Protein AF-0000000075753389 (afdb_homodimer)

Solvent-accessible surface area (backbone atoms only — not comparable to full-atom values): 39623 Å² total; per-residue (Å²): 132,67,37,17,37,35,32,29,24,34,70,37,44,52,20,36,26,36,52,52,43,49,67,75,41,61,63,85,50,47,66,36,36,37,32,21,26,76,58,85,75,78,67,89,72,88,54,92,44,56,41,81,49,80,50,59,46,86,44,54,32,69,59,46,31,66,70,35,42,80,82,38,30,68,27,21,34,35,37,43,52,63,80,64,92,50,93,49,64,70,58,20,31,54,51,45,35,46,28,50,51,21,44,52,55,17,45,60,71,37,12,79,58,39,47,23,44,34,39,54,65,29,46,61,68,74,37,49,85,73,34,73,50,76,41,47,35,49,83,82,56,76,79,87,63,63,53,91,78,34,36,55,49,46,46,51,51,49,52,54,58,68,36,61,94,50,88,35,36,35,36,34,41,28,33,36,69,50,35,55,66,46,85,56,79,55,38,85,21,62,58,55,36,50,48,52,52,35,54,48,25,39,74,69,73,39,72,45,67,81,52,27,28,44,48,37,36,70,28,51,41,56,41,10,36,20,63,53,47,24,50,51,50,53,50,43,66,70,33,77,91,39,51,68,38,68,32,52,34,56,21,58,60,67,40,21,46,40,57,48,49,29,55,58,23,44,74,76,71,18,47,36,64,61,80,69,85,64,93,54,83,79,78,57,93,67,45,68,43,62,74,39,59,45,44,68,61,48,70,76,36,60,66,57,44,43,50,50,19,51,74,65,70,26,65,76,17,46,66,37,64,77,27,43,36,36,62,59,49,35,60,62,31,16,37,56,56,47,65,32,71,37,53,54,65,41,44,75,73,66,52,69,76,68,44,52,64,70,54,47,48,51,51,29,52,51,49,34,39,74,66,39,46,36,110,131,67,36,18,38,35,31,29,24,34,69,38,44,53,19,37,26,35,52,50,44,48,67,75,42,60,64,82,50,47,64,36,36,37,34,23,27,76,57,85,76,78,68,89,72,88,52,92,44,58,40,80,47,78,49,60,46,84,44,54,32,70,59,45,30,66,72,35,40,80,82,37,30,68,27,22,34,36,39,43,50,64,82,62,90,51,92,49,62,69,58,22,31,53,51,46,34,48,30,49,51,20,43,53,54,17,47,61,72,36,14,80,58,39,47,22,43,34,40,53,66,28,46,63,70,72,37,50,85,72,35,74,54,76,42,47,34,50,86,84,56,78,80,88,65,62,55,91,78,34,37,55,48,46,47,52,51,51,51,55,58,68,36,60,95,51,90,34,36,36,34,34,39,28,33,35,69,50,33,54,66,45,84,54,80,54,37,84,20,62,56,56,37,50,48,52,51,36,54,50,25,42,74,70,72,39,72,45,69,80,53,26,29,43,49,37,35,72,28,51,40,54,40,10,36,21,62,55,48,24,51,50,53,54,50,40,65,72,33,77,92,38,51,69,37,68,32,52,37,54,21,57,61,66,40,21,46,40,58,48,49,29,55,57,23,44,75,76,71,20,47,35,65,63,81,70,86,65,93,55,83,79,80,59,93,67,44,70,42,62,75,40,56,44,45,70,62,49,72,78,36,60,66,57,45,42,50,49,20,51,74,65,72,25,65,77,18,46,64,38,66,76,29,43,36,34,59,60,50,36,61,62,30,16,37,56,55,47,64,33,69,37,51,54,65,41,43,76,74,66,53,70,77,68,44,51,65,70,54,47,47,52,51,28,52,51,49,33,39,75,66,40,46,36,110

Secondary structure (DSSP, 8-state):
--EEEEEE-TTSHHHHHHHHHHHHS-TTTEEEEEEEESS--------TTEEEEE--TTS-HHHHHHHHTTTSTT--EEEE------SSHHHHHHHHHHHHHHHHHHHHHH-TT--EEEEE--GGGGTTTTS---SSB-TTSPP-S-GGG-HHHHHHHHHHHHHTT-S-EEEEEEE-SEE---SS--TT-HHHHHHHHHHHHHHHT-----SS-HHHHHS-B--EEHHHHHHHHHHHHH-GGGTTEEEEE--S--B-HHHHHHHHHHHTT----SS---S-----TT-B--SS-HHHHHTTTHHHHHHHHHHTT-GGGGGGGGG--HHHHHHHHTB-S---B--HHHHHTT------HHHHHHHHHHHHHHTTS--/--EEEEEE-TTSHHHHHHHHHHHHS-TTTEEEEEEEESS--------TTEEEEE--TTS-HHHHHHHHTTTSTT--EEEE------SSHHHHHHHHHHHHHHHHHHHHHH-TT--EEEEE--GGGGTTTTS---SSB-TTSPP-S-GGG-HHHHHHHHHHHHHTT-S-EEEEEEE-SEE---SS--TT-HHHHHHHHHHHHHHHT-----SS-HHHHHS-B--EEHHHHHHHHHHHHH-GGGTTEEEEE--S--B-HHHHHHHHHHHTT----SS---S-----TT-B--SS-HHHHHTTTHHHHHHHHHHTT-GGGGGGGGG--HHHHHHHHTB-S---B--HHHHHTT------HHHHHHHHHHHHHHTTS--

Nearest PDB structures (foldseek):
  2v6f-assembly1_A  TM=8.924E-01  e=3.335E-30  Digitalis lanata
  2v6g-assembly1_A  TM=8.900E-01  e=5.016E-30  Digitalis lanata
  5mlr-assembly1_A-2  TM=8.807E-01  e=2.968E-30  Plantago major
  5dbi-assembly2_B-3  TM=8.555E-01  e=1.169E-28  Catharanthus roseus
  5dcw-assembly1_A-2  TM=8.649E-01  e=4.738E-28  Catharanthus roseus

Sequence (750 aa):
MAKVALITGANGITGSAILEHLVKYNTSEWSRIIITSRSPLKTTVSDPRVEFIALDFSNSSETLVEQMRAQCADVTHAYFSSYVHKDDFAELNKANRSLFENFLSALISVSKGLQNCTLQTGGKYYNVHLRSVPWPAREDDPRLIPSEENFYYHQEDFLVEQQRGSSWSWNVIRPEAIIGYTTKPNGMNEALTIALYFLINKELGRESPMPTNYAYFNGTDDISDARLIADLSIFTSTHQHCANQAFNSTNGDFFNWKYMWPRLAEWFGAHASSDQHFTKTSFEAGDTHLDVNLEDWAKDKREVWNALCDKLGSPGSKSTFDAGTWAFQDWVFQRTWSAPLSMNKARKFGWTGHLDSFDSFTDAFTKFKELGQIPMAKVALITGANGITGSAILEHLVKYNTSEWSRIIITSRSPLKTTVSDPRVEFIALDFSNSSETLVEQMRAQCADVTHAYFSSYVHKDDFAELNKANRSLFENFLSALISVSKGLQNCTLQTGGKYYNVHLRSVPWPAREDDPRLIPSEENFYYHQEDFLVEQQRGSSWSWNVIRPEAIIGYTTKPNGMNEALTIALYFLINKELGRESPMPTNYAYFNGTDDISDARLIADLSIFTSTHQHCANQAFNSTNGDFFNWKYMWPRLAEWFGAHASSDQHFTKTSFEAGDTHLDVNLEDWAKDKREVWNALCDKLGSPGSKSTFDAGTWAFQDWVFQRTWSAPLSMNKARKFGWTGHLDSFDSFTDAFTKFKELGQIP

pLDDT: mean 94.5, std 6.08, range [62.28, 98.88]

Organism: Penicillium rubens (strain ATCC 28089 / DSM 1075 / NRRL 1951 / Wisconsin 54-1255) (NCBI:txid500485)

Foldseek 3Di:
DAAEEEAEPCQDFQNVLLVVCVLVPDVPRHQAYEYEDQDDDPHPDDDPRYHYFYDDLQDALVVLLVRCQPPLQAHAEYEDDDADDDPDQLVRLVSLLSSLVSVVSSNVVRHVNHAEYEYEDALCQQVVLQFDDDPPAEQPDDRDDDLSRDSVSSSLVSVVVVCVPHNHFYEYEYFYQEFGDGLDQAQSHVLLLLVLQLLLCVLVVHAREDFAAQLQQADKAFGAYSNQSSVLRVVLRPDPLNTHYYAYGTQQDMDHNLPLVQVLSVLSPHGYHSPDDHPDNDDDTRFFDTRHQQVVVLPPRLVSQCVSCVVVVQNVLSCLSVSHPRNVVSSVRRDNYYHHHDRVVVVVSPDDHHDDVSCSSVVSVVVCVVSSNHD/DAAEEEAEPCQDFQNVLLVVCVLVPDVPRHQAYEYEDQDDDPHPDDDPRYHYFYDDLQDALVVLLVRCQPPLQAHAEYEDDDADDDPDQLVRLVRLLSSLVSVVSSNVVRHVNHAEYEYEDALCQQVVLQFDDDPPAEQPDDRDDDLSRDSVSSSLVVVVVVCVPHNHFYEYEYFYQEFGDGLDQAQSHVLLLLVLQLLLCVLVVHAREDFAAQLQQAAKAFGAYSNQSSVLRVVLRPDPLNTHYYAYGTQQDMDHNLPLVQVSSVLSPHGYHSPDDHPDNDDDTRFFDTRHQQVVVLPPRLVSQCVSCVVVVQNVLSCLSVNHPRNVVSSVRRDNYYHHHDRVVVVVSPDDHHDDVSCSSVVSVVVCVVSSNHD

Structure (mmCIF, N/CA/C/O backbone):
data_AF-0000000075753389-model_v1
#
loop_
_entity.id
_entity.type
_entity.pdbx_description
1 polymer 'Pc22g07350 protein'
#
loop_
_atom_site.group_PDB
_atom_site.id
_atom_site.type_symbol
_atom_site.label_atom_id
_atom_site.label_alt_id
_atom_site.label_comp_id
_atom_site.label_asym_id
_atom_site.label_entity_id
_atom_site.label_seq_id
_atom_site.pdbx_PDB_ins_code
_atom_site.Cartn_x
_atom_site.Cartn_y
_atom_site.Cartn_z
_atom_site.occupancy
_atom_site.B_iso_or_equiv
_atom_site.auth_seq_id
_atom_site.auth_comp_id
_atom_site.auth_asym_id
_atom_site.auth_atom_id
_atom_site.pdbx_PDB_model_num
ATOM 1 N N . MET A 1 1 ? 23.875 -6.512 -27.656 1 69.19 1 MET A N 1
ATOM 2 C CA . MET A 1 1 ? 23.297 -7.738 -28.203 1 69.19 1 MET A CA 1
ATOM 3 C C . MET A 1 1 ? 21.875 -7.941 -27.719 1 69.19 1 MET A C 1
ATOM 5 O O . MET A 1 1 ? 21.531 -7.566 -26.594 1 69.19 1 MET A O 1
ATOM 9 N N . ALA A 1 2 ? 20.984 -8.43 -28.625 1 89.81 2 ALA A N 1
ATOM 10 C CA . ALA A 1 2 ? 19.578 -8.617 -28.297 1 89.81 2 ALA A CA 1
ATOM 11 C C . ALA A 1 2 ? 19.391 -9.688 -27.219 1 89.81 2 ALA A C 1
ATOM 13 O O . ALA A 1 2 ? 20.156 -10.656 -27.172 1 89.81 2 ALA A O 1
ATOM 14 N N . LYS A 1 3 ? 18.594 -9.523 -26.312 1 96.25 3 LYS A N 1
ATOM 15 C CA . LYS A 1 3 ? 18.344 -10.43 -25.203 1 96.25 3 LYS A CA 1
ATOM 16 C C . LYS A 1 3 ? 17.547 -11.656 -25.656 1 96.25 3 LYS A C 1
ATOM 18 O O . LYS A 1 3 ? 16.781 -11.578 -26.625 1 96.25 3 LYS A O 1
ATOM 23 N N . VAL A 1 4 ? 17.859 -12.727 -25.078 1 97.44 4 VAL A N 1
ATOM 24 C CA . VAL A 1 4 ? 17.125 -13.977 -25.297 1 97.44 4 VAL A CA 1
ATOM 25 C C . VAL A 1 4 ? 16.547 -14.477 -23.969 1 97.44 4 VAL A C 1
ATOM 27 O O . VAL A 1 4 ? 17.281 -14.68 -23 1 97.44 4 VAL A O 1
ATOM 30 N N . ALA A 1 5 ? 15.203 -14.75 -23.984 1 98 5 ALA A N 1
ATOM 31 C CA . ALA A 1 5 ? 14.523 -15.156 -22.75 1 98 5 ALA A CA 1
ATOM 32 C C . ALA A 1 5 ? 14.234 -16.656 -22.75 1 98 5 ALA A C 1
ATOM 34 O O . ALA A 1 5 ? 13.867 -17.219 -23.781 1 98 5 ALA A O 1
ATOM 35 N N . LEU A 1 6 ? 14.438 -17.266 -21.656 1 98.25 6 LEU A N 1
ATOM 36 C CA . LEU A 1 6 ? 13.914 -18.594 -21.359 1 98.25 6 LEU A CA 1
ATOM 37 C C . LEU A 1 6 ? 12.883 -18.531 -20.234 1 98.25 6 LEU A C 1
ATOM 39 O O . LEU A 1 6 ? 13.203 -18.125 -19.125 1 98.25 6 LEU A O 1
ATOM 43 N N . ILE A 1 7 ? 11.648 -18.922 -20.5 1 97.25 7 ILE A N 1
ATOM 44 C CA . ILE A 1 7 ? 10.555 -18.859 -19.547 1 97.25 7 ILE A CA 1
ATOM 45 C C . ILE A 1 7 ? 10.078 -20.266 -19.219 1 97.25 7 ILE A C 1
ATOM 47 O O . ILE A 1 7 ? 9.594 -20.984 -20.094 1 97.25 7 ILE A O 1
ATOM 51 N N . THR A 1 8 ? 10.25 -20.609 -17.969 1 96.56 8 THR A N 1
ATOM 52 C CA . THR A 1 8 ? 9.734 -21.922 -17.547 1 96.56 8 THR A CA 1
ATOM 53 C C . THR A 1 8 ? 8.312 -21.797 -17.016 1 96.56 8 THR A C 1
ATOM 55 O O . THR A 1 8 ? 7.906 -20.719 -16.578 1 96.56 8 THR A O 1
ATOM 58 N N . GLY A 1 9 ? 7.57 -22.891 -17.016 1 91.88 9 GLY A N 1
ATOM 59 C CA . GLY A 1 9 ? 6.188 -22.859 -16.578 1 91.88 9 GLY A CA 1
ATOM 60 C C . GLY A 1 9 ? 5.305 -21.984 -17.438 1 91.88 9 GLY A C 1
ATOM 61 O O . GLY A 1 9 ? 4.48 -21.219 -16.938 1 91.88 9 GLY A O 1
ATOM 62 N N . ALA A 1 10 ? 5.461 -22.047 -18.688 1 91.06 10 ALA A N 1
ATOM 63 C CA . ALA A 1 10 ? 4.816 -21.125 -19.625 1 91.06 10 ALA A CA 1
ATOM 64 C C . ALA A 1 10 ? 3.307 -21.344 -19.656 1 91.06 10 ALA A C 1
ATOM 66 O O . ALA A 1 10 ? 2.551 -20.438 -20.031 1 91.06 10 ALA A O 1
ATOM 67 N N . ASN A 1 11 ? 2.838 -22.5 -19.219 1 88.31 11 ASN A N 1
ATOM 68 C CA . ASN A 1 11 ? 1.409 -22.797 -19.172 1 88.31 11 ASN A CA 1
ATOM 69 C C . ASN A 1 11 ? 0.766 -22.25 -17.891 1 88.31 11 ASN A C 1
ATOM 71 O O . ASN A 1 11 ? -0.461 -22.219 -17.781 1 88.31 11 ASN A O 1
ATOM 75 N N . GLY A 1 12 ? 1.595 -21.875 -17.016 1 91.19 12 GLY A N 1
ATOM 76 C CA . GLY A 1 12 ? 1.091 -21.359 -15.758 1 91.19 12 GLY A CA 1
ATOM 77 C C . GLY A 1 12 ? 0.786 -19.875 -15.805 1 91.19 12 GLY A C 1
ATOM 78 O O . GLY A 1 12 ? 0.994 -19.219 -16.828 1 91.19 12 GLY A O 1
ATOM 79 N N . ILE A 1 13 ? 0.323 -19.375 -14.727 1 93.19 13 ILE A N 1
ATOM 80 C CA . ILE A 1 13 ? -0.171 -18.016 -14.633 1 93.19 13 ILE A CA 1
ATOM 81 C C . ILE A 1 13 ? 0.986 -17.031 -14.812 1 93.19 13 ILE A C 1
ATOM 83 O O . ILE A 1 13 ? 0.926 -16.141 -15.672 1 93.19 13 ILE A O 1
ATOM 87 N N . THR A 1 14 ? 2.086 -17.234 -14.086 1 95.38 14 THR A N 1
ATOM 88 C CA . THR A 1 14 ? 3.203 -16.297 -14.125 1 95.38 14 THR A CA 1
ATOM 89 C C . THR A 1 14 ? 3.977 -16.422 -15.43 1 95.38 14 THR A C 1
ATOM 91 O O . THR A 1 14 ? 4.309 -15.422 -16.062 1 95.38 14 THR A O 1
ATOM 94 N N . GLY A 1 15 ? 4.25 -17.703 -15.844 1 94.88 15 GLY A N 1
ATOM 95 C CA . GLY A 1 15 ? 4.984 -17.906 -17.078 1 94.88 15 GLY A CA 1
ATOM 96 C C . GLY A 1 15 ? 4.289 -17.297 -18.281 1 94.88 15 GLY A C 1
ATOM 97 O O . GLY A 1 15 ? 4.93 -16.656 -19.125 1 94.88 15 GLY A O 1
ATOM 98 N N . SER A 1 16 ? 3.01 -17.484 -18.359 1 93.44 16 SER A N 1
ATOM 99 C CA . SER A 1 16 ? 2.25 -16.938 -19.469 1 93.44 16 SER A CA 1
ATOM 100 C C . SER A 1 16 ? 2.234 -15.414 -19.422 1 93.44 16 SER A C 1
ATOM 102 O O . SER A 1 16 ? 2.246 -14.75 -20.453 1 93.44 16 SER A O 1
ATOM 104 N N . ALA A 1 17 ? 2.188 -14.875 -18.25 1 95.31 17 ALA A N 1
ATOM 105 C CA . ALA A 1 17 ? 2.191 -13.422 -18.094 1 95.31 17 ALA A CA 1
ATOM 106 C C . ALA A 1 17 ? 3.525 -12.828 -18.547 1 95.31 17 ALA A C 1
ATOM 108 O O . ALA A 1 17 ? 3.564 -11.758 -19.156 1 95.31 17 ALA A O 1
ATOM 109 N N . ILE A 1 18 ? 4.625 -13.5 -18.188 1 96.81 18 ILE A N 1
ATOM 110 C CA . ILE A 1 18 ? 5.941 -13.031 -18.609 1 96.81 18 ILE A CA 1
ATOM 111 C C . ILE A 1 18 ? 6.043 -13.07 -20.125 1 96.81 18 ILE A C 1
ATOM 113 O O . ILE A 1 18 ? 6.527 -12.117 -20.75 1 96.81 18 ILE A O 1
ATOM 117 N N . LEU A 1 19 ? 5.559 -14.164 -20.672 1 95 19 LEU A N 1
ATOM 118 C CA . LEU A 1 19 ? 5.547 -14.289 -22.125 1 95 19 LEU A CA 1
ATOM 119 C C . LEU A 1 19 ? 4.766 -13.141 -22.75 1 95 19 LEU A C 1
ATOM 121 O O . LEU A 1 19 ? 5.262 -12.469 -23.656 1 95 19 LEU A O 1
ATOM 125 N N . GLU A 1 20 ? 3.562 -12.906 -22.266 1 93.62 20 GLU A N 1
ATOM 126 C CA . GLU A 1 20 ? 2.717 -11.844 -22.797 1 93.62 20 GLU A CA 1
ATOM 127 C C . GLU A 1 20 ? 3.381 -10.477 -22.656 1 93.62 20 GLU A C 1
ATOM 129 O O . GLU A 1 20 ? 3.301 -9.641 -23.562 1 93.62 20 GLU A O 1
ATOM 134 N N . HIS A 1 21 ? 3.986 -10.297 -21.547 1 95.12 21 HIS A N 1
ATOM 135 C CA . HIS A 1 21 ? 4.676 -9.039 -21.297 1 95.12 21 HIS A CA 1
ATOM 136 C C . HIS A 1 21 ? 5.777 -8.797 -22.328 1 95.12 21 HIS A C 1
ATOM 138 O O . HIS A 1 21 ? 5.887 -7.703 -22.875 1 95.12 21 HIS A O 1
ATOM 144 N N . LEU A 1 22 ? 6.598 -9.773 -22.578 1 95.31 22 LEU A N 1
ATOM 145 C CA . LEU A 1 22 ? 7.719 -9.641 -23.5 1 95.31 22 LEU A CA 1
ATOM 146 C C . LEU A 1 22 ? 7.23 -9.414 -24.922 1 95.31 22 LEU A C 1
ATOM 148 O O . LEU A 1 22 ? 7.836 -8.648 -25.672 1 95.31 22 LEU A O 1
ATOM 152 N N . VAL A 1 23 ? 6.148 -10.062 -25.203 1 93.5 23 VAL A N 1
ATOM 153 C CA . VAL A 1 23 ? 5.602 -9.945 -26.547 1 93.5 23 VAL A CA 1
ATOM 154 C C . VAL A 1 23 ? 5.004 -8.555 -26.734 1 93.5 23 VAL A C 1
ATOM 156 O O . VAL A 1 23 ? 5.164 -7.945 -27.797 1 93.5 23 VAL A O 1
ATOM 159 N N . LYS A 1 24 ? 4.363 -8.094 -25.734 1 90.69 24 LYS A N 1
ATOM 160 C CA . LYS A 1 24 ? 3.635 -6.832 -25.828 1 90.69 24 LYS A CA 1
ATOM 161 C C . LYS A 1 24 ? 4.574 -5.641 -25.672 1 90.69 24 LYS A C 1
ATOM 163 O O . LYS A 1 24 ? 4.41 -4.621 -26.359 1 90.69 24 LYS A O 1
ATOM 168 N N . TYR A 1 25 ? 5.414 -5.91 -24.672 1 83.31 25 TYR A N 1
ATOM 169 C CA . TYR A 1 25 ? 6.281 -4.789 -24.312 1 83.31 25 TYR A CA 1
ATOM 170 C C . TYR A 1 25 ? 7.734 -5.098 -24.656 1 83.31 25 TYR A C 1
ATOM 172 O O . TYR A 1 25 ? 8.133 -6.266 -24.703 1 83.31 25 TYR A O 1
ATOM 180 N N . ASN A 1 26 ? 8.602 -4.383 -25.062 1 71 26 ASN A N 1
ATOM 181 C CA . ASN A 1 26 ? 10.047 -4.527 -25.188 1 71 26 ASN A CA 1
ATOM 182 C C . ASN A 1 26 ? 10.43 -5.23 -26.5 1 71 26 ASN A C 1
ATOM 184 O O . ASN A 1 26 ? 11.32 -6.078 -26.516 1 71 26 ASN A O 1
ATOM 188 N N . THR A 1 27 ? 9.812 -4.984 -27.547 1 71.69 27 THR A N 1
ATOM 189 C CA . THR A 1 27 ? 9.891 -5.703 -28.812 1 71.69 27 THR A CA 1
ATOM 190 C C . THR A 1 27 ? 11.281 -5.57 -29.422 1 71.69 27 THR A C 1
ATOM 192 O O . THR A 1 27 ? 11.789 -6.508 -30.047 1 71.69 27 THR A O 1
ATOM 195 N N . SER A 1 28 ? 11.836 -4.566 -28.984 1 83.5 28 SER A N 1
ATOM 196 C 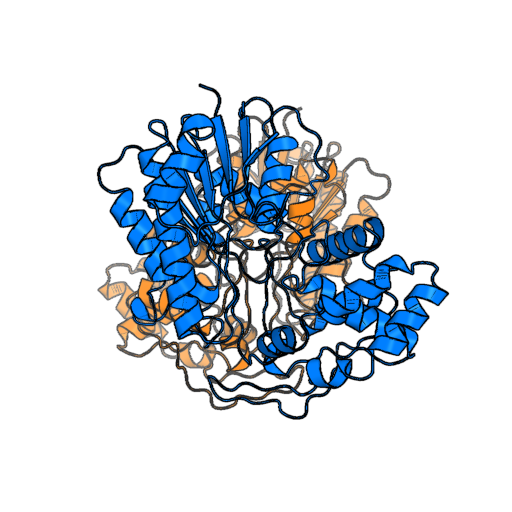CA . SER A 1 28 ? 13.094 -4.359 -29.703 1 83.5 28 SER A CA 1
ATOM 197 C C . SER A 1 28 ? 14.281 -4.891 -28.922 1 83.5 28 SER A C 1
ATOM 199 O O . SER A 1 28 ? 15.359 -5.109 -29.469 1 83.5 28 SER A O 1
ATOM 201 N N . GLU A 1 29 ? 13.961 -5.312 -27.719 1 91.38 29 GLU A N 1
ATOM 202 C CA . GLU A 1 29 ? 15.086 -5.676 -26.859 1 91.38 29 GLU A CA 1
ATOM 203 C C . GLU A 1 29 ? 15.289 -7.188 -26.828 1 91.38 29 GLU A C 1
ATOM 205 O O . GLU A 1 29 ? 16.359 -7.668 -26.453 1 91.38 29 GLU A O 1
ATOM 210 N N . TRP A 1 30 ? 14.266 -7.926 -27.219 1 95.12 30 TRP A N 1
ATOM 211 C CA . TRP A 1 30 ? 14.289 -9.383 -27.125 1 95.12 30 TRP A CA 1
ATOM 212 C C . TRP A 1 30 ? 14.211 -10.016 -28.516 1 95.12 30 TRP A C 1
ATOM 214 O O . TRP A 1 30 ? 13.242 -9.805 -29.25 1 95.12 30 TRP A O 1
ATOM 224 N N . SER A 1 31 ? 15.234 -10.812 -28.875 1 94.88 31 SER A N 1
ATOM 225 C CA . SER A 1 31 ? 15.297 -11.383 -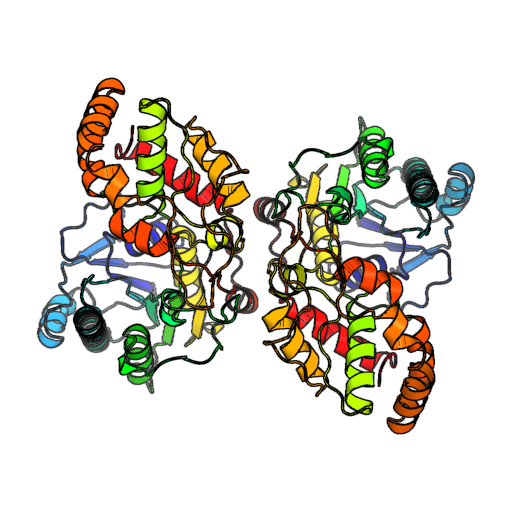30.203 1 94.88 31 SER A CA 1
ATOM 226 C C . SER A 1 31 ? 14.641 -12.758 -30.25 1 94.88 31 SER A C 1
ATOM 228 O O . SER A 1 31 ? 14.133 -13.18 -31.297 1 94.88 31 SER A O 1
ATOM 230 N N . ARG A 1 32 ? 14.703 -13.477 -29.078 1 95.31 32 ARG A N 1
ATOM 231 C CA . ARG A 1 32 ? 14.117 -14.805 -28.938 1 95.31 32 ARG A CA 1
ATOM 232 C C . ARG A 1 32 ? 13.469 -14.992 -27.578 1 95.31 32 ARG A C 1
ATOM 234 O O . ARG A 1 32 ? 13.953 -14.469 -26.578 1 95.31 32 ARG A O 1
ATOM 241 N N . ILE A 1 33 ? 12.367 -15.672 -27.641 1 96.19 33 ILE A N 1
ATOM 242 C CA . ILE A 1 33 ? 11.648 -16.016 -26.422 1 96.19 33 ILE A CA 1
ATOM 243 C C . ILE A 1 33 ? 11.383 -17.531 -26.391 1 96.19 33 ILE A C 1
ATOM 245 O O . ILE A 1 33 ? 10.469 -18.016 -27.078 1 96.19 33 ILE A O 1
ATOM 249 N N . ILE A 1 34 ? 12.188 -18.188 -25.609 1 96.31 34 ILE A N 1
ATOM 250 C CA . ILE A 1 34 ? 12.055 -19.641 -25.5 1 96.31 34 ILE A CA 1
ATOM 251 C C . ILE A 1 34 ? 11.156 -19.984 -24.312 1 96.31 34 ILE A C 1
ATOM 253 O O . ILE A 1 34 ? 11.398 -19.531 -23.188 1 96.31 34 ILE A O 1
ATOM 257 N N . ILE A 1 35 ? 10.109 -20.719 -24.562 1 95.38 35 ILE A N 1
ATOM 258 C CA . ILE A 1 35 ? 9.188 -21.094 -23.5 1 95.38 35 ILE A CA 1
ATOM 259 C C . ILE A 1 35 ? 9.18 -22.609 -23.344 1 95.38 35 ILE A C 1
ATOM 261 O O . ILE A 1 35 ? 9.406 -23.344 -24.297 1 95.38 35 ILE A O 1
ATOM 265 N N . THR A 1 36 ? 9.016 -22.984 -22.094 1 93.56 36 THR A N 1
ATOM 266 C CA . THR A 1 36 ? 8.992 -24.422 -21.859 1 93.56 36 THR A CA 1
ATOM 267 C C . THR A 1 36 ? 7.934 -24.781 -20.828 1 93.56 36 THR A C 1
ATOM 269 O O . THR A 1 36 ? 7.629 -23.984 -19.938 1 93.56 36 THR A O 1
ATOM 272 N N . SER A 1 37 ? 7.297 -25.891 -21.031 1 87.31 37 SER A N 1
ATOM 273 C CA . SER A 1 37 ? 6.414 -26.578 -20.094 1 87.31 37 SER A CA 1
ATOM 274 C C . SER A 1 37 ? 6.457 -28.094 -20.312 1 87.31 37 SER A C 1
ATOM 276 O O . SER A 1 37 ? 7.031 -28.562 -21.297 1 87.31 37 SER A O 1
ATOM 278 N N . ARG A 1 38 ? 5.953 -28.797 -19.297 1 79.94 38 ARG A N 1
ATOM 279 C CA . ARG A 1 38 ? 5.922 -30.25 -19.469 1 79.94 38 ARG A CA 1
ATOM 280 C C . ARG A 1 38 ? 5 -30.656 -20.609 1 79.94 38 ARG A C 1
ATOM 282 O O . ARG A 1 38 ? 5.355 -31.5 -21.438 1 79.94 38 ARG A O 1
ATOM 289 N N . SER A 1 39 ? 3.824 -29.984 -20.562 1 73.56 39 SER A N 1
ATOM 290 C CA . SER A 1 39 ? 2.854 -30.266 -21.625 1 73.56 39 SER A CA 1
ATOM 291 C C . SER A 1 39 ? 2.902 -29.203 -22.719 1 73.56 39 SER A C 1
ATOM 293 O O . SER A 1 39 ? 3.238 -28.047 -22.453 1 73.56 39 SER A O 1
ATOM 295 N N . PRO A 1 40 ? 2.629 -29.719 -23.938 1 67.44 40 PRO A N 1
ATOM 296 C CA . PRO A 1 40 ? 2.689 -28.766 -25.062 1 67.44 40 PRO A CA 1
ATOM 297 C C . PRO A 1 40 ? 1.845 -27.516 -24.812 1 67.44 40 PRO A C 1
ATOM 299 O O . PRO A 1 40 ? 0.76 -27.609 -24.234 1 67.44 40 PRO A O 1
ATOM 302 N N . LEU A 1 41 ? 2.533 -26.391 -25.094 1 64.19 41 LEU A N 1
ATOM 303 C CA . LEU A 1 41 ? 2.004 -25.062 -24.875 1 64.19 41 LEU A CA 1
ATOM 304 C C . LEU A 1 41 ? 0.856 -24.766 -25.828 1 64.19 41 LEU A C 1
ATOM 306 O O . LEU A 1 41 ? 0.971 -25 -27.031 1 64.19 41 LEU A O 1
ATOM 310 N N . LYS A 1 42 ? -0.343 -24.641 -25.375 1 62.75 42 LYS A N 1
ATOM 311 C CA . LYS A 1 42 ? -1.376 -24 -26.188 1 62.75 42 LYS A CA 1
ATOM 312 C C . LYS A 1 42 ? -1.404 -22.484 -25.969 1 62.75 42 LYS A C 1
ATOM 314 O O . LYS A 1 42 ? -2.035 -22.016 -25.016 1 62.75 42 LYS A O 1
ATOM 319 N N . THR A 1 43 ? -0.326 -21.797 -26.5 1 64.31 43 THR A N 1
ATOM 320 C CA . THR A 1 43 ? -0.282 -20.359 -26.219 1 64.31 43 THR A CA 1
ATOM 321 C C . THR A 1 43 ? -1.167 -19.594 -27.188 1 64.31 43 THR A C 1
ATOM 323 O O . THR A 1 43 ? -1.312 -19.984 -28.344 1 64.31 43 THR A O 1
ATOM 326 N N . THR A 1 44 ? -1.825 -18.641 -26.672 1 64.12 44 THR A N 1
ATOM 327 C CA . THR A 1 44 ? -2.635 -17.719 -27.453 1 64.12 44 THR A CA 1
ATOM 328 C C . THR A 1 44 ? -1.759 -16.641 -28.094 1 64.12 44 THR A C 1
ATOM 330 O O . THR A 1 44 ? -2.246 -15.82 -28.875 1 64.12 44 THR A O 1
ATOM 333 N N . VAL A 1 45 ? -0.484 -16.781 -27.828 1 74.94 45 VAL A N 1
ATOM 334 C CA . VAL A 1 45 ? 0.369 -15.695 -28.312 1 74.94 45 VAL A CA 1
ATOM 335 C C . VAL A 1 45 ? 1.011 -16.094 -29.641 1 74.94 45 VAL A C 1
ATOM 337 O O . VAL A 1 45 ? 1.634 -17.156 -29.734 1 74.94 45 VAL A O 1
ATOM 340 N N . SER A 1 46 ? 0.71 -15.352 -30.656 1 81.75 46 SER A N 1
ATOM 341 C CA . SER A 1 46 ? 1.354 -15.539 -31.953 1 81.75 46 SER A CA 1
ATOM 342 C C . SER A 1 46 ? 2.465 -14.516 -32.156 1 81.75 46 SER A C 1
ATOM 344 O O . SER A 1 46 ? 2.193 -13.328 -32.375 1 81.75 46 SER A O 1
ATOM 346 N N . ASP A 1 47 ? 3.691 -14.891 -31.969 1 90.38 47 ASP A N 1
ATOM 347 C CA . ASP A 1 47 ? 4.891 -14.078 -32.156 1 90.38 47 ASP A CA 1
ATOM 348 C C . ASP A 1 47 ? 6.039 -14.906 -32.719 1 90.38 47 ASP A C 1
ATOM 350 O O . ASP A 1 47 ? 6.34 -15.992 -32.188 1 90.38 47 ASP A O 1
ATOM 354 N N . PRO A 1 48 ? 6.641 -14.453 -33.812 1 90.69 48 PRO A N 1
ATOM 355 C CA . PRO A 1 48 ? 7.699 -15.234 -34.469 1 90.69 48 PRO A CA 1
ATOM 356 C C . PRO A 1 48 ? 8.922 -15.43 -33.562 1 90.69 48 PRO A C 1
ATOM 358 O O . PRO A 1 48 ? 9.75 -16.312 -33.812 1 90.69 48 PRO A O 1
ATOM 361 N N . ARG A 1 49 ? 9.008 -14.641 -32.594 1 93.81 49 ARG A N 1
ATOM 362 C CA . ARG A 1 49 ? 10.148 -14.766 -31.688 1 93.81 49 ARG A CA 1
ATOM 363 C C . ARG A 1 49 ? 9.977 -15.953 -30.75 1 93.81 49 ARG A C 1
ATOM 365 O O . ARG A 1 49 ? 10.938 -16.406 -30.109 1 93.81 49 ARG A O 1
ATOM 372 N N . VAL A 1 50 ? 8.789 -16.469 -30.578 1 93.88 50 VAL A N 1
ATOM 373 C CA . VAL A 1 50 ? 8.477 -17.453 -29.547 1 93.88 50 VAL A CA 1
ATOM 374 C C . VAL A 1 50 ? 8.828 -18.859 -30.047 1 93.88 50 VAL A C 1
ATOM 376 O O . VAL A 1 50 ? 8.422 -19.25 -31.141 1 93.88 50 VAL A O 1
ATOM 379 N N . GLU A 1 51 ? 9.609 -19.547 -29.25 1 92.75 51 GLU A N 1
ATOM 380 C CA . GLU A 1 51 ? 10.008 -20.938 -29.484 1 92.75 51 GLU A CA 1
ATOM 381 C C . GLU A 1 51 ? 9.641 -21.812 -28.297 1 92.75 51 GLU A C 1
ATOM 383 O O . GLU A 1 51 ? 9.766 -21.406 -27.141 1 92.75 51 GLU A O 1
ATOM 388 N N . PHE A 1 52 ? 9.195 -23.031 -28.672 1 92.81 52 PHE A N 1
ATOM 389 C CA . PHE A 1 52 ? 8.812 -23.953 -27.609 1 92.81 52 PHE A CA 1
ATOM 390 C C . PHE A 1 52 ? 9.797 -25.109 -27.516 1 92.81 52 PHE A C 1
ATOM 392 O O . PHE A 1 52 ? 10.234 -25.641 -28.531 1 92.81 52 PHE A O 1
ATOM 399 N N . ILE A 1 53 ? 10.172 -25.391 -26.359 1 92.44 53 ILE A N 1
ATOM 400 C CA . ILE A 1 53 ? 10.945 -26.594 -26.078 1 92.44 53 ILE A CA 1
ATOM 401 C C . ILE A 1 53 ? 10.328 -27.344 -24.891 1 92.44 53 ILE A C 1
ATOM 403 O O . ILE A 1 53 ? 10.039 -26.734 -23.859 1 92.44 53 ILE A O 1
ATOM 407 N N . ALA A 1 54 ? 10.07 -28.578 -25.031 1 91.31 54 ALA A N 1
ATOM 408 C CA . ALA A 1 54 ? 9.5 -29.375 -23.953 1 91.31 54 ALA A CA 1
ATOM 409 C C . ALA A 1 54 ? 10.586 -29.844 -22.984 1 91.31 54 ALA A C 1
ATOM 411 O O . ALA A 1 54 ? 11.438 -30.656 -23.344 1 91.31 54 ALA A O 1
ATOM 412 N N . LEU A 1 55 ? 10.547 -29.344 -21.844 1 93.12 55 LEU A N 1
ATOM 413 C CA . LEU A 1 55 ? 11.508 -29.75 -20.812 1 93.12 55 LEU A CA 1
ATOM 414 C C . LEU A 1 55 ? 10.789 -30.219 -19.547 1 93.12 55 LEU A C 1
ATOM 416 O O . LEU A 1 55 ? 9.773 -29.656 -19.156 1 93.12 55 LEU A O 1
ATOM 420 N N . ASP A 1 56 ? 11.203 -31.312 -19.031 1 93.19 56 ASP A N 1
ATOM 421 C CA . ASP A 1 56 ? 10.797 -31.828 -17.734 1 93.19 56 ASP A CA 1
ATOM 422 C C . ASP A 1 56 ? 11.922 -31.719 -16.703 1 93.19 56 ASP A C 1
ATOM 424 O O . ASP A 1 56 ? 12.867 -32.5 -16.719 1 93.19 56 ASP A O 1
ATOM 428 N N . PHE A 1 57 ? 11.773 -30.859 -15.75 1 94.31 57 PHE A N 1
ATOM 429 C CA . PHE A 1 57 ? 12.867 -30.516 -14.844 1 94.31 57 PHE A CA 1
ATOM 430 C C . PHE A 1 57 ? 13.016 -31.578 -13.758 1 94.31 57 PHE A C 1
ATOM 432 O O . PHE A 1 57 ? 13.891 -31.469 -12.898 1 94.31 57 PHE A O 1
ATOM 439 N N . SER A 1 58 ? 12.172 -32.594 -13.797 1 92.06 58 SER A N 1
ATOM 440 C CA . SER A 1 58 ? 12.398 -33.75 -12.93 1 92.06 58 SER A CA 1
ATOM 441 C C . SER A 1 58 ? 13.516 -34.625 -13.469 1 92.06 58 SER A C 1
ATOM 443 O O . SER A 1 58 ? 14.031 -35.5 -12.758 1 92.06 58 SER A O 1
ATOM 445 N N . ASN A 1 59 ? 13.875 -34.438 -14.75 1 93.44 59 ASN A N 1
ATOM 446 C CA . ASN A 1 59 ? 15.031 -35.125 -15.32 1 93.44 59 ASN A CA 1
ATOM 447 C C . ASN A 1 59 ? 16.344 -34.625 -14.727 1 93.44 59 ASN A C 1
ATOM 449 O O . ASN A 1 59 ? 16.391 -33.5 -14.211 1 93.44 59 ASN A O 1
ATOM 453 N N . SER A 1 60 ? 17.375 -35.469 -14.844 1 95.5 60 SER A N 1
ATOM 454 C CA . SER A 1 60 ? 18.688 -35.062 -14.352 1 95.5 60 SER A CA 1
ATOM 455 C C . SER A 1 60 ? 19.234 -33.875 -15.133 1 95.5 60 SER A C 1
ATOM 457 O O . SER A 1 60 ? 18.812 -33.625 -16.266 1 95.5 60 SER A O 1
ATOM 459 N N . SER A 1 61 ? 20.156 -33.125 -14.477 1 95.88 61 SER A N 1
ATOM 460 C CA . SER A 1 61 ? 20.781 -31.969 -15.141 1 95.88 61 SER A CA 1
ATOM 461 C C . SER A 1 61 ? 21.469 -32.406 -16.422 1 95.88 61 SER A C 1
ATOM 463 O O . SER A 1 61 ? 21.469 -31.672 -17.422 1 95.88 61 SER A O 1
ATOM 465 N N . GLU A 1 62 ? 22.031 -33.594 -16.484 1 96.81 62 GLU A N 1
ATOM 466 C CA . GLU A 1 62 ? 22.719 -34.094 -17.672 1 96.81 62 GLU A CA 1
ATOM 467 C C . GLU A 1 62 ? 21.75 -34.281 -18.844 1 96.81 62 GLU A C 1
ATOM 469 O O . GLU A 1 62 ? 22.047 -33.906 -19.969 1 96.81 62 GLU A O 1
ATOM 474 N N . THR A 1 63 ? 20.641 -34.844 -18.484 1 97.31 63 THR A N 1
ATOM 475 C CA . THR A 1 63 ? 19.609 -35.031 -19.5 1 97.31 63 THR A CA 1
ATOM 476 C C . THR A 1 63 ? 19.109 -33.688 -20.016 1 97.31 63 THR A C 1
ATOM 478 O O . THR A 1 63 ? 18.938 -33.5 -21.219 1 97.31 63 THR A O 1
ATOM 481 N N . LEU A 1 64 ? 18.922 -32.75 -19.156 1 97.31 64 LEU A N 1
ATOM 482 C CA . LEU A 1 64 ? 18.438 -31.422 -19.531 1 97.31 64 LEU A CA 1
ATOM 483 C C . LEU A 1 64 ? 19.453 -30.688 -20.375 1 97.31 64 LEU A C 1
ATOM 485 O O . LEU A 1 64 ? 19.094 -29.969 -21.312 1 97.31 64 LEU A O 1
ATOM 489 N N . VAL A 1 65 ? 20.734 -30.859 -20.078 1 97.62 65 VAL A N 1
ATOM 490 C CA . VAL A 1 65 ? 21.797 -30.219 -20.859 1 97.62 65 VAL A CA 1
ATOM 491 C C . VAL A 1 65 ? 21.719 -30.672 -22.312 1 97.62 65 VAL A C 1
ATOM 493 O O . VAL A 1 65 ? 21.797 -29.859 -23.234 1 97.62 65 VAL A O 1
ATOM 496 N N . GLU A 1 66 ? 21.5 -31.922 -22.469 1 97.38 66 GLU A N 1
ATOM 497 C CA . GLU A 1 66 ? 21.406 -32.469 -23.812 1 97.38 66 GLU A CA 1
ATOM 498 C C . GLU A 1 66 ? 20.188 -31.906 -24.547 1 97.38 66 GLU A C 1
ATOM 500 O O . GLU A 1 66 ? 20.281 -31.562 -25.734 1 97.38 66 GLU A O 1
ATOM 505 N N . GLN A 1 67 ? 19.141 -31.781 -23.859 1 95.88 67 GLN A N 1
ATOM 506 C CA . GLN A 1 67 ? 17.906 -31.312 -24.453 1 95.88 67 GLN A CA 1
ATOM 507 C C . GLN A 1 67 ? 17.969 -29.812 -24.75 1 95.88 67 GLN A C 1
ATOM 509 O O . GLN A 1 67 ? 17.375 -29.344 -25.719 1 95.88 67 GLN A O 1
ATOM 514 N N . MET A 1 68 ? 18.719 -29.078 -23.969 1 96.81 68 MET A N 1
ATOM 515 C CA . MET A 1 68 ? 18.719 -27.609 -24.031 1 96.81 68 MET A CA 1
ATOM 516 C C . MET A 1 68 ? 19.844 -27.094 -24.922 1 96.81 68 MET A C 1
ATOM 518 O O . MET A 1 68 ? 19.844 -25.938 -25.328 1 96.81 68 MET A O 1
ATOM 522 N N . ARG A 1 69 ? 20.781 -27.891 -25.203 1 95 69 ARG A N 1
ATOM 523 C CA . ARG A 1 69 ? 22.062 -27.5 -25.781 1 95 69 ARG A CA 1
ATOM 524 C C . ARG A 1 69 ? 21.844 -26.672 -27.047 1 95 69 ARG A C 1
ATOM 526 O O . ARG A 1 69 ? 22.469 -25.625 -27.219 1 95 69 ARG A O 1
ATOM 533 N N . ALA A 1 70 ? 21 -27.078 -27.906 1 92.5 70 ALA A N 1
ATOM 534 C CA . ALA A 1 70 ? 20.844 -26.422 -29.203 1 92.5 70 ALA A CA 1
ATOM 535 C C . ALA A 1 70 ? 20.031 -25.141 -29.078 1 92.5 70 ALA A C 1
ATOM 537 O O . ALA A 1 70 ? 20.438 -24.078 -29.547 1 92.5 70 ALA A O 1
ATOM 538 N N . GLN A 1 71 ? 19 -25.109 -28.375 1 94.25 71 GLN A N 1
ATOM 539 C CA . GLN A 1 71 ? 18.031 -24.016 -28.406 1 94.25 71 GLN A CA 1
ATOM 540 C C . GLN A 1 71 ? 18.312 -22.984 -27.312 1 94.25 71 GLN A C 1
ATOM 542 O O . GLN A 1 71 ? 17.906 -21.828 -27.422 1 94.25 71 GLN A O 1
ATOM 547 N N . CYS A 1 72 ? 19.062 -23.344 -26.297 1 97 72 CYS A N 1
ATOM 548 C CA . CYS A 1 72 ? 19.156 -22.453 -25.141 1 97 72 CYS A CA 1
ATOM 549 C C . CYS A 1 72 ? 20.562 -21.906 -24.984 1 97 72 CYS A C 1
ATOM 551 O O . CYS A 1 72 ? 20.891 -21.266 -23.984 1 97 72 CYS A O 1
ATOM 553 N N . ALA A 1 73 ? 21.406 -22.141 -25.938 1 96.44 73 ALA A N 1
ATOM 554 C CA . ALA A 1 73 ? 22.812 -21.75 -25.859 1 96.44 73 ALA A CA 1
ATOM 555 C C . ALA A 1 73 ? 22.938 -20.234 -25.75 1 96.44 73 ALA A C 1
ATOM 557 O O . ALA A 1 73 ? 23.875 -19.734 -25.125 1 96.44 73 ALA A O 1
ATOM 558 N N . ASP A 1 74 ? 22.031 -19.516 -26.297 1 96.25 74 ASP A N 1
ATOM 559 C CA . ASP A 1 74 ? 22.156 -18.062 -26.375 1 96.25 74 ASP A CA 1
ATOM 560 C C . ASP A 1 74 ? 21.234 -17.375 -25.359 1 96.25 74 ASP A C 1
ATOM 562 O O . ASP A 1 74 ? 21.047 -16.156 -25.422 1 96.25 74 ASP A O 1
ATOM 566 N N . VAL A 1 75 ? 20.688 -18.109 -24.469 1 98.19 75 VAL A N 1
ATOM 567 C CA . VAL A 1 75 ? 19.828 -17.531 -23.438 1 98.19 75 VAL A CA 1
ATOM 568 C C . VAL A 1 75 ? 20.609 -16.531 -22.609 1 98.19 75 VAL A C 1
ATOM 570 O O . VAL A 1 75 ? 21.719 -16.828 -22.141 1 98.19 75 VAL A O 1
ATOM 573 N N . THR A 1 76 ? 20.047 -15.344 -22.484 1 98.38 76 THR A N 1
ATOM 574 C CA . THR A 1 76 ? 20.672 -14.32 -21.672 1 98.38 76 THR A CA 1
ATOM 575 C C . THR A 1 76 ? 19.891 -14.102 -20.375 1 98.38 76 THR A C 1
ATOM 577 O O . THR A 1 76 ? 20.469 -13.719 -19.359 1 98.38 76 THR A O 1
ATOM 580 N N . HIS A 1 77 ? 18.625 -14.281 -20.391 1 98.62 77 HIS A N 1
ATOM 581 C CA . HIS A 1 77 ? 17.75 -14.086 -19.234 1 98.62 77 HIS A CA 1
ATOM 582 C C . HIS A 1 77 ? 16.797 -15.273 -19.047 1 98.62 77 HIS A C 1
ATOM 584 O O . HIS A 1 77 ? 16.047 -15.617 -19.953 1 98.62 77 HIS A O 1
ATOM 590 N N . ALA A 1 78 ? 16.859 -15.836 -17.906 1 98.81 78 ALA A N 1
ATOM 591 C CA . ALA A 1 78 ? 16 -16.984 -17.609 1 98.81 78 ALA A CA 1
ATOM 592 C C . ALA A 1 78 ? 15.023 -16.656 -16.484 1 98.81 78 ALA A C 1
ATOM 594 O O . ALA A 1 78 ? 15.398 -16 -15.492 1 98.81 78 ALA A O 1
ATOM 595 N N . TYR A 1 79 ? 13.789 -17.047 -16.625 1 98.81 79 TYR A N 1
ATOM 596 C CA . TYR A 1 79 ? 12.727 -16.859 -15.641 1 98.81 79 TYR A CA 1
ATOM 597 C C . TYR A 1 79 ? 12.141 -18.203 -15.203 1 98.81 79 TYR A C 1
ATOM 599 O O . TYR A 1 79 ? 11.492 -18.891 -15.992 1 98.81 79 TYR A O 1
ATOM 607 N N . PHE A 1 80 ? 12.391 -18.531 -14.008 1 98.31 80 PHE A N 1
ATOM 608 C CA . PHE A 1 80 ? 11.938 -19.812 -13.477 1 98.31 80 PHE A CA 1
ATOM 609 C C . PHE A 1 80 ? 10.648 -19.625 -12.68 1 98.31 80 PHE A C 1
ATOM 611 O O . PHE A 1 80 ? 10.672 -19.094 -11.57 1 98.31 80 PHE A O 1
ATOM 618 N N . SER A 1 81 ? 9.562 -20.094 -13.148 1 94.62 81 SER A N 1
ATOM 619 C CA . SER A 1 81 ? 8.273 -20.047 -12.469 1 94.62 81 SER A CA 1
ATOM 620 C C . SER A 1 81 ? 7.617 -21.422 -12.406 1 94.62 81 SER A C 1
ATOM 622 O O . SER A 1 81 ? 6.398 -21.531 -12.273 1 94.62 81 SER A O 1
ATOM 624 N N . SER A 1 82 ? 8.391 -22.469 -12.5 1 91.12 82 SER A N 1
ATOM 625 C CA . SER A 1 82 ? 7.879 -23.828 -12.414 1 91.12 82 SER A CA 1
ATOM 626 C C . SER A 1 82 ? 7.723 -24.266 -10.961 1 91.12 82 SER A C 1
ATOM 628 O O . SER A 1 82 ? 8.43 -23.781 -10.078 1 91.12 82 SER A O 1
ATOM 630 N N . TYR A 1 83 ? 6.797 -25.109 -10.797 1 85.56 83 TYR A N 1
ATOM 631 C CA . TYR A 1 83 ? 6.434 -25.578 -9.469 1 85.56 83 TYR A CA 1
ATOM 632 C C . TYR A 1 83 ? 5.77 -26.953 -9.539 1 85.56 83 TYR A C 1
ATOM 634 O O . TYR A 1 83 ? 5.023 -27.234 -10.477 1 85.56 83 TYR A O 1
ATOM 642 N N . VAL A 1 84 ? 6.172 -27.766 -8.68 1 83.62 84 VAL A N 1
ATOM 643 C CA . VAL A 1 84 ? 5.492 -29.047 -8.539 1 83.62 84 VAL A CA 1
ATOM 644 C C . VAL A 1 84 ? 4.793 -29.125 -7.184 1 83.62 84 VAL A C 1
ATOM 646 O O . VAL A 1 84 ? 5.426 -28.922 -6.141 1 83.62 84 VAL A O 1
ATOM 649 N N . HIS A 1 85 ? 3.475 -29.391 -7.262 1 79.31 85 HIS A N 1
ATOM 650 C CA . HIS A 1 85 ? 2.711 -29.484 -6.02 1 79.31 85 HIS A CA 1
ATOM 651 C C . HIS A 1 85 ? 2.666 -30.922 -5.508 1 79.31 85 HIS A C 1
ATOM 653 O O . HIS A 1 85 ? 2.496 -31.859 -6.289 1 79.31 85 HIS A O 1
ATOM 659 N N . LYS A 1 86 ? 3.008 -31.016 -4.254 1 79.56 86 LYS A N 1
ATOM 660 C CA . LYS A 1 86 ? 2.818 -32.25 -3.496 1 79.56 86 LYS A CA 1
ATOM 661 C C . LYS A 1 86 ? 2.049 -32 -2.205 1 79.56 86 LYS A C 1
ATOM 663 O O . LYS A 1 86 ? 2.244 -30.969 -1.558 1 79.56 86 LYS A O 1
ATOM 668 N N . ASP A 1 87 ? 1.15 -32.906 -1.802 1 76.31 87 ASP A N 1
ATOM 669 C CA . ASP A 1 87 ? 0.371 -32.75 -0.578 1 76.31 87 ASP A CA 1
ATOM 670 C C . ASP A 1 87 ? 1.259 -32.875 0.659 1 76.31 87 ASP A C 1
ATOM 672 O O . ASP A 1 87 ? 1.056 -32.156 1.646 1 76.31 87 ASP A O 1
ATOM 676 N N . ASP A 1 88 ? 2.184 -33.781 0.512 1 83.25 88 ASP A N 1
ATOM 677 C CA . ASP A 1 88 ? 3.129 -33.969 1.608 1 83.25 88 ASP A CA 1
ATOM 678 C C . ASP A 1 88 ? 4.254 -32.938 1.543 1 83.25 88 ASP A C 1
ATOM 680 O O . ASP A 1 88 ? 4.961 -32.844 0.536 1 83.25 88 ASP A O 1
ATOM 684 N N . PHE A 1 89 ? 4.461 -32.219 2.633 1 80.31 89 PHE A N 1
ATOM 685 C CA . PHE A 1 89 ? 5.395 -31.094 2.645 1 80.31 89 PHE A CA 1
ATOM 686 C C . PHE A 1 89 ? 6.82 -31.578 2.408 1 80.31 89 PHE A C 1
ATOM 688 O O . PHE A 1 89 ? 7.609 -30.891 1.753 1 80.31 89 PHE A O 1
ATOM 695 N N . ALA A 1 90 ? 7.16 -32.688 3.012 1 85.81 90 ALA A N 1
ATOM 696 C CA . ALA A 1 90 ? 8.508 -33.219 2.818 1 85.81 90 ALA A CA 1
ATOM 697 C C . ALA A 1 90 ? 8.758 -33.562 1.354 1 85.81 90 ALA A C 1
ATOM 699 O O . ALA A 1 90 ? 9.82 -33.25 0.807 1 85.81 90 ALA A O 1
ATOM 700 N N . GLU A 1 91 ? 7.809 -34.156 0.77 1 88.5 91 GLU A N 1
ATOM 701 C CA . GLU A 1 91 ? 7.898 -34.5 -0.647 1 88.5 91 GLU A CA 1
ATOM 702 C C . GLU A 1 91 ? 7.906 -33.25 -1.517 1 88.5 91 GLU A C 1
ATOM 704 O O . GLU A 1 91 ? 8.625 -33.188 -2.518 1 88.5 91 GLU A O 1
ATOM 709 N N . LEU A 1 92 ? 7.059 -32.312 -1.106 1 87.31 92 LEU A N 1
ATOM 710 C CA . LEU A 1 92 ? 6.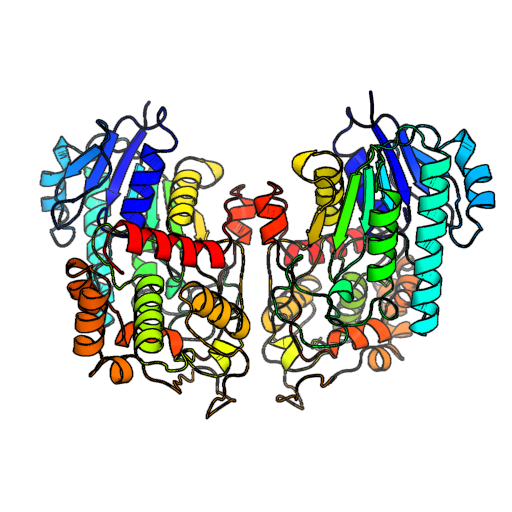996 -31.047 -1.797 1 87.31 92 LEU A CA 1
ATOM 711 C C . LEU A 1 92 ? 8.359 -30.359 -1.806 1 87.31 92 LEU A C 1
ATOM 713 O O . LEU A 1 92 ? 8.828 -29.906 -2.854 1 87.31 92 LEU A O 1
ATOM 717 N N . ASN A 1 93 ? 9.008 -30.344 -0.674 1 89.81 93 ASN A N 1
ATOM 718 C CA . ASN A 1 93 ? 10.312 -29.703 -0.537 1 89.81 93 ASN A CA 1
ATOM 719 C C . ASN A 1 93 ? 11.367 -30.391 -1.394 1 89.81 93 ASN A C 1
ATOM 721 O O . ASN A 1 93 ? 12.102 -29.719 -2.133 1 89.81 93 ASN A O 1
ATOM 725 N N . LYS A 1 94 ? 11.375 -31.672 -1.287 1 90.75 94 LYS A N 1
ATOM 726 C CA . LYS A 1 94 ? 12.359 -32.438 -2.045 1 90.75 94 LYS A CA 1
ATOM 727 C C . LYS A 1 94 ? 12.18 -32.25 -3.547 1 90.75 94 LYS A C 1
ATOM 729 O O . LYS A 1 94 ? 13.156 -32.031 -4.27 1 90.75 94 LYS A O 1
ATOM 734 N N . ALA A 1 95 ? 10.992 -32.281 -3.982 1 91.56 95 ALA A N 1
ATOM 735 C CA . ALA A 1 95 ? 10.68 -32.188 -5.406 1 91.56 95 ALA A CA 1
ATOM 736 C C . ALA A 1 95 ? 11.078 -30.812 -5.953 1 91.56 95 ALA A C 1
ATOM 738 O O . ALA A 1 95 ? 11.719 -30.719 -7.004 1 91.56 95 ALA A O 1
ATOM 739 N N . ASN A 1 96 ? 10.734 -29.75 -5.262 1 92.88 96 ASN A N 1
ATOM 740 C CA . ASN A 1 96 ? 10.969 -28.406 -5.773 1 92.88 96 ASN A CA 1
ATOM 741 C C . ASN A 1 96 ? 12.438 -28 -5.633 1 92.88 96 ASN A C 1
ATOM 743 O O . ASN A 1 96 ? 12.945 -27.219 -6.434 1 92.88 96 ASN A O 1
ATOM 747 N N . ARG A 1 97 ? 13.141 -28.578 -4.672 1 93.94 97 ARG A N 1
ATOM 748 C CA . ARG A 1 97 ? 14.586 -28.375 -4.605 1 93.94 97 ARG A CA 1
ATOM 749 C C . ARG A 1 97 ? 15.273 -28.922 -5.852 1 93.94 97 ARG A C 1
ATOM 751 O O . ARG A 1 97 ? 16.047 -28.219 -6.5 1 93.94 97 ARG A O 1
ATOM 758 N N . SER A 1 98 ? 14.922 -30.141 -6.078 1 94.31 98 SER A N 1
ATOM 759 C CA . SER A 1 98 ? 15.562 -30.828 -7.191 1 94.31 98 SER A CA 1
ATOM 760 C C . SER A 1 98 ? 15.203 -30.188 -8.523 1 94.31 98 SER A C 1
ATOM 762 O O . SER A 1 98 ? 16.047 -30.078 -9.414 1 94.31 98 SER A O 1
ATOM 764 N N . LEU A 1 99 ? 13.945 -29.812 -8.609 1 95.38 99 LEU A N 1
ATOM 765 C CA . LEU A 1 99 ? 13.469 -29.203 -9.836 1 95.38 99 LEU A CA 1
ATOM 766 C C . LEU A 1 99 ? 14.312 -28 -10.211 1 95.38 99 LEU A C 1
ATOM 768 O O . LEU A 1 99 ? 14.758 -27.859 -11.352 1 95.38 99 LEU A O 1
ATOM 772 N N . PHE A 1 100 ? 14.57 -27.109 -9.312 1 97.31 100 PHE A N 1
ATOM 773 C CA . PHE A 1 100 ? 15.305 -25.875 -9.555 1 97.31 100 PHE A CA 1
ATOM 774 C C . PHE A 1 100 ? 16.781 -26.172 -9.75 1 97.31 100 PHE A C 1
ATOM 776 O O . PHE A 1 100 ? 17.438 -25.562 -10.609 1 97.31 100 PHE A O 1
ATOM 783 N N . GLU A 1 101 ? 17.359 -27.062 -8.977 1 97.44 101 GLU A N 1
ATOM 784 C CA . GLU A 1 101 ? 18.766 -27.422 -9.117 1 97.44 101 GLU A CA 1
ATOM 785 C C . GLU A 1 101 ? 19.062 -27.984 -10.508 1 97.44 101 GLU A C 1
ATOM 787 O O . GLU A 1 101 ? 20.062 -27.625 -11.125 1 97.44 101 GLU A O 1
ATOM 792 N N . ASN A 1 102 ? 18.172 -28.875 -10.891 1 97.75 102 ASN A N 1
ATOM 793 C CA . ASN A 1 102 ? 18.328 -29.469 -12.219 1 97.75 102 ASN A CA 1
ATOM 794 C C . ASN A 1 102 ? 18.297 -28.391 -13.305 1 97.75 102 ASN A C 1
ATOM 796 O O . ASN A 1 102 ? 19.156 -28.375 -14.188 1 97.75 102 ASN A O 1
ATOM 800 N N . PHE A 1 103 ? 17.328 -27.531 -13.203 1 98 103 PHE A N 1
ATOM 801 C CA . PHE A 1 103 ? 17.156 -26.453 -14.172 1 98 103 PHE A CA 1
ATOM 802 C C . PHE A 1 103 ? 18.391 -25.547 -14.203 1 98 103 PHE A C 1
ATOM 804 O O . PHE A 1 103 ? 18.984 -25.328 -15.258 1 98 103 PHE A O 1
ATOM 811 N N . LEU A 1 104 ? 18.75 -25 -13.031 1 98.5 104 LEU A N 1
ATOM 812 C CA . LEU A 1 104 ? 19.797 -23.984 -12.977 1 98.5 104 LEU A CA 1
ATOM 813 C C . LEU A 1 104 ? 21.141 -24.578 -13.406 1 98.5 104 LEU A C 1
ATOM 815 O O . LEU A 1 104 ? 21.891 -23.938 -14.148 1 98.5 104 LEU A O 1
ATOM 819 N N . SER A 1 105 ? 21.438 -25.828 -12.984 1 98 105 SER A N 1
ATOM 820 C CA . SER A 1 105 ? 22.688 -26.484 -13.375 1 98 105 SER A CA 1
ATOM 821 C C . SER A 1 105 ? 22.766 -26.672 -14.883 1 98 105 SER A C 1
ATOM 823 O O . SER A 1 105 ? 23.812 -26.438 -15.484 1 98 105 SER A O 1
ATOM 825 N N . ALA A 1 106 ? 21.656 -27.078 -15.422 1 98.31 106 ALA A N 1
ATOM 826 C CA . ALA A 1 106 ? 21.625 -27.266 -16.875 1 98.31 106 ALA A CA 1
ATOM 827 C C . ALA A 1 106 ? 21.766 -25.922 -17.594 1 98.31 106 ALA A C 1
ATOM 829 O O . ALA A 1 106 ? 22.531 -25.828 -18.562 1 98.31 106 ALA A O 1
ATOM 830 N N . LEU A 1 107 ? 21.031 -24.922 -17.141 1 98.25 107 LEU A N 1
ATOM 831 C CA . LEU A 1 107 ? 21.047 -23.594 -17.75 1 98.25 107 LEU A CA 1
ATOM 832 C C . LEU A 1 107 ? 22.453 -23.031 -17.797 1 98.25 107 LEU A C 1
ATOM 834 O O . LEU A 1 107 ? 22.922 -22.562 -18.828 1 98.25 107 LEU A O 1
ATOM 838 N N . ILE A 1 108 ? 23.141 -23.078 -16.656 1 97.75 108 ILE A N 1
ATOM 839 C CA . ILE A 1 108 ? 24.469 -22.5 -16.531 1 97.75 108 ILE A CA 1
ATOM 840 C C . ILE A 1 108 ? 25.453 -23.25 -17.438 1 97.75 108 ILE A C 1
ATOM 842 O O . ILE A 1 108 ? 26.359 -22.656 -18 1 97.75 108 ILE A O 1
ATOM 846 N N . SER A 1 109 ? 25.203 -24.516 -17.594 1 97.19 109 SER A N 1
ATOM 847 C CA . SER A 1 109 ? 26.078 -25.344 -18.438 1 97.19 109 SER A CA 1
ATOM 848 C C . SER A 1 109 ? 25.891 -25 -19.906 1 97.19 109 SER A C 1
ATOM 850 O O . SER A 1 109 ? 26.859 -25.031 -20.672 1 97.19 109 SER A O 1
ATOM 852 N N . VAL A 1 110 ? 24.719 -24.641 -20.312 1 97.62 110 VAL A N 1
ATOM 853 C CA . VAL A 1 110 ? 24.422 -24.531 -21.734 1 97.62 110 VAL A CA 1
ATOM 854 C C . VAL A 1 110 ? 24.516 -23.078 -22.172 1 97.62 110 VAL A C 1
ATOM 856 O O . VAL A 1 110 ? 24.906 -22.797 -23.312 1 97.62 110 VAL A O 1
ATOM 859 N N . SER A 1 111 ? 24.125 -22.156 -21.344 1 96.81 111 SER A N 1
ATOM 860 C CA . SER A 1 111 ? 24.031 -20.75 -21.703 1 96.81 111 SER A CA 1
ATOM 861 C C . SER A 1 111 ? 25.266 -19.969 -21.219 1 96.81 111 SER A C 1
ATOM 863 O O . SER A 1 111 ? 25.203 -19.297 -20.203 1 96.81 111 SER A O 1
ATOM 865 N N . LYS A 1 112 ? 26.188 -19.844 -22.062 1 93.06 112 LYS A N 1
ATOM 866 C CA . LYS A 1 112 ? 27.453 -19.203 -21.656 1 93.06 112 LYS A CA 1
ATOM 867 C C . LYS A 1 112 ? 27.297 -17.688 -21.594 1 93.06 112 LYS A C 1
ATOM 869 O O . LYS A 1 112 ? 28.094 -17.016 -20.938 1 93.06 112 LYS A O 1
ATOM 874 N N . GLY A 1 113 ? 26.312 -17.156 -22.234 1 95.56 113 GLY A N 1
ATOM 875 C CA . GLY A 1 113 ? 26.062 -15.727 -22.234 1 95.56 113 GLY A CA 1
ATOM 876 C C . GLY A 1 113 ? 25 -15.312 -21.234 1 95.56 113 GLY A C 1
ATOM 877 O O . GLY A 1 113 ? 24.438 -14.219 -21.328 1 95.56 113 GLY A O 1
ATOM 878 N N . LEU A 1 114 ? 24.719 -16.156 -20.281 1 98.25 114 LEU A N 1
ATOM 879 C CA . LEU A 1 114 ? 23.688 -15.867 -19.281 1 98.25 114 LEU A CA 1
ATOM 880 C C . LEU A 1 114 ? 23.984 -14.555 -18.562 1 98.25 114 LEU A C 1
ATOM 882 O O . LEU A 1 114 ? 25.109 -14.328 -18.125 1 98.25 114 LEU A O 1
ATOM 886 N N . GLN A 1 115 ? 22.984 -13.672 -18.5 1 98.44 115 GLN A N 1
ATOM 887 C CA . GLN A 1 115 ? 23.141 -12.383 -17.828 1 98.44 115 GLN A CA 1
ATOM 888 C C . GLN A 1 115 ? 22.328 -12.336 -16.531 1 98.44 115 GLN A C 1
ATOM 890 O O . GLN A 1 115 ? 22.703 -11.648 -15.594 1 98.44 115 GLN A O 1
ATOM 895 N N . ASN A 1 116 ? 21.234 -13.086 -16.531 1 98.81 116 ASN A N 1
ATOM 896 C CA . ASN A 1 116 ? 20.391 -13.062 -15.344 1 98.81 116 ASN A CA 1
ATOM 897 C C . ASN A 1 116 ? 19.531 -14.32 -15.234 1 98.81 116 ASN A C 1
ATOM 899 O O . ASN A 1 116 ? 19.031 -14.828 -16.234 1 98.81 116 ASN A O 1
ATOM 903 N N . CYS A 1 117 ? 19.406 -14.812 -14.047 1 98.88 117 CYS A N 1
ATOM 904 C CA . CYS A 1 117 ? 18.406 -15.836 -13.719 1 98.88 117 CYS A CA 1
ATOM 905 C C . CYS A 1 117 ? 17.453 -15.336 -12.641 1 98.88 117 CYS A C 1
ATOM 907 O O . CYS A 1 117 ? 17.875 -15.039 -11.523 1 98.88 117 CYS A O 1
ATOM 909 N N . THR A 1 118 ? 16.172 -15.266 -12.977 1 98.88 118 THR A N 1
ATOM 910 C CA . THR A 1 118 ? 15.148 -14.82 -12.039 1 98.88 118 THR A CA 1
ATOM 911 C C . THR A 1 118 ? 14.328 -16 -11.531 1 98.88 118 THR A C 1
ATOM 913 O O . THR A 1 118 ? 13.766 -16.766 -12.328 1 98.88 118 THR A O 1
ATOM 916 N N . LEU A 1 119 ? 14.312 -16.141 -10.242 1 98.81 119 LEU A N 1
ATOM 917 C CA . LEU A 1 119 ? 13.578 -17.203 -9.57 1 98.81 119 LEU A CA 1
ATOM 918 C C . LEU A 1 119 ? 12.312 -16.672 -8.914 1 98.81 119 LEU A C 1
ATOM 920 O O . LEU A 1 119 ? 12.359 -15.688 -8.172 1 98.81 119 LEU A O 1
ATOM 924 N N . GLN A 1 120 ? 11.195 -17.25 -9.273 1 98.06 120 GLN A N 1
ATOM 925 C CA . GLN A 1 120 ? 9.977 -16.922 -8.539 1 98.06 120 GLN A CA 1
ATOM 926 C C . GLN A 1 120 ? 9.789 -17.844 -7.336 1 98.06 120 GLN A C 1
ATOM 928 O O . GLN A 1 120 ? 9.789 -19.062 -7.477 1 98.06 120 GLN A O 1
ATOM 933 N N . THR A 1 121 ? 9.703 -17.281 -6.203 1 97.06 121 THR A N 1
ATOM 934 C CA . THR A 1 121 ? 9.266 -17.984 -5.004 1 97.06 121 THR A CA 1
ATOM 935 C C . THR A 1 121 ? 7.871 -17.516 -4.586 1 97.06 121 THR A C 1
ATOM 937 O O . THR A 1 121 ? 6.898 -17.719 -5.32 1 97.06 121 THR A O 1
ATOM 940 N N . GLY A 1 122 ? 7.758 -17.016 -3.326 1 95 122 GLY A N 1
ATOM 941 C CA . GLY A 1 122 ? 6.461 -16.531 -2.881 1 95 122 GLY A CA 1
ATOM 942 C C . GLY A 1 122 ? 6.422 -16.203 -1.399 1 95 122 GLY A C 1
ATOM 943 O O . GLY A 1 122 ? 7.445 -16.266 -0.716 1 95 122 GLY A O 1
ATOM 944 N N . GLY A 1 123 ? 5.219 -15.883 -0.941 1 93.19 123 GLY A N 1
ATOM 945 C CA . GLY A 1 123 ? 5.035 -15.492 0.447 1 93.19 123 GLY A CA 1
ATOM 946 C C . GLY A 1 123 ? 5.379 -16.594 1.431 1 93.19 123 GLY A C 1
ATOM 947 O O . GLY A 1 123 ? 5.652 -16.328 2.602 1 93.19 123 GLY A O 1
ATOM 948 N N . LYS A 1 124 ? 5.395 -17.844 0.998 1 91.81 124 LYS A N 1
ATOM 949 C CA . LYS A 1 124 ? 5.77 -18.969 1.854 1 91.81 124 LYS A CA 1
ATOM 950 C C . LYS A 1 124 ? 7.211 -18.828 2.338 1 91.81 124 LYS A C 1
ATOM 952 O O . LYS A 1 124 ? 7.602 -19.453 3.324 1 91.81 124 LYS A O 1
ATOM 957 N N . TYR A 1 125 ? 7.969 -18.062 1.614 1 95.88 125 TYR A N 1
ATOM 958 C CA . TYR A 1 125 ? 9.328 -17.75 2.055 1 95.88 125 TYR A CA 1
ATOM 959 C C . TYR A 1 125 ? 9.328 -17.219 3.48 1 95.88 125 TYR A C 1
ATOM 961 O O . TYR A 1 125 ? 10.211 -17.547 4.277 1 95.88 125 TYR A O 1
ATOM 969 N N . TYR A 1 126 ? 8.305 -16.453 3.838 1 96.38 126 TYR A N 1
ATOM 970 C CA . TYR A 1 126 ? 8.203 -15.82 5.148 1 96.38 126 TYR A CA 1
ATOM 971 C C . TYR A 1 126 ? 7.457 -16.719 6.129 1 96.38 126 TYR A C 1
ATOM 973 O O . TYR A 1 126 ? 7.34 -16.391 7.312 1 96.38 126 TYR A O 1
ATOM 981 N N . ASN A 1 127 ? 6.941 -17.812 5.621 1 92.88 127 ASN A N 1
ATOM 982 C CA . ASN A 1 127 ? 6.152 -18.75 6.406 1 92.88 127 ASN A CA 1
ATOM 983 C C . ASN A 1 127 ? 4.789 -18.172 6.777 1 92.88 127 ASN A C 1
ATOM 985 O O . ASN A 1 127 ? 4.219 -18.531 7.809 1 92.88 127 ASN A O 1
ATOM 989 N N . VAL A 1 128 ? 4.27 -17.297 5.996 1 90.69 128 VAL A N 1
ATOM 990 C CA . VAL A 1 128 ? 3.002 -16.625 6.266 1 90.69 128 VAL A CA 1
ATOM 991 C C . VAL A 1 128 ? 1.859 -17.641 6.223 1 90.69 128 VAL A C 1
ATOM 993 O O . VAL A 1 128 ? 0.786 -17.391 6.777 1 90.69 128 VAL A O 1
ATOM 996 N N . HIS A 1 129 ? 2.092 -18.828 5.602 1 85.56 129 HIS A N 1
ATOM 997 C CA . HIS A 1 129 ? 1.057 -19.859 5.473 1 85.56 129 HIS A CA 1
ATOM 998 C C . HIS A 1 129 ? 0.95 -20.688 6.742 1 85.56 129 HIS A C 1
ATOM 1000 O O . HIS A 1 129 ? -0.03 -21.422 6.934 1 85.56 129 HIS A O 1
ATOM 1006 N N . LEU A 1 130 ? 1.899 -20.531 7.645 1 86.19 130 LEU A N 1
ATOM 1007 C CA . LEU A 1 130 ? 1.938 -21.438 8.789 1 86.19 130 LEU A CA 1
ATOM 1008 C C . LEU A 1 130 ? 1.763 -20.672 10.094 1 86.19 130 LEU A C 1
ATOM 1010 O O . LEU A 1 130 ? 1.388 -21.25 11.117 1 86.19 130 LEU A O 1
ATOM 1014 N N . ARG A 1 131 ? 2.082 -19.422 9.992 1 89.62 131 ARG A N 1
ATOM 1015 C CA . ARG A 1 131 ? 2.086 -18.703 11.258 1 89.62 131 ARG A CA 1
ATOM 1016 C C . ARG A 1 131 ? 2.004 -17.188 11.031 1 89.62 131 ARG A C 1
ATOM 1018 O O . ARG A 1 131 ? 2.229 -16.719 9.914 1 89.62 131 ARG A O 1
ATOM 1025 N N . SER A 1 132 ? 1.629 -16.562 12.148 1 90.5 132 SER A N 1
ATOM 1026 C CA . SER A 1 132 ? 1.708 -15.109 12.141 1 90.5 132 SER A CA 1
ATOM 1027 C C . SER A 1 132 ? 3.156 -14.633 12.117 1 90.5 132 SER A C 1
ATOM 1029 O O . SER A 1 132 ? 4.012 -15.18 12.812 1 90.5 132 SER A O 1
ATOM 1031 N N . VAL A 1 133 ? 3.443 -13.695 11.25 1 92.31 133 VAL A N 1
ATOM 1032 C CA . VAL A 1 133 ? 4.77 -13.094 11.164 1 92.31 133 VAL A CA 1
ATOM 1033 C C . VAL A 1 133 ? 4.648 -11.57 11.172 1 92.31 133 VAL A C 1
ATOM 1035 O O . VAL A 1 133 ? 3.564 -11.031 10.938 1 92.31 133 VAL A O 1
ATOM 1038 N N . PRO A 1 134 ? 5.75 -10.859 11.516 1 92.88 134 PRO A N 1
ATOM 1039 C CA . PRO A 1 134 ? 5.695 -9.406 11.375 1 92.88 134 PRO A CA 1
ATOM 1040 C C . PRO A 1 134 ? 5.262 -8.961 9.977 1 92.88 134 PRO A C 1
ATOM 1042 O O . PRO A 1 134 ? 5.699 -9.539 8.977 1 92.88 134 PRO A O 1
ATOM 1045 N N . TRP A 1 135 ? 4.309 -8.047 9.938 1 94.56 135 TRP A N 1
ATOM 1046 C CA . TRP A 1 135 ? 3.814 -7.582 8.648 1 94.56 135 TRP A CA 1
ATOM 1047 C C . TRP A 1 135 ? 3.676 -6.062 8.633 1 94.56 135 TRP A C 1
ATOM 1049 O O . TRP A 1 135 ? 3.502 -5.441 9.688 1 94.56 135 TRP A O 1
ATOM 1059 N N . PRO A 1 136 ? 3.746 -5.41 7.465 1 96.94 136 PRO A N 1
ATOM 1060 C CA . PRO A 1 136 ? 4.02 -6.078 6.191 1 96.94 136 PRO A CA 1
ATOM 1061 C C . PRO A 1 136 ? 5.402 -6.73 6.152 1 96.94 136 PRO A C 1
ATOM 1063 O O . PRO A 1 136 ? 6.391 -6.109 6.543 1 96.94 136 PRO A O 1
ATOM 1066 N N . ALA A 1 137 ? 5.441 -7.977 5.641 1 97.69 137 ALA A N 1
ATOM 1067 C CA . ALA A 1 137 ? 6.699 -8.719 5.617 1 97.69 137 ALA A CA 1
ATOM 1068 C C . ALA A 1 137 ? 7.715 -8.047 4.695 1 97.69 137 ALA A C 1
ATOM 1070 O O . ALA A 1 137 ? 7.375 -7.621 3.59 1 97.69 137 ALA A O 1
ATOM 1071 N N . ARG A 1 138 ? 8.945 -7.922 5.117 1 97.56 138 ARG A N 1
ATOM 1072 C CA . ARG A 1 138 ? 10.008 -7.242 4.383 1 97.56 138 ARG A CA 1
ATOM 1073 C C . ARG A 1 138 ? 11.07 -8.234 3.932 1 97.56 138 ARG A C 1
ATOM 1075 O O . ARG A 1 138 ? 11.336 -9.227 4.617 1 97.56 138 ARG A O 1
ATOM 1082 N N . GLU A 1 139 ? 11.766 -7.949 2.852 1 97.94 139 GLU A N 1
ATOM 1083 C CA . GLU A 1 139 ? 12.75 -8.844 2.266 1 97.94 139 GLU A CA 1
ATOM 1084 C C . GLU A 1 139 ? 13.945 -9.031 3.195 1 97.94 139 GLU A C 1
ATOM 1086 O O . GLU A 1 139 ? 14.617 -10.062 3.152 1 97.94 139 GLU A O 1
ATOM 1091 N N . ASP A 1 140 ? 14.109 -8.055 4.133 1 94.5 140 ASP A N 1
ATOM 1092 C CA . ASP A 1 140 ? 15.266 -8.156 5.023 1 94.5 140 ASP A CA 1
ATOM 1093 C C . ASP A 1 140 ? 14.883 -8.812 6.348 1 94.5 140 ASP A C 1
ATOM 1095 O O . ASP A 1 140 ? 15.711 -8.93 7.25 1 94.5 140 ASP A O 1
ATOM 1099 N N . ASP A 1 141 ? 13.664 -9.25 6.508 1 95.06 141 ASP A N 1
ATOM 1100 C CA . ASP A 1 141 ? 13.281 -9.992 7.703 1 95.06 141 ASP A CA 1
ATOM 1101 C C . ASP A 1 141 ? 14.039 -11.32 7.793 1 95.06 141 ASP A C 1
ATOM 1103 O O . ASP A 1 141 ? 14.297 -11.961 6.773 1 95.06 141 ASP A O 1
ATOM 1107 N N . PRO A 1 142 ? 14.352 -11.734 8.977 1 94.31 142 PRO A N 1
ATOM 1108 C CA . PRO A 1 142 ? 15.094 -12.984 9.117 1 94.31 142 PRO A CA 1
ATOM 1109 C C . PRO A 1 142 ? 14.258 -14.211 8.789 1 94.31 142 PRO A C 1
ATOM 1111 O O . PRO A 1 142 ? 13.031 -14.195 8.945 1 94.31 142 PRO A O 1
ATOM 1114 N N . ARG A 1 143 ? 14.984 -15.289 8.32 1 95.19 143 ARG A N 1
ATOM 1115 C CA . ARG A 1 143 ? 14.344 -16.594 8.148 1 95.19 143 ARG A CA 1
ATOM 1116 C C . ARG A 1 143 ? 13.875 -17.156 9.492 1 95.19 143 ARG A C 1
ATOM 1118 O O . ARG A 1 143 ? 14.578 -17.031 10.5 1 95.19 143 ARG A O 1
ATOM 1125 N N . LEU A 1 144 ? 12.734 -17.703 9.562 1 92.44 144 LEU A N 1
ATOM 1126 C CA . LEU A 1 144 ? 12.102 -18.062 10.828 1 92.44 144 LEU A CA 1
ATOM 1127 C C . LEU A 1 144 ? 12.312 -19.531 11.148 1 92.44 144 LEU A C 1
ATOM 1129 O O . LEU A 1 144 ? 12.125 -19.969 12.289 1 92.44 144 LEU A O 1
ATOM 1133 N N . ILE A 1 145 ? 12.648 -20.312 10.109 1 90.62 145 ILE A N 1
ATOM 1134 C CA . ILE A 1 145 ? 12.797 -21.75 10.297 1 90.62 145 ILE A CA 1
ATOM 1135 C C . ILE A 1 145 ? 14.078 -22.219 9.617 1 90.62 145 ILE A C 1
ATOM 1137 O O . ILE A 1 145 ? 14.68 -21.5 8.82 1 90.62 145 ILE A O 1
ATOM 1141 N N . PRO A 1 146 ? 14.445 -23.438 9.977 1 90.25 146 PRO A N 1
ATOM 1142 C CA . PRO A 1 146 ? 15.641 -23.969 9.32 1 90.25 146 PRO A CA 1
ATOM 1143 C C . PRO A 1 146 ? 15.477 -24.109 7.812 1 90.25 146 PRO A C 1
ATOM 1145 O O . PRO A 1 146 ? 14.391 -24.438 7.332 1 90.25 146 PRO A O 1
ATOM 1148 N N . SER A 1 147 ? 16.516 -23.906 7.137 1 88.38 147 SER A N 1
ATOM 1149 C CA . SER A 1 147 ? 16.531 -23.875 5.68 1 88.38 147 SER A CA 1
ATOM 1150 C C . SER A 1 147 ? 16 -25.188 5.105 1 88.38 147 SER A C 1
ATOM 1152 O O . SER A 1 147 ? 15.391 -25.203 4.035 1 88.38 147 SER A O 1
ATOM 1154 N N . GLU A 1 148 ? 16.203 -26.266 5.824 1 86.38 148 GLU A N 1
ATOM 1155 C CA . GLU A 1 148 ? 15.82 -27.594 5.332 1 86.38 148 GLU A CA 1
ATOM 1156 C C . GLU A 1 148 ? 14.305 -27.75 5.301 1 86.38 148 GLU A C 1
ATOM 1158 O O . GLU A 1 148 ? 13.789 -28.656 4.641 1 86.38 148 GLU A O 1
ATOM 1163 N N . GLU A 1 149 ? 13.609 -26.844 5.879 1 88.94 149 GLU A N 1
ATOM 1164 C CA . GLU A 1 149 ? 12.164 -27.016 6.035 1 88.94 149 GLU A CA 1
ATOM 1165 C C . GLU A 1 149 ? 11.391 -26.125 5.07 1 88.94 149 GLU A C 1
ATOM 1167 O O . GLU A 1 149 ? 10.164 -26.125 5.059 1 88.94 149 GLU A O 1
ATOM 1172 N N . ASN A 1 150 ? 12.039 -25.406 4.281 1 92.44 150 ASN A N 1
ATOM 1173 C CA . ASN A 1 150 ? 11.453 -24.531 3.27 1 92.44 150 ASN A CA 1
ATOM 1174 C C . ASN A 1 150 ? 12.25 -24.562 1.969 1 92.44 150 ASN A C 1
ATOM 1176 O O . ASN A 1 150 ? 13.359 -24.031 1.897 1 92.44 150 ASN A O 1
ATOM 1180 N N . PHE A 1 151 ? 11.664 -25.109 0.935 1 94 151 PHE A N 1
ATOM 1181 C CA . PHE A 1 151 ? 12.422 -25.344 -0.292 1 94 151 PHE A CA 1
ATOM 1182 C C . PHE A 1 151 ? 12.789 -24.016 -0.952 1 94 151 PHE A C 1
ATOM 1184 O O . PHE A 1 151 ? 13.734 -23.953 -1.739 1 94 151 PHE A O 1
ATOM 1191 N N . TYR A 1 152 ? 12.062 -22.906 -0.654 1 95.5 152 TYR A N 1
ATOM 1192 C CA . TYR A 1 152 ? 12.43 -21.609 -1.186 1 95.5 152 TYR A CA 1
ATOM 1193 C C . TYR A 1 152 ? 13.797 -21.172 -0.676 1 95.5 152 TYR A C 1
ATOM 1195 O O . TYR A 1 152 ? 14.562 -20.531 -1.401 1 95.5 152 TYR A O 1
ATOM 1203 N N . TYR A 1 153 ? 14.062 -21.5 0.61 1 96.44 153 TYR A N 1
ATOM 1204 C CA . TYR A 1 153 ? 15.383 -21.203 1.161 1 96.44 153 TYR A CA 1
ATOM 1205 C C . TYR A 1 153 ? 16.469 -21.906 0.374 1 96.44 153 TYR A C 1
ATOM 1207 O O . TYR A 1 153 ? 17.484 -21.297 0.001 1 96.44 153 TYR A O 1
ATOM 1215 N N . HIS A 1 154 ? 16.25 -23.156 0.151 1 95.62 154 HIS A N 1
ATOM 1216 C CA . HIS A 1 154 ? 17.234 -23.953 -0.58 1 95.62 154 HIS A CA 1
ATOM 1217 C C . HIS A 1 154 ? 17.422 -23.422 -1.993 1 95.62 154 HIS A C 1
ATOM 1219 O O . HIS A 1 154 ? 18.562 -23.328 -2.471 1 95.62 154 HIS A O 1
ATOM 1225 N N . GLN A 1 155 ? 16.328 -23.156 -2.66 1 97.81 155 GLN A N 1
ATOM 1226 C CA . GLN A 1 155 ? 16.406 -22.641 -4.023 1 97.81 155 GLN A CA 1
ATOM 1227 C C . GLN A 1 155 ? 17.203 -21.344 -4.07 1 97.81 155 GLN A C 1
ATOM 1229 O O . GLN A 1 155 ? 18.078 -21.172 -4.926 1 97.81 155 GLN A O 1
ATOM 1234 N N . GLU A 1 156 ? 16.906 -20.422 -3.168 1 97.5 156 GLU A N 1
ATOM 1235 C CA . GLU A 1 156 ? 17.625 -19.156 -3.131 1 97.5 156 GLU A CA 1
ATOM 1236 C C . GLU A 1 156 ? 19.094 -19.359 -2.785 1 97.5 156 GLU A C 1
ATOM 1238 O O . GLU A 1 156 ? 19.969 -18.719 -3.381 1 97.5 156 GLU A O 1
ATOM 1243 N N . ASP A 1 157 ? 19.359 -20.219 -1.784 1 97.44 157 ASP A N 1
ATOM 1244 C CA . ASP A 1 157 ? 20.75 -20.484 -1.397 1 97.44 157 ASP A CA 1
ATOM 1245 C C . ASP A 1 157 ? 21.531 -21.078 -2.564 1 97.44 157 ASP A C 1
ATOM 1247 O O . ASP A 1 157 ? 22.688 -20.688 -2.805 1 97.44 157 ASP A O 1
ATOM 1251 N N . PHE A 1 158 ? 20.938 -22.031 -3.227 1 97.81 158 PHE A N 1
ATOM 1252 C CA . PHE A 1 158 ? 21.578 -22.656 -4.371 1 97.81 158 PHE A CA 1
ATOM 1253 C C . PHE A 1 158 ? 21.844 -21.641 -5.473 1 97.81 158 PHE A C 1
ATOM 1255 O O . PHE A 1 158 ? 22.922 -21.625 -6.074 1 97.81 158 PHE A O 1
ATOM 1262 N N . LEU A 1 159 ? 20.859 -20.797 -5.742 1 98.62 159 LEU A N 1
ATOM 1263 C CA . LEU A 1 159 ? 20.969 -19.734 -6.734 1 98.62 159 LEU A CA 1
ATOM 1264 C C . LEU A 1 159 ? 22.156 -18.812 -6.418 1 98.62 159 LEU A C 1
ATOM 1266 O O . LEU A 1 159 ? 22.984 -18.531 -7.289 1 98.62 159 LEU A O 1
ATOM 1270 N N . VAL A 1 160 ? 22.25 -18.359 -5.207 1 98.12 160 VAL A N 1
ATOM 1271 C CA . VAL A 1 160 ? 23.312 -17.453 -4.754 1 98.12 160 VAL A CA 1
ATOM 1272 C C . VAL A 1 160 ? 24.656 -18.156 -4.859 1 98.12 160 VAL A C 1
ATOM 1274 O O . VAL A 1 160 ? 25.641 -17.562 -5.305 1 98.12 160 VAL A O 1
ATOM 1277 N N . GLU A 1 161 ? 24.656 -19.406 -4.434 1 98 161 GLU A N 1
ATOM 1278 C CA . GLU A 1 161 ? 25.891 -20.188 -4.461 1 98 161 GLU A CA 1
ATOM 1279 C C . GLU A 1 161 ? 26.406 -20.344 -5.887 1 98 161 GLU A C 1
ATOM 1281 O O . GLU A 1 161 ? 27.609 -20.172 -6.137 1 98 161 GLU A O 1
ATOM 1286 N N . GLN A 1 162 ? 25.547 -20.672 -6.812 1 98.12 162 GLN A N 1
ATOM 1287 C CA . GLN A 1 162 ? 25.953 -20.891 -8.195 1 98.12 162 GLN A CA 1
ATOM 1288 C C . GLN A 1 162 ? 26.391 -19.594 -8.859 1 98.12 162 GLN A C 1
ATOM 1290 O O . GLN A 1 162 ? 27.234 -19.609 -9.758 1 98.12 162 GLN A O 1
ATOM 1295 N N . GLN A 1 163 ? 25.844 -18.438 -8.43 1 98.12 163 GLN A N 1
ATOM 1296 C CA . GLN A 1 163 ? 26.141 -17.141 -9 1 98.12 163 GLN A CA 1
ATOM 1297 C C . GLN A 1 163 ? 27.531 -16.656 -8.57 1 98.12 163 GLN A C 1
ATOM 1299 O O . GLN A 1 163 ? 28.172 -15.891 -9.281 1 98.12 163 GLN A O 1
ATOM 1304 N N . ARG A 1 164 ? 27.984 -17.109 -7.402 1 96.75 164 ARG A N 1
ATOM 1305 C CA . ARG A 1 164 ? 29.266 -16.656 -6.855 1 96.75 164 ARG A CA 1
ATOM 1306 C C . ARG A 1 164 ? 30.391 -16.844 -7.863 1 96.75 164 ARG A C 1
ATOM 1308 O O . ARG A 1 164 ? 30.609 -17.953 -8.359 1 96.75 164 ARG A O 1
ATOM 1315 N N . GLY A 1 165 ? 31.062 -15.766 -8.18 1 95.12 165 GLY A N 1
ATOM 1316 C CA . GLY A 1 165 ? 32.188 -15.805 -9.094 1 95.12 165 GLY A CA 1
ATOM 1317 C C . GLY A 1 165 ? 31.797 -15.781 -10.555 1 95.12 165 GLY A C 1
ATOM 1318 O O . GLY A 1 165 ? 32.656 -15.883 -11.438 1 95.12 165 GLY A O 1
ATOM 1319 N N . SER A 1 166 ? 30.5 -15.703 -10.797 1 96.44 166 SER A N 1
ATOM 1320 C CA . SER A 1 166 ? 30 -15.664 -12.164 1 96.44 166 SER A CA 1
ATOM 1321 C C . SER A 1 166 ? 29.688 -14.242 -12.602 1 96.44 166 SER A C 1
ATOM 1323 O O . SER A 1 166 ? 29.688 -13.32 -11.781 1 96.44 166 SER A O 1
ATOM 1325 N N . SER A 1 167 ? 29.453 -14.078 -13.859 1 96.44 167 SER A N 1
ATOM 1326 C CA . SER A 1 167 ? 29.188 -12.75 -14.398 1 96.44 167 SER A CA 1
ATOM 1327 C C . SER A 1 167 ? 27.688 -12.461 -14.43 1 96.44 167 SER A C 1
ATOM 1329 O O . SER A 1 167 ? 27.266 -11.312 -14.586 1 96.44 167 SER A O 1
ATOM 1331 N N . TRP A 1 168 ? 26.906 -13.578 -14.367 1 98.25 168 TRP A N 1
ATOM 1332 C CA . TRP A 1 168 ? 25.469 -13.375 -14.391 1 98.25 168 TRP A CA 1
ATOM 1333 C C . TRP A 1 168 ? 24.953 -12.977 -13.016 1 98.25 168 TRP A C 1
ATOM 1335 O O . TRP A 1 168 ? 25.656 -13.117 -12.016 1 98.25 168 TRP A O 1
ATOM 1345 N N . SER A 1 169 ? 23.781 -12.289 -12.953 1 98.75 169 SER A N 1
ATOM 1346 C CA . SER A 1 169 ? 23.125 -11.883 -11.719 1 98.75 169 SER A CA 1
ATOM 1347 C C . SER A 1 169 ? 21.844 -12.672 -11.492 1 98.75 169 SER A C 1
ATOM 1349 O O . SER A 1 169 ? 21.406 -13.43 -12.367 1 98.75 169 SER A O 1
ATOM 1351 N N . TRP A 1 170 ? 21.328 -12.547 -10.328 1 98.88 170 TRP A N 1
ATOM 1352 C CA . TRP A 1 170 ? 20.062 -13.211 -10.039 1 98.88 170 TRP A CA 1
ATOM 1353 C C . TRP A 1 170 ? 19.062 -12.242 -9.422 1 98.88 170 TRP A C 1
ATOM 1355 O O . TRP A 1 170 ? 19.453 -11.195 -8.898 1 98.88 170 TRP A O 1
ATOM 1365 N N . ASN A 1 171 ? 17.844 -12.516 -9.555 1 98.88 171 ASN A N 1
ATOM 1366 C CA . ASN A 1 171 ? 16.75 -11.906 -8.805 1 98.88 171 ASN A CA 1
ATOM 1367 C C . ASN A 1 171 ? 15.766 -12.953 -8.289 1 98.88 171 ASN A C 1
ATOM 1369 O O . ASN A 1 171 ? 15.625 -14.023 -8.883 1 98.88 171 ASN A O 1
ATOM 1373 N N . VAL A 1 172 ? 15.227 -12.695 -7.148 1 98.81 172 VAL A N 1
ATOM 1374 C CA . VAL A 1 172 ? 14.117 -13.469 -6.613 1 98.81 172 VAL A CA 1
ATOM 1375 C C . VAL A 1 172 ? 12.867 -12.594 -6.523 1 98.81 172 VAL A C 1
ATOM 1377 O O . VAL A 1 172 ? 12.93 -11.461 -6.055 1 98.81 172 VAL A O 1
ATOM 1380 N N . ILE A 1 173 ? 11.75 -13.086 -7.066 1 98.88 173 ILE A N 1
ATOM 1381 C CA . ILE A 1 173 ? 10.453 -12.414 -6.98 1 98.88 173 ILE A CA 1
ATOM 1382 C C . ILE A 1 173 ? 9.523 -13.195 -6.059 1 98.88 173 ILE A C 1
ATOM 1384 O O . ILE A 1 173 ? 9.289 -14.391 -6.27 1 98.88 173 ILE A O 1
ATOM 1388 N N . ARG A 1 174 ? 9.039 -12.562 -5.039 1 98.62 174 ARG A N 1
ATOM 1389 C CA . ARG A 1 174 ? 8.203 -13.219 -4.039 1 98.62 174 ARG A CA 1
ATOM 1390 C C . ARG A 1 174 ? 6.773 -12.688 -4.09 1 98.62 174 ARG A C 1
ATOM 1392 O O . ARG A 1 174 ? 6.43 -11.742 -3.375 1 98.62 174 ARG A O 1
ATOM 1399 N N . PRO A 1 175 ? 5.902 -13.258 -4.883 1 97.62 175 PRO A N 1
ATOM 1400 C CA . PRO A 1 175 ? 4.492 -12.867 -4.898 1 97.62 175 PRO A CA 1
ATOM 1401 C C . PRO A 1 175 ? 3.672 -13.562 -3.82 1 97.62 175 PRO A C 1
ATOM 1403 O O . PRO A 1 175 ? 4.168 -14.477 -3.156 1 97.62 175 PRO A O 1
ATOM 1406 N N . GLU A 1 176 ? 2.512 -13 -3.619 1 93.44 176 GLU A N 1
ATOM 1407 C CA . GLU A 1 176 ? 1.514 -13.633 -2.766 1 93.44 176 GLU A CA 1
ATOM 1408 C C . GLU A 1 176 ? 0.145 -13.664 -3.441 1 93.44 176 GLU A C 1
ATOM 1410 O O . GLU A 1 176 ? -0.242 -12.703 -4.105 1 93.44 176 GLU A O 1
ATOM 1415 N N . ALA A 1 177 ? -0.581 -14.797 -3.301 1 94.75 177 ALA A N 1
ATOM 1416 C CA . ALA A 1 177 ? -1.956 -14.898 -3.783 1 94.75 177 ALA A CA 1
ATOM 1417 C C . ALA A 1 177 ? -2.064 -14.414 -5.227 1 94.75 177 ALA A C 1
ATOM 1419 O O . ALA A 1 177 ? -2.779 -13.445 -5.516 1 94.75 177 ALA A O 1
ATOM 1420 N N . ILE A 1 178 ? -1.445 -15.102 -6.156 1 96.81 178 ILE A N 1
ATOM 1421 C CA . ILE A 1 178 ? -1.322 -14.68 -7.547 1 96.81 178 ILE A CA 1
ATOM 1422 C C . ILE A 1 178 ? -2.693 -14.703 -8.219 1 96.81 178 ILE A C 1
ATOM 1424 O O . ILE A 1 178 ? -3.426 -15.695 -8.109 1 96.81 178 ILE A O 1
ATOM 1428 N N . ILE A 1 179 ? -3.055 -13.602 -8.867 1 97.94 179 ILE A N 1
ATOM 1429 C CA . ILE A 1 179 ? -4.273 -13.461 -9.656 1 97.94 179 ILE A CA 1
ATOM 1430 C C . ILE A 1 179 ? -3.918 -13.312 -11.133 1 97.94 179 ILE A C 1
ATOM 1432 O O . ILE A 1 179 ? -3.027 -12.531 -11.492 1 97.94 179 ILE A O 1
ATOM 1436 N N . GLY A 1 180 ? -4.531 -14.047 -11.93 1 96.5 180 GLY A N 1
ATOM 1437 C CA . GLY A 1 180 ? -4.344 -13.984 -13.375 1 96.5 180 GLY A CA 1
ATOM 1438 C C . GLY A 1 180 ? -5.238 -14.953 -14.133 1 96.5 180 GLY A C 1
ATOM 1439 O O . GLY A 1 180 ? -6.391 -15.164 -13.75 1 96.5 180 GLY A O 1
ATOM 1440 N N . TYR A 1 181 ? -4.777 -15.336 -15.289 1 93.12 181 TYR A N 1
ATOM 1441 C CA . TYR A 1 181 ? -5.551 -16.25 -16.125 1 93.12 181 TYR A CA 1
ATOM 1442 C C . TYR A 1 181 ? -4.633 -17.078 -17.016 1 93.12 181 TYR A C 1
ATOM 1444 O O . TYR A 1 181 ? -3.51 -16.672 -17.312 1 93.12 181 TYR A O 1
ATOM 1452 N N . THR A 1 182 ? -5.039 -18.234 -17.25 1 91.06 182 THR A N 1
ATOM 1453 C CA . THR A 1 182 ? -4.406 -19.109 -18.234 1 91.06 182 THR A CA 1
ATOM 1454 C C . THR A 1 182 ? -5.43 -19.609 -19.25 1 91.06 182 THR A C 1
ATOM 1456 O O . THR A 1 182 ? -6.637 -19.516 -19.031 1 91.06 182 THR A O 1
ATOM 1459 N N . THR A 1 183 ? -4.934 -20.109 -20.312 1 87.75 183 THR A N 1
ATOM 1460 C CA . THR A 1 183 ? -5.812 -20.625 -21.359 1 87.75 183 THR A CA 1
ATOM 1461 C C . THR A 1 183 ? -6.695 -21.75 -20.828 1 87.75 183 THR A C 1
ATOM 1463 O O . THR A 1 183 ? -7.891 -21.797 -21.109 1 87.75 183 THR A O 1
ATOM 1466 N N . LYS A 1 184 ? -6.07 -22.594 -20.078 1 86.56 184 LYS A N 1
ATOM 1467 C CA . LYS A 1 184 ? -6.836 -23.609 -19.344 1 86.56 184 LYS A CA 1
ATOM 1468 C C . LYS A 1 184 ? -7.102 -23.172 -17.906 1 86.56 184 LYS A C 1
ATOM 1470 O O . LYS A 1 184 ? -6.285 -22.469 -17.312 1 86.56 184 LYS A O 1
ATOM 1475 N N . PRO A 1 185 ? -8.273 -23.609 -17.5 1 85.06 185 PRO A N 1
ATOM 1476 C CA . PRO A 1 185 ? -8.539 -23.266 -16.109 1 85.06 185 PRO A CA 1
ATOM 1477 C C . PRO A 1 185 ? -7.445 -23.734 -15.156 1 85.06 185 PRO A C 1
ATOM 1479 O O . PRO A 1 185 ? -6.922 -24.844 -15.312 1 85.06 185 PRO A O 1
ATOM 1482 N N . ASN A 1 186 ? -6.984 -22.859 -14.375 1 79.19 186 ASN A N 1
ATOM 1483 C CA . ASN A 1 186 ? -5.941 -23.109 -13.383 1 79.19 186 ASN A CA 1
ATOM 1484 C C . ASN A 1 186 ? -6.449 -22.891 -11.961 1 79.19 186 ASN A C 1
ATOM 1486 O O . ASN A 1 186 ? -6.738 -21.75 -11.57 1 79.19 186 ASN A O 1
ATOM 1490 N N . GLY A 1 187 ? -6.488 -23.938 -11.195 1 73.31 187 GLY A N 1
ATOM 1491 C CA . GLY A 1 187 ? -7.086 -23.875 -9.875 1 73.31 187 GLY A CA 1
ATOM 1492 C C . GLY A 1 187 ? -6.223 -23.141 -8.867 1 73.31 187 GLY A C 1
ATOM 1493 O O . GLY A 1 187 ? -6.703 -22.75 -7.797 1 73.31 187 GLY A O 1
ATOM 1494 N N . MET A 1 188 ? -4.938 -22.859 -9.148 1 78.12 188 MET A N 1
ATOM 1495 C CA . MET A 1 188 ? -4.082 -22.125 -8.227 1 78.12 188 MET A CA 1
ATOM 1496 C C . MET A 1 188 ? -4.352 -20.625 -8.312 1 78.12 188 MET A C 1
ATOM 1498 O O . MET A 1 188 ? -3.652 -19.828 -7.691 1 78.12 188 MET A O 1
ATOM 1502 N N . ASN A 1 189 ? -5.379 -20.266 -8.938 1 89.12 189 ASN A N 1
ATOM 1503 C CA . ASN A 1 189 ? -5.922 -18.906 -9.016 1 89.12 189 ASN A CA 1
ATOM 1504 C C . ASN A 1 189 ? -7.176 -18.766 -8.164 1 89.12 189 ASN A C 1
ATOM 1506 O O . ASN A 1 189 ? -8.25 -19.219 -8.547 1 89.12 189 ASN A O 1
ATOM 1510 N N . GLU A 1 190 ? -7.059 -18.047 -7.078 1 95.12 190 GLU A N 1
ATOM 1511 C CA . GLU A 1 190 ? -8.195 -17.938 -6.164 1 95.12 190 GLU A CA 1
ATOM 1512 C C . GLU A 1 190 ? -9.375 -17.234 -6.828 1 95.12 190 GLU A C 1
ATOM 1514 O O . GLU A 1 190 ? -10.531 -17.5 -6.488 1 95.12 190 GLU A O 1
ATOM 1519 N N . ALA A 1 191 ? -9.102 -16.406 -7.832 1 97.56 191 ALA A N 1
ATOM 1520 C CA . ALA A 1 191 ? -10.164 -15.672 -8.523 1 97.56 191 ALA A CA 1
ATOM 1521 C C . ALA A 1 191 ? -11.148 -16.641 -9.172 1 97.56 191 ALA A C 1
ATOM 1523 O O . ALA A 1 191 ? -12.359 -16.375 -9.211 1 97.56 191 ALA A O 1
ATOM 1524 N N . LEU A 1 192 ? -10.656 -17.75 -9.695 1 97.44 192 LEU A N 1
ATOM 1525 C CA . LEU A 1 192 ? -11.523 -18.703 -10.391 1 97.44 192 LEU A CA 1
ATOM 1526 C C . LEU A 1 192 ? -12.445 -19.406 -9.406 1 97.44 192 LEU A C 1
ATOM 1528 O O . LEU A 1 192 ? -13.648 -19.547 -9.664 1 97.44 192 LEU A O 1
ATOM 1532 N N . THR A 1 193 ? -11.867 -19.875 -8.32 1 97.31 193 THR A N 1
ATOM 1533 C CA . THR A 1 193 ? -12.664 -20.547 -7.293 1 97.31 193 THR A CA 1
ATOM 1534 C C . THR A 1 193 ? -13.727 -19.609 -6.734 1 97.31 193 THR A C 1
ATOM 1536 O O . THR A 1 193 ? -14.875 -20.016 -6.531 1 97.31 193 THR A O 1
ATOM 1539 N N . ILE A 1 194 ? -13.391 -18.359 -6.555 1 97.88 194 ILE A N 1
ATOM 1540 C CA . ILE A 1 194 ? -14.312 -17.344 -6.047 1 97.88 194 ILE A CA 1
ATOM 1541 C C . ILE A 1 194 ? -15.43 -17.109 -7.055 1 97.88 194 ILE A C 1
ATOM 1543 O O . ILE A 1 194 ? -16.609 -17.031 -6.68 1 97.88 194 ILE A O 1
ATOM 1547 N N . ALA A 1 195 ? -15.078 -17.062 -8.305 1 98.19 195 ALA A N 1
ATOM 1548 C CA . ALA A 1 195 ? -16.078 -16.891 -9.359 1 98.19 195 ALA A CA 1
ATOM 1549 C C . ALA A 1 195 ? -17.094 -18.016 -9.359 1 98.19 195 ALA A C 1
ATOM 1551 O O . ALA A 1 195 ? -18.297 -17.781 -9.438 1 98.19 195 ALA A O 1
ATOM 1552 N N . LEU A 1 196 ? -16.594 -19.25 -9.289 1 98.12 196 LEU A N 1
ATOM 1553 C CA . LEU A 1 196 ? -17.484 -20.406 -9.25 1 98.12 196 LEU A CA 1
ATOM 1554 C C . LEU A 1 196 ? -18.422 -20.328 -8.055 1 98.12 196 LEU A C 1
ATOM 1556 O O . LEU A 1 196 ? -19.641 -20.547 -8.203 1 98.12 196 LEU A O 1
ATOM 1560 N N . TYR A 1 197 ? -17.875 -20 -6.926 1 98.06 197 TYR A N 1
ATOM 1561 C CA . TYR A 1 197 ? -18.641 -19.891 -5.688 1 98.06 197 TYR A CA 1
ATOM 1562 C C . TYR A 1 197 ? -19.766 -18.859 -5.832 1 98.06 197 TYR A C 1
ATOM 1564 O O . TYR A 1 197 ? -20.922 -19.141 -5.492 1 98.06 197 TYR A O 1
ATOM 1572 N N . PHE A 1 198 ? -19.469 -17.672 -6.352 1 98.56 198 PHE A N 1
ATOM 1573 C CA . PHE A 1 198 ? -20.453 -16.609 -6.508 1 98.56 198 PHE A CA 1
ATOM 1574 C C . PHE A 1 198 ? -21.531 -17 -7.512 1 98.56 198 PHE A C 1
ATOM 1576 O O . PHE A 1 198 ? -22.719 -16.828 -7.254 1 98.56 198 PHE A O 1
ATOM 1583 N N . LEU A 1 199 ? -21.141 -17.547 -8.648 1 98.56 199 LEU A N 1
ATOM 1584 C CA . LEU A 1 199 ? -22.078 -17.891 -9.719 1 98.56 199 LEU A CA 1
ATOM 1585 C C . LEU A 1 199 ? -23.031 -18.984 -9.266 1 98.56 199 LEU A C 1
ATOM 1587 O O . LEU A 1 199 ? -24.234 -18.922 -9.555 1 98.56 199 LEU A O 1
ATOM 1591 N N . ILE A 1 200 ? -22.5 -19.969 -8.57 1 98.56 200 ILE A N 1
ATOM 1592 C CA . ILE A 1 200 ? -23.328 -21.078 -8.109 1 98.56 200 ILE A CA 1
ATOM 1593 C C . ILE A 1 200 ? -24.312 -20.594 -7.062 1 98.56 200 ILE A C 1
ATOM 1595 O O . ILE A 1 200 ? -25.5 -20.922 -7.121 1 98.56 200 ILE A O 1
ATOM 1599 N N . ASN A 1 201 ? -23.828 -19.844 -6.086 1 98.38 201 ASN A N 1
ATOM 1600 C CA . ASN A 1 201 ? -24.734 -19.297 -5.066 1 98.38 201 ASN A CA 1
ATOM 1601 C C . ASN A 1 201 ? -25.812 -18.422 -5.684 1 98.38 201 ASN A C 1
ATOM 1603 O O . ASN A 1 201 ? -26.969 -18.469 -5.258 1 98.38 201 ASN A O 1
ATOM 1607 N N . LYS A 1 202 ? -25.406 -17.594 -6.609 1 98.31 202 LYS A N 1
ATOM 1608 C CA . LYS A 1 202 ? -26.391 -16.766 -7.305 1 98.31 202 LYS A CA 1
ATOM 1609 C C . LYS A 1 202 ? -27.484 -17.609 -7.945 1 98.31 202 LYS A C 1
ATOM 1611 O O . LYS A 1 202 ? -28.672 -17.312 -7.832 1 98.31 202 LYS A O 1
ATOM 1616 N N . GLU A 1 203 ? -27.047 -18.656 -8.633 1 98.12 203 GLU A N 1
ATOM 1617 C CA . GLU A 1 203 ? -27.984 -19.562 -9.289 1 98.12 203 GLU A CA 1
ATOM 1618 C C . GLU A 1 203 ? -28.953 -20.188 -8.273 1 98.12 203 GLU A C 1
ATOM 1620 O O . GLU A 1 203 ? -30.125 -20.375 -8.57 1 98.12 203 GLU A O 1
ATOM 1625 N N . LEU A 1 204 ? -28.469 -20.453 -7.129 1 98.12 204 LEU A N 1
ATOM 1626 C CA . LEU A 1 204 ? -29.266 -21.109 -6.09 1 98.12 204 LEU A CA 1
ATOM 1627 C C . LEU A 1 204 ? -30.109 -20.094 -5.336 1 98.12 204 LEU A C 1
ATOM 1629 O O . LEU A 1 204 ? -30.938 -20.469 -4.508 1 98.12 204 LEU A O 1
ATOM 1633 N N . GLY A 1 205 ? -29.891 -18.781 -5.574 1 97.62 205 GLY A N 1
ATOM 1634 C CA . GLY A 1 205 ? -30.625 -17.734 -4.871 1 97.62 205 GLY A CA 1
ATOM 1635 C C . GLY A 1 205 ? -30.219 -17.609 -3.414 1 97.62 205 GLY A C 1
ATOM 1636 O O . GLY A 1 205 ? -31.047 -17.312 -2.557 1 97.62 205 GLY A O 1
ATOM 1637 N N . ARG A 1 206 ? -29 -17.922 -3.168 1 97 206 ARG A N 1
ATOM 1638 C CA . ARG A 1 206 ? -28.5 -17.891 -1.801 1 97 206 ARG A CA 1
ATOM 1639 C C . ARG A 1 206 ? -27.469 -16.781 -1.616 1 97 206 ARG A C 1
ATOM 1641 O O . ARG A 1 206 ? -26.844 -16.344 -2.58 1 97 206 ARG A O 1
ATOM 1648 N N . GLU A 1 207 ? -27.344 -16.375 -0.376 1 96.94 207 GLU A N 1
ATOM 1649 C CA . GLU A 1 207 ? -26.25 -15.469 -0.031 1 96.94 207 GLU A CA 1
ATOM 1650 C C . GLU A 1 207 ? -24.891 -16.141 -0.225 1 96.94 207 GLU A C 1
ATOM 1652 O O . GLU A 1 207 ? -24.797 -17.375 -0.213 1 96.94 207 GLU A O 1
ATOM 1657 N N . SER A 1 208 ? -23.906 -15.312 -0.479 1 97.88 208 SER A N 1
ATOM 1658 C CA . SER A 1 208 ? -22.547 -15.812 -0.687 1 97.88 208 SER A CA 1
ATOM 1659 C C . SER A 1 208 ? -21.609 -15.32 0.405 1 97.88 208 SER A C 1
ATOM 1661 O O . SER A 1 208 ? -20.656 -14.586 0.125 1 97.88 208 SER A O 1
ATOM 1663 N N . PRO A 1 209 ? -21.828 -15.734 1.645 1 97.94 209 PRO A N 1
ATOM 1664 C CA . PRO A 1 209 ? -20.859 -15.32 2.666 1 97.94 209 PRO A CA 1
ATOM 1665 C C . PRO A 1 209 ? -19.453 -15.789 2.359 1 97.94 209 PRO A C 1
ATOM 1667 O O . PRO A 1 209 ? -19.266 -16.844 1.75 1 97.94 209 PRO A O 1
ATOM 1670 N N . MET A 1 210 ? -18.438 -14.945 2.701 1 98.19 210 MET A N 1
ATOM 1671 C CA . MET A 1 210 ? -17.062 -15.414 2.541 1 98.19 210 MET A CA 1
ATOM 1672 C C . MET A 1 210 ? -16.797 -16.641 3.412 1 98.19 210 MET A C 1
ATOM 1674 O O . MET A 1 210 ? -17.094 -16.641 4.609 1 98.19 210 MET A O 1
ATOM 1678 N N . PRO A 1 211 ? -16.359 -17.734 2.809 1 97.75 211 PRO A N 1
ATOM 1679 C CA . PRO A 1 211 ? -16.078 -18.953 3.562 1 97.75 211 PRO A CA 1
ATOM 1680 C C . PRO A 1 211 ? -14.781 -18.859 4.375 1 97.75 211 PRO A C 1
ATOM 1682 O O . PRO A 1 211 ? -13.789 -19.516 4.043 1 97.75 211 PRO A O 1
ATOM 1685 N N . THR A 1 212 ? -14.828 -18.125 5.461 1 97.88 212 THR A N 1
ATOM 1686 C CA . THR A 1 212 ? -13.625 -17.828 6.234 1 97.88 212 THR A CA 1
ATOM 1687 C C . THR A 1 212 ? -13.961 -17.641 7.711 1 97.88 212 THR A C 1
ATOM 1689 O O . THR A 1 212 ? -14.898 -18.266 8.219 1 97.88 212 THR A O 1
ATOM 1692 N N . ASN A 1 213 ? -13.141 -16.984 8.5 1 97.44 213 ASN A N 1
ATOM 1693 C CA . ASN A 1 213 ? -13.312 -16.703 9.922 1 97.44 213 ASN A CA 1
ATOM 1694 C C . ASN A 1 213 ? -13.266 -15.203 10.203 1 97.44 213 ASN A C 1
ATOM 1696 O O . ASN A 1 213 ? -12.953 -14.406 9.32 1 97.44 213 ASN A O 1
ATOM 1700 N N . TYR A 1 214 ? -13.555 -14.883 11.445 1 95.62 214 TYR A N 1
ATOM 1701 C CA . TYR A 1 214 ? -13.68 -13.492 11.867 1 95.62 214 TYR A CA 1
ATOM 1702 C C . TYR A 1 214 ? -12.375 -12.734 11.641 1 95.62 214 TYR A C 1
ATOM 1704 O O . TYR A 1 214 ? -12.391 -11.617 11.117 1 95.62 214 TYR A O 1
ATOM 1712 N N . ALA A 1 215 ? -11.266 -13.312 12.008 1 95.12 215 ALA A N 1
ATOM 1713 C CA . ALA A 1 215 ? -9.969 -12.648 11.969 1 95.12 215 ALA A CA 1
ATOM 1714 C C . ALA A 1 215 ? -9.531 -12.391 10.531 1 95.12 215 ALA A C 1
ATOM 1716 O O . ALA A 1 215 ? -9.07 -11.289 10.203 1 95.12 215 ALA A O 1
ATOM 1717 N N . TYR A 1 216 ? -9.695 -13.391 9.68 1 96.44 216 TYR A N 1
ATOM 1718 C CA . TYR A 1 216 ? -9.32 -13.25 8.281 1 96.44 216 TYR A CA 1
ATOM 1719 C C . TYR A 1 216 ? -10.211 -12.234 7.578 1 96.44 216 TYR A C 1
ATOM 1721 O O . TYR A 1 216 ? -9.727 -11.367 6.844 1 96.44 216 TYR A O 1
ATOM 1729 N N . PHE A 1 217 ? -11.523 -12.258 7.828 1 97.12 217 PHE A N 1
ATOM 1730 C CA . PHE A 1 217 ? -12.539 -11.398 7.227 1 97.12 217 PHE A CA 1
ATOM 1731 C C . PHE A 1 217 ? -12.297 -9.938 7.594 1 97.12 217 PHE A C 1
ATOM 1733 O O . PHE A 1 217 ? -12.484 -9.047 6.77 1 97.12 217 PHE A O 1
ATOM 1740 N N . ASN A 1 218 ? -11.828 -9.719 8.773 1 94.5 218 ASN A N 1
ATOM 1741 C CA . ASN A 1 218 ? -11.648 -8.367 9.289 1 94.5 218 ASN A CA 1
ATOM 1742 C C . ASN A 1 218 ? -10.195 -7.922 9.211 1 94.5 218 ASN A C 1
ATOM 1744 O O . ASN A 1 218 ? -9.859 -6.797 9.594 1 94.5 218 ASN A O 1
ATOM 1748 N N . GLY A 1 219 ? -9.297 -8.797 8.75 1 95.06 219 GLY A N 1
ATOM 1749 C CA . GLY A 1 219 ? -7.875 -8.508 8.695 1 95.06 219 GLY A CA 1
ATOM 1750 C C . GLY A 1 219 ? -7.457 -7.793 7.43 1 95.06 219 GLY A C 1
ATOM 1751 O O . GLY A 1 219 ? -8.297 -7.277 6.695 1 95.06 219 GLY A O 1
ATOM 1752 N N . THR A 1 220 ? -6.18 -7.648 7.219 1 96.94 220 THR A N 1
ATOM 1753 C CA . THR A 1 220 ? -5.574 -6.98 6.07 1 96.94 220 THR A CA 1
ATOM 1754 C C . THR A 1 220 ? -5.004 -8 5.09 1 96.94 220 THR A C 1
ATOM 1756 O O . THR A 1 220 ? -4.344 -8.961 5.496 1 96.94 220 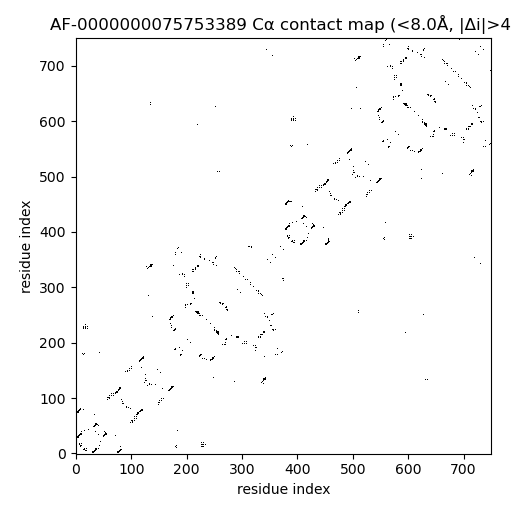THR A O 1
ATOM 1759 N N . ASP A 1 221 ? -5.281 -7.754 3.826 1 97.12 221 ASP A N 1
ATOM 1760 C CA . ASP A 1 221 ? -4.793 -8.672 2.807 1 97.12 221 ASP A CA 1
ATOM 1761 C C . ASP A 1 221 ? -4.285 -7.918 1.58 1 97.12 221 ASP A C 1
ATOM 1763 O O . ASP A 1 221 ? -4.523 -6.719 1.441 1 97.12 221 ASP A O 1
ATOM 1767 N N . ASP A 1 222 ? -3.469 -8.578 0.808 1 97.62 222 ASP A N 1
ATOM 1768 C CA . ASP A 1 222 ? -3.01 -8.109 -0.499 1 97.62 222 ASP A CA 1
ATOM 1769 C C . ASP A 1 222 ? -2.904 -9.266 -1.487 1 97.62 222 ASP A C 1
ATOM 1771 O O . ASP A 1 222 ? -3.082 -10.43 -1.112 1 97.62 222 ASP A O 1
ATOM 1775 N N . ILE A 1 223 ? -2.826 -8.953 -2.76 1 98.12 223 ILE A N 1
ATOM 1776 C CA . ILE A 1 223 ? -2.701 -9.969 -3.805 1 98.12 223 ILE A CA 1
ATOM 1777 C C . ILE A 1 223 ? -1.665 -9.516 -4.832 1 98.12 223 ILE A C 1
ATOM 1779 O O . ILE A 1 223 ? -1.209 -8.375 -4.805 1 98.12 223 ILE A O 1
ATOM 1783 N N . SER A 1 224 ? -1.252 -10.453 -5.672 1 98.44 224 SER A N 1
ATOM 1784 C CA . SER A 1 224 ? -0.25 -10.227 -6.707 1 98.44 224 SER A CA 1
ATOM 1785 C C . SER A 1 224 ? -0.814 -10.5 -8.094 1 98.44 224 SER A C 1
ATOM 1787 O O . SER A 1 224 ? -1.117 -11.648 -8.43 1 98.44 224 SER A O 1
ATOM 1789 N N . ASP A 1 225 ? -0.943 -9.469 -8.859 1 98.62 225 ASP A N 1
ATOM 1790 C CA . ASP A 1 225 ? -1.383 -9.656 -10.234 1 98.62 225 ASP A CA 1
ATOM 1791 C C . ASP A 1 225 ? -0.244 -10.172 -11.109 1 98.62 225 ASP A C 1
ATOM 1793 O O . ASP A 1 225 ? 0.866 -9.641 -11.078 1 98.62 225 ASP A O 1
ATOM 1797 N N . ALA A 1 226 ? -0.543 -11.172 -11.914 1 98.12 226 ALA A N 1
ATOM 1798 C CA . ALA A 1 226 ? 0.467 -11.82 -12.742 1 98.12 226 ALA A CA 1
ATOM 1799 C C . ALA A 1 226 ? 1.136 -10.82 -13.68 1 98.12 226 ALA A C 1
ATOM 1801 O O . ALA A 1 226 ? 2.32 -10.945 -13.992 1 98.12 226 ALA A O 1
ATOM 1802 N N . ARG A 1 227 ? 0.431 -9.82 -14.219 1 98.06 227 ARG A N 1
ATOM 1803 C CA . ARG A 1 227 ? 0.979 -8.789 -15.094 1 98.06 227 ARG A CA 1
ATOM 1804 C C . ARG A 1 227 ? 2.064 -7.984 -14.383 1 98.06 227 ARG A C 1
ATOM 1806 O O . ARG A 1 227 ? 3.082 -7.637 -14.984 1 98.06 227 ARG A O 1
ATOM 1813 N N . LEU A 1 228 ? 1.793 -7.719 -13.07 1 98.62 228 LEU A N 1
ATOM 1814 C CA . LEU A 1 228 ? 2.77 -6.961 -12.297 1 98.62 228 LEU A CA 1
ATOM 1815 C C . LEU A 1 228 ? 3.977 -7.824 -11.945 1 98.62 228 LEU A C 1
ATOM 1817 O O . LEU A 1 228 ? 5.102 -7.328 -11.883 1 98.62 228 LEU A O 1
ATOM 1821 N N . ILE A 1 229 ? 3.711 -9.109 -11.656 1 98.69 229 ILE A N 1
ATOM 1822 C CA . ILE A 1 229 ? 4.816 -10.023 -11.414 1 98.69 229 ILE A CA 1
ATOM 1823 C C . ILE A 1 229 ? 5.742 -10.047 -12.625 1 98.69 229 ILE A C 1
ATOM 1825 O O . ILE A 1 229 ? 6.965 -9.961 -12.484 1 98.69 229 ILE A O 1
ATOM 1829 N N . ALA A 1 230 ? 5.133 -10.156 -13.789 1 98.38 230 ALA A N 1
ATOM 1830 C CA . ALA A 1 230 ? 5.898 -10.164 -15.039 1 98.38 230 ALA A CA 1
ATOM 1831 C C . ALA A 1 230 ? 6.684 -8.867 -15.203 1 98.38 230 ALA A C 1
ATOM 1833 O O . ALA A 1 230 ? 7.883 -8.891 -15.5 1 98.38 230 ALA A O 1
ATOM 1834 N N . ASP A 1 231 ? 6.027 -7.773 -14.984 1 98.25 231 ASP A N 1
ATOM 1835 C CA . ASP A 1 231 ? 6.648 -6.461 -15.148 1 98.25 231 ASP A CA 1
ATOM 1836 C C . ASP A 1 231 ? 7.836 -6.293 -14.203 1 98.25 231 ASP A C 1
ATOM 1838 O O . ASP A 1 231 ? 8.906 -5.84 -14.617 1 98.25 231 ASP A O 1
ATOM 1842 N N . LEU A 1 232 ? 7.641 -6.625 -12.961 1 98.75 232 LEU A N 1
ATOM 1843 C CA . LEU A 1 232 ? 8.719 -6.508 -11.984 1 98.75 232 LEU A CA 1
ATOM 1844 C C . LEU A 1 232 ? 9.867 -7.449 -12.328 1 98.75 232 LEU A C 1
ATOM 1846 O O . LEU A 1 232 ? 11.039 -7.09 -12.18 1 98.75 232 LEU A O 1
ATOM 1850 N N . SER A 1 233 ? 9.539 -8.68 -12.758 1 98.75 233 SER A N 1
ATOM 1851 C CA . SER A 1 233 ? 10.562 -9.648 -13.133 1 98.75 233 SER A CA 1
ATOM 1852 C C . SER A 1 233 ? 11.453 -9.109 -14.242 1 98.75 233 SER A C 1
ATOM 1854 O O . SER A 1 233 ? 12.68 -9.211 -14.164 1 98.75 233 SER A O 1
ATOM 1856 N N . ILE A 1 234 ? 10.828 -8.547 -15.25 1 98.06 234 ILE A N 1
ATOM 1857 C CA . ILE A 1 234 ? 11.578 -8.016 -16.375 1 98.06 234 ILE A CA 1
ATOM 1858 C C . ILE A 1 234 ? 12.352 -6.773 -15.945 1 98.06 234 ILE A C 1
ATOM 1860 O O . ILE A 1 234 ? 13.531 -6.617 -16.281 1 98.06 234 ILE A O 1
ATOM 1864 N N . PHE A 1 235 ? 11.758 -5.898 -15.156 1 98.19 235 PHE A N 1
ATOM 1865 C CA . PHE A 1 235 ? 12.414 -4.699 -14.664 1 98.19 235 PHE A CA 1
ATOM 1866 C C . PHE A 1 235 ? 13.68 -5.055 -13.898 1 98.19 235 PHE A C 1
ATOM 1868 O O . PHE A 1 235 ? 14.758 -4.535 -14.188 1 98.19 235 PHE A O 1
ATOM 1875 N N . THR A 1 236 ? 13.57 -5.957 -12.938 1 98.75 236 THR A N 1
ATOM 1876 C CA . THR A 1 236 ? 14.688 -6.258 -12.055 1 98.75 236 THR A CA 1
ATOM 1877 C C . THR A 1 236 ? 15.781 -7.008 -12.805 1 98.75 236 THR A C 1
ATOM 1879 O O . THR A 1 236 ? 16.969 -6.812 -12.547 1 98.75 236 THR A O 1
ATOM 1882 N N . SER A 1 237 ? 15.414 -7.848 -13.766 1 98.19 237 SER A N 1
ATOM 1883 C CA . SER A 1 237 ? 16.391 -8.664 -14.477 1 98.19 237 SER A CA 1
ATOM 1884 C C . SER A 1 237 ? 17.156 -7.844 -15.508 1 98.19 237 SER A C 1
ATOM 1886 O O . SER A 1 237 ? 18.203 -8.281 -16.016 1 98.19 237 SER A O 1
ATOM 1888 N N . THR A 1 238 ? 16.656 -6.641 -15.82 1 97.25 238 THR A N 1
ATOM 1889 C CA . THR A 1 238 ? 17.25 -5.879 -16.906 1 97.25 238 THR A CA 1
ATOM 1890 C C . THR A 1 238 ? 17.875 -4.586 -16.391 1 97.25 238 THR A C 1
ATOM 1892 O O . THR A 1 238 ? 18.406 -3.791 -17.156 1 97.25 238 THR A O 1
ATOM 1895 N N . HIS A 1 239 ? 17.812 -4.305 -15.141 1 97.75 239 HIS A N 1
ATOM 1896 C CA . HIS A 1 239 ? 18.438 -3.143 -14.531 1 97.75 239 HIS A CA 1
ATOM 1897 C C . HIS A 1 239 ? 19.578 -3.562 -13.602 1 97.75 239 HIS A C 1
ATOM 1899 O O . HIS A 1 239 ? 19.344 -4.223 -12.586 1 97.75 239 HIS A O 1
ATOM 1905 N N . GLN A 1 240 ? 20.734 -3.104 -13.859 1 97.69 240 GLN A N 1
ATOM 1906 C CA . GLN A 1 240 ? 21.953 -3.549 -13.18 1 97.69 240 GLN A CA 1
ATOM 1907 C C . GLN A 1 240 ? 21.891 -3.232 -11.688 1 97.69 240 GLN A C 1
ATOM 1909 O O . GLN A 1 240 ? 22.406 -3.996 -10.867 1 97.69 240 GLN A O 1
ATOM 1914 N N . HIS A 1 241 ? 21.25 -2.137 -11.289 1 98.44 241 HIS A N 1
ATOM 1915 C CA . HIS A 1 241 ? 21.203 -1.747 -9.891 1 98.44 241 HIS A CA 1
ATOM 1916 C C . HIS A 1 241 ? 20.312 -2.691 -9.086 1 98.44 241 HIS A C 1
ATOM 1918 O O . HIS A 1 241 ? 20.328 -2.664 -7.852 1 98.44 241 HIS A O 1
ATOM 1924 N N . CYS A 1 242 ? 19.578 -3.568 -9.781 1 98.69 242 CYS A N 1
ATOM 1925 C CA . CYS A 1 242 ? 18.719 -4.543 -9.125 1 98.69 242 CYS A CA 1
ATOM 1926 C C . CYS A 1 242 ? 19.422 -5.883 -8.977 1 98.69 242 CYS A C 1
ATOM 1928 O O . CYS A 1 242 ? 18.844 -6.84 -8.445 1 98.69 242 CYS A O 1
ATOM 1930 N N . ALA A 1 243 ? 20.641 -6.023 -9.422 1 98.69 243 ALA A N 1
ATOM 1931 C CA . ALA A 1 243 ? 21.359 -7.293 -9.461 1 98.69 243 ALA A CA 1
ATOM 1932 C C . ALA A 1 243 ? 21.469 -7.902 -8.062 1 98.69 243 ALA A C 1
ATOM 1934 O O . ALA A 1 243 ? 21.734 -7.191 -7.09 1 98.69 243 ALA A O 1
ATOM 1935 N N . ASN A 1 244 ? 21.234 -9.164 -7.996 1 98.69 244 ASN A N 1
ATOM 1936 C CA . ASN A 1 244 ? 21.438 -9.984 -6.809 1 98.69 244 ASN A CA 1
ATOM 1937 C C . ASN A 1 244 ? 20.578 -9.5 -5.641 1 98.69 244 ASN A C 1
ATOM 1939 O O . ASN A 1 244 ? 21.078 -9.328 -4.527 1 98.69 244 ASN A O 1
ATOM 1943 N N . GLN A 1 245 ? 19.281 -9.211 -5.984 1 98.69 245 GLN A N 1
ATOM 1944 C CA . GLN A 1 245 ? 18.297 -8.773 -5 1 98.69 245 GLN A CA 1
ATOM 1945 C C . GLN A 1 245 ? 17.031 -9.602 -5.082 1 98.69 245 GLN A C 1
ATOM 1947 O O . GLN A 1 245 ? 16.609 -10.008 -6.172 1 98.69 245 GLN A O 1
ATOM 1952 N N . ALA A 1 246 ? 16.438 -9.875 -3.922 1 98.75 246 ALA A N 1
ATOM 1953 C CA . ALA A 1 246 ? 15.078 -10.391 -3.842 1 98.75 246 ALA A CA 1
ATOM 1954 C C . ALA A 1 246 ? 14.07 -9.258 -3.66 1 98.75 246 ALA A C 1
ATOM 1956 O O . ALA A 1 246 ? 14.352 -8.273 -2.969 1 98.75 246 ALA A O 1
ATOM 1957 N N . PHE A 1 247 ? 12.914 -9.391 -4.293 1 98.88 247 PHE A N 1
ATOM 1958 C CA . PHE A 1 247 ? 11.867 -8.375 -4.195 1 98.88 247 PHE A CA 1
ATOM 1959 C C . PHE A 1 247 ? 10.516 -9.023 -3.93 1 98.88 247 PHE A C 1
ATOM 1961 O O . PHE A 1 247 ? 10.172 -10.031 -4.543 1 98.88 247 PHE A O 1
ATOM 1968 N N . ASN A 1 248 ? 9.781 -8.453 -2.967 1 98.75 248 ASN A N 1
ATOM 1969 C CA . ASN A 1 248 ? 8.359 -8.758 -2.877 1 98.75 248 ASN A CA 1
ATOM 1970 C C . ASN A 1 248 ? 7.602 -8.242 -4.102 1 98.75 248 ASN A C 1
ATOM 1972 O O . ASN A 1 248 ? 8.023 -7.281 -4.742 1 98.75 248 ASN A O 1
ATOM 1976 N N . SER A 1 249 ? 6.535 -8.953 -4.441 1 98.5 249 SER A N 1
ATOM 1977 C CA . SER A 1 249 ? 5.715 -8.523 -5.57 1 98.5 249 SER A CA 1
ATOM 1978 C C . SER A 1 249 ? 4.227 -8.617 -5.242 1 98.5 249 SER A C 1
ATOM 1980 O O . SER A 1 249 ? 3.631 -9.695 -5.336 1 98.5 249 SER A O 1
ATOM 1982 N N . THR A 1 250 ? 3.6 -7.547 -4.895 1 98.25 250 THR A N 1
ATOM 1983 C CA . THR A 1 250 ? 2.15 -7.422 -4.773 1 98.25 250 THR A CA 1
ATOM 1984 C C . THR A 1 250 ? 1.643 -6.223 -5.57 1 98.25 250 THR A C 1
ATOM 1986 O O . THR A 1 250 ? 2.42 -5.543 -6.242 1 98.25 250 THR A O 1
ATOM 1989 N N . ASN A 1 251 ? 0.369 -5.977 -5.551 1 98.44 251 ASN A N 1
ATOM 1990 C CA . ASN A 1 251 ? -0.248 -4.957 -6.395 1 98.44 251 ASN A CA 1
ATOM 1991 C C . ASN A 1 251 ? 0.123 -3.551 -5.938 1 98.44 251 ASN A C 1
ATOM 1993 O O . ASN A 1 251 ? -0.057 -2.584 -6.68 1 98.44 251 ASN A O 1
ATOM 1997 N N . GLY A 1 252 ? 0.611 -3.379 -4.766 1 96.88 252 GLY A N 1
ATOM 1998 C CA . GLY A 1 252 ? 0.96 -2.066 -4.25 1 96.88 252 GLY A CA 1
ATOM 1999 C C . GLY A 1 252 ? -0.149 -1.434 -3.43 1 96.88 252 GLY A C 1
ATOM 2000 O O . GLY A 1 252 ? 0.029 -0.353 -2.863 1 96.88 252 GLY A O 1
ATOM 2001 N N . ASP A 1 253 ? -1.3 -2.033 -3.457 1 97.44 253 ASP A N 1
ATOM 2002 C CA . ASP A 1 253 ? -2.375 -1.64 -2.553 1 97.44 253 ASP A CA 1
ATOM 2003 C C . ASP A 1 253 ? -2.684 -2.75 -1.551 1 97.44 253 ASP A C 1
ATOM 2005 O O . ASP A 1 253 ? -1.912 -3.701 -1.414 1 97.44 253 ASP A O 1
ATOM 2009 N N . PHE A 1 254 ? -3.631 -2.574 -0.674 1 97.25 254 PHE A N 1
ATOM 2010 C CA . PHE A 1 254 ? -4.129 -3.518 0.321 1 97.25 254 PHE A CA 1
ATOM 2011 C C . PHE A 1 254 ? -5.633 -3.367 0.507 1 97.25 254 PHE A C 1
ATOM 2013 O O . PHE A 1 254 ? -6.23 -2.406 0.019 1 97.25 254 PHE A O 1
ATOM 2020 N N . PHE A 1 255 ? -6.223 -4.387 1.114 1 97.44 255 PHE A N 1
ATOM 2021 C CA . PHE A 1 255 ? -7.66 -4.301 1.336 1 97.44 255 PHE A CA 1
ATOM 2022 C C . PHE A 1 255 ? -8.086 -5.18 2.506 1 97.44 255 PHE A C 1
ATOM 2024 O O . PHE A 1 255 ? -7.242 -5.812 3.148 1 97.44 255 PHE A O 1
ATOM 2031 N N . ASN A 1 256 ? -9.289 -5.059 2.857 1 95.88 256 ASN A N 1
ATOM 2032 C CA . ASN A 1 256 ? -10.008 -5.867 3.834 1 95.88 256 ASN A CA 1
ATOM 2033 C C . ASN A 1 256 ? -11.164 -6.633 3.189 1 95.88 256 ASN A C 1
ATOM 2035 O O . ASN A 1 256 ? -11.938 -6.062 2.422 1 95.88 256 ASN A O 1
ATOM 2039 N N . TRP A 1 257 ? -11.203 -7.941 3.514 1 98 257 TRP A N 1
ATOM 2040 C CA . TRP A 1 257 ? -12.195 -8.766 2.836 1 98 257 TRP A CA 1
ATOM 2041 C C . TRP A 1 257 ? -13.609 -8.352 3.227 1 98 257 TRP A C 1
ATOM 2043 O O . TRP A 1 257 ? -14.539 -8.461 2.422 1 98 257 TRP A O 1
ATOM 2053 N N . LYS A 1 258 ? -13.797 -7.816 4.422 1 97.19 258 LYS A N 1
ATOM 2054 C CA . LYS A 1 258 ? -15.102 -7.352 4.879 1 97.19 258 LYS A CA 1
ATOM 2055 C C . LYS A 1 258 ? -15.734 -6.41 3.857 1 97.19 258 LYS A C 1
ATOM 2057 O O . LYS A 1 258 ? -16.953 -6.469 3.621 1 97.19 258 LYS A O 1
ATOM 2062 N N . TYR A 1 259 ? -14.914 -5.641 3.191 1 96.56 259 TYR A N 1
ATOM 2063 C CA . TYR A 1 259 ? -15.453 -4.641 2.279 1 96.56 259 TYR A CA 1
ATOM 2064 C C . TYR A 1 259 ? -15.203 -5.035 0.829 1 96.56 259 TYR A C 1
ATOM 2066 O O . TYR A 1 259 ? -15.961 -4.66 -0.064 1 96.56 259 TYR A O 1
ATOM 2074 N N . MET A 1 260 ? -14.172 -5.832 0.549 1 98 260 MET A N 1
ATOM 2075 C CA . MET A 1 260 ? -13.844 -6.289 -0.798 1 98 260 MET A CA 1
ATOM 2076 C C . MET A 1 260 ? -14.812 -7.371 -1.258 1 98 260 MET A C 1
ATOM 2078 O O . MET A 1 260 ? -15.266 -7.359 -2.402 1 98 260 MET A O 1
ATOM 2082 N N . TRP A 1 261 ? -15.18 -8.297 -0.354 1 98.56 261 TRP A N 1
ATOM 2083 C CA . TRP A 1 261 ? -15.938 -9.492 -0.713 1 98.56 261 TRP A CA 1
ATOM 2084 C C . TRP A 1 261 ? -17.312 -9.125 -1.271 1 98.56 261 TRP A C 1
ATOM 2086 O O . TRP A 1 261 ? -17.688 -9.586 -2.352 1 98.56 261 TRP A O 1
ATOM 2096 N N . PRO A 1 262 ? -18.062 -8.203 -0.621 1 98.12 262 PRO A N 1
ATOM 2097 C CA . PRO A 1 262 ? -19.359 -7.824 -1.192 1 98.12 262 PRO A CA 1
ATOM 2098 C C . PRO A 1 262 ? -19.219 -7.164 -2.561 1 98.12 262 PRO A C 1
ATOM 2100 O O . PRO A 1 262 ? -20.094 -7.332 -3.42 1 98.12 262 PRO A O 1
ATOM 2103 N N . ARG A 1 263 ? -18.203 -6.402 -2.775 1 97.38 263 ARG A N 1
ATOM 2104 C CA . ARG A 1 263 ? -18 -5.754 -4.066 1 97.38 263 ARG A CA 1
ATOM 2105 C C . ARG A 1 263 ? -17.766 -6.789 -5.164 1 97.38 263 ARG A C 1
ATOM 2107 O O . ARG A 1 263 ? -18.281 -6.652 -6.273 1 97.38 263 ARG A O 1
ATOM 2114 N N . LEU A 1 264 ? -16.938 -7.812 -4.84 1 98.69 264 LEU A N 1
ATOM 2115 C CA . LEU A 1 264 ? -16.688 -8.867 -5.809 1 98.69 264 LEU A CA 1
ATOM 2116 C C . LEU A 1 264 ? -17.953 -9.664 -6.105 1 98.69 264 LEU A C 1
ATOM 2118 O O . LEU A 1 264 ? -18.219 -10.016 -7.258 1 98.69 264 LEU A O 1
ATOM 2122 N N . ALA A 1 265 ? -18.703 -9.938 -5.031 1 98.75 265 ALA A N 1
ATOM 2123 C CA . ALA A 1 265 ? -19.984 -10.633 -5.223 1 98.75 265 ALA A CA 1
ATOM 2124 C C . ALA A 1 265 ? -20.891 -9.836 -6.148 1 98.75 265 ALA A C 1
ATOM 2126 O O . ALA A 1 265 ? -21.5 -10.398 -7.07 1 98.75 265 ALA A O 1
ATOM 2127 N N . GLU A 1 266 ? -20.938 -8.594 -5.949 1 98.12 266 GLU A N 1
ATOM 2128 C CA . GLU A 1 266 ? -21.812 -7.719 -6.73 1 98.12 266 GLU A CA 1
ATOM 2129 C C . GLU A 1 266 ? -21.406 -7.723 -8.203 1 98.12 266 GLU A C 1
ATOM 2131 O O . GLU A 1 266 ? -22.266 -7.613 -9.078 1 98.12 266 GLU A O 1
ATOM 2136 N N . TRP A 1 267 ? -20.172 -7.871 -8.492 1 98.25 267 TRP A N 1
ATOM 2137 C CA . TRP A 1 267 ? -19.703 -7.93 -9.867 1 98.25 267 TRP A CA 1
ATOM 2138 C C . TRP A 1 267 ? -20.406 -9.047 -10.641 1 98.25 267 TRP A C 1
ATOM 2140 O O . TRP A 1 267 ? -20.688 -8.898 -11.828 1 98.25 267 TRP A O 1
ATOM 2150 N N . PHE A 1 268 ? -20.781 -10.117 -9.961 1 98.06 268 PHE A N 1
ATOM 2151 C CA . PHE A 1 268 ? -21.469 -11.25 -10.578 1 98.06 268 PHE A CA 1
ATOM 2152 C C . PHE A 1 268 ? -22.969 -11.133 -10.414 1 98.06 268 PHE A C 1
ATOM 2154 O O . PHE A 1 268 ? -23.734 -11.984 -10.891 1 98.06 268 PHE A O 1
ATOM 2161 N N . GLY A 1 269 ? -23.438 -10.055 -9.695 1 97.81 269 GLY A N 1
ATOM 2162 C CA . GLY A 1 269 ? -24.828 -9.961 -9.328 1 97.81 269 GLY A CA 1
ATOM 2163 C C . GLY A 1 269 ? -25.203 -10.859 -8.164 1 97.81 269 GLY A C 1
ATOM 2164 O O . GLY A 1 269 ? -26.391 -11.117 -7.922 1 97.81 269 GLY A O 1
ATOM 2165 N N . ALA A 1 270 ? -24.203 -11.414 -7.504 1 98.25 270 ALA A N 1
ATOM 2166 C CA . ALA A 1 270 ? -24.422 -12.188 -6.285 1 98.25 270 ALA A CA 1
ATOM 2167 C C . ALA A 1 270 ? -24.5 -11.273 -5.062 1 98.25 270 ALA A C 1
ATOM 2169 O O . ALA A 1 270 ? -24.188 -10.086 -5.148 1 98.25 270 ALA A O 1
ATOM 2170 N N . HIS A 1 271 ? -25 -11.867 -3.977 1 97.31 271 HIS A N 1
ATOM 2171 C CA . HIS A 1 271 ? -25.172 -11.062 -2.771 1 97.31 271 HIS A CA 1
ATOM 2172 C C . HIS A 1 271 ? -24.281 -11.57 -1.64 1 97.31 271 HIS A C 1
ATOM 2174 O O . HIS A 1 271 ? -24.219 -12.773 -1.384 1 97.31 271 HIS A O 1
ATOM 2180 N N . ALA A 1 272 ? -23.562 -10.711 -1.089 1 97.81 272 ALA A N 1
ATOM 2181 C CA . ALA A 1 272 ? -22.812 -10.953 0.133 1 97.81 272 ALA A CA 1
ATOM 2182 C C . ALA A 1 272 ? -22.828 -9.727 1.044 1 97.81 272 ALA A C 1
ATOM 2184 O O . ALA A 1 272 ? -22.766 -8.594 0.568 1 97.81 272 ALA A O 1
ATOM 2185 N N . SER A 1 273 ? -22.906 -9.961 2.346 1 96.25 273 SER A N 1
ATOM 2186 C CA . SER A 1 273 ? -23 -8.867 3.307 1 96.25 273 SER A CA 1
ATOM 2187 C C . SER A 1 273 ? -21.641 -8.586 3.951 1 96.25 273 SER A C 1
ATOM 2189 O O . SER A 1 273 ? -20.859 -9.5 4.172 1 96.25 273 SER A O 1
ATOM 2191 N N . SER A 1 274 ? -21.406 -7.297 4.281 1 94.81 274 SER A N 1
ATOM 2192 C CA . SER A 1 274 ? -20.25 -6.918 5.086 1 94.81 274 SER A CA 1
ATOM 2193 C C . SER A 1 274 ? -20.469 -7.242 6.559 1 94.81 274 SER A C 1
ATOM 2195 O O . SER A 1 274 ? -19.516 -7.258 7.348 1 94.81 274 SER A O 1
ATOM 2197 N N . ASP A 1 275 ? -21.672 -7.41 6.941 1 93.81 275 ASP A N 1
ATOM 2198 C CA . ASP A 1 275 ? -22.016 -7.742 8.32 1 93.81 275 ASP A CA 1
ATOM 2199 C C . ASP A 1 275 ? -22.172 -9.25 8.5 1 93.81 275 ASP A C 1
ATOM 2201 O O . ASP A 1 275 ? -23.203 -9.711 9 1 93.81 275 ASP A O 1
ATOM 2205 N N . GLN A 1 276 ? -21.156 -9.977 8.133 1 95.81 276 GLN A N 1
ATOM 2206 C CA . GLN A 1 276 ? -21.172 -11.43 8.258 1 95.81 276 GLN A CA 1
ATOM 2207 C C . GLN A 1 276 ? -21.031 -11.859 9.711 1 95.81 276 GLN A C 1
ATOM 2209 O O . GLN A 1 276 ? -20.25 -11.281 10.461 1 95.81 276 GLN A O 1
ATOM 2214 N N . HIS A 1 277 ? -21.844 -12.875 10.109 1 94.88 277 HIS A N 1
ATOM 2215 C CA . HIS A 1 277 ? -21.797 -13.414 11.469 1 94.88 277 HIS A CA 1
ATOM 2216 C C . HIS A 1 277 ? -20.844 -14.602 11.547 1 94.88 277 HIS A C 1
ATOM 2218 O O . HIS A 1 277 ? -20.812 -15.438 10.648 1 94.88 277 HIS A O 1
ATOM 2224 N N . PHE A 1 278 ? -20.078 -14.594 12.617 1 95.88 278 PHE A N 1
ATOM 2225 C CA . PHE A 1 278 ? -19.109 -15.672 12.828 1 95.88 278 PHE A CA 1
ATOM 2226 C C . PHE A 1 278 ? -19.375 -16.375 14.164 1 95.88 278 PHE A C 1
ATOM 2228 O O . PHE A 1 278 ? -19.781 -15.727 15.133 1 95.88 278 PHE A O 1
ATOM 2235 N N . THR A 1 279 ? -19.062 -17.656 14.266 1 96 279 THR A N 1
ATOM 2236 C CA . THR A 1 279 ? -19.281 -18.469 15.461 1 96 279 THR A CA 1
ATOM 2237 C C . THR A 1 279 ? -18.219 -18.188 16.516 1 96 279 THR A C 1
ATOM 2239 O O . THR A 1 279 ? -18.453 -18.391 17.703 1 96 279 THR A O 1
ATOM 2242 N N . LYS A 1 280 ? -17.078 -17.828 16.078 1 94.31 280 LYS A N 1
ATOM 2243 C CA . LYS A 1 280 ? -15.945 -17.531 16.953 1 94.31 280 LYS A CA 1
ATOM 2244 C C . LYS A 1 280 ? -15.273 -16.234 16.531 1 94.31 280 LYS A C 1
ATOM 2246 O O . LYS A 1 280 ? -15.078 -15.977 15.336 1 94.31 280 LYS A O 1
ATOM 2251 N N . THR A 1 281 ? -14.93 -15.367 17.516 1 91.88 281 THR A N 1
ATOM 2252 C CA . THR A 1 281 ? -14.391 -14.062 17.156 1 91.88 281 THR A CA 1
ATOM 2253 C C . THR A 1 281 ? -13.047 -13.828 17.828 1 91.88 281 THR A C 1
ATOM 2255 O O . THR A 1 281 ? -12.43 -12.773 17.656 1 91.88 281 THR A O 1
ATOM 2258 N N . SER A 1 282 ? -12.578 -14.641 18.625 1 89.62 282 SER A N 1
ATOM 2259 C CA . SER A 1 282 ? -11.281 -14.547 19.297 1 89.62 282 SER A CA 1
ATOM 2260 C C . SER A 1 282 ? -10.445 -15.797 19.062 1 89.62 282 SER A C 1
ATOM 2262 O O . SER A 1 282 ? -10.977 -16.922 19.094 1 89.62 282 SER A O 1
ATOM 2264 N N . PHE A 1 283 ? -9.148 -15.547 18.781 1 92.12 283 PHE A N 1
ATOM 2265 C CA . PHE A 1 283 ? -8.273 -16.672 18.438 1 92.12 283 PHE A CA 1
ATOM 2266 C C . PHE A 1 283 ? -6.926 -16.516 19.141 1 92.12 283 PHE A C 1
ATOM 2268 O O . PHE A 1 283 ? -6.469 -15.406 19.391 1 92.12 283 PHE A O 1
ATOM 2275 N N . GLU A 1 284 ? -6.348 -17.641 19.453 1 88.06 284 GLU A N 1
ATOM 2276 C CA . GLU A 1 284 ? -4.949 -17.641 19.875 1 88.06 284 GLU A CA 1
ATOM 2277 C C . GLU A 1 284 ? -4.004 -17.625 18.688 1 88.06 284 GLU A C 1
ATOM 2279 O O . GLU A 1 284 ? -4.387 -18.016 17.578 1 88.06 284 GLU A O 1
ATOM 2284 N N . ALA A 1 285 ? -2.791 -17.094 19.047 1 83.25 285 ALA A N 1
ATOM 2285 C CA . ALA A 1 285 ? -1.796 -17.047 17.969 1 83.25 285 ALA A CA 1
ATOM 2286 C C . ALA A 1 285 ? -1.576 -18.422 17.375 1 83.25 285 ALA A C 1
ATOM 2288 O O . ALA A 1 285 ? -1.343 -19.391 18.094 1 83.25 285 ALA A O 1
ATOM 2289 N N . GLY A 1 286 ? -1.742 -18.516 16.047 1 84.5 286 GLY A N 1
ATOM 2290 C CA . GLY A 1 286 ? -1.476 -19.781 15.367 1 84.5 286 GLY A CA 1
ATOM 2291 C C . GLY A 1 286 ? -2.721 -20.609 15.156 1 84.5 286 GLY A C 1
ATOM 2292 O O . GLY A 1 286 ? -2.697 -21.594 14.398 1 84.5 286 GLY A O 1
ATOM 2293 N N . ASP A 1 287 ? -3.83 -20.234 15.742 1 92.19 287 ASP A N 1
ATOM 2294 C CA . ASP A 1 287 ? -5.09 -20.953 15.555 1 92.19 287 ASP A CA 1
ATOM 2295 C C . ASP A 1 287 ? -5.578 -20.828 14.109 1 92.19 287 ASP A C 1
ATOM 2297 O O . ASP A 1 287 ? -5.32 -19.828 13.445 1 92.19 287 ASP A O 1
ATOM 2301 N N . THR A 1 288 ? -6.176 -21.906 13.633 1 94.94 288 THR A N 1
ATOM 2302 C CA . THR A 1 288 ? -6.922 -21.859 12.375 1 94.94 288 THR A CA 1
ATOM 2303 C C . THR A 1 288 ? -8.406 -22.094 12.617 1 94.94 288 THR A C 1
ATOM 2305 O O . THR A 1 288 ? -8.789 -22.688 13.633 1 94.94 288 THR A O 1
ATOM 2308 N N . HIS A 1 289 ? -9.195 -21.562 11.781 1 96.19 289 HIS A N 1
ATOM 2309 C CA . HIS A 1 289 ? -10.633 -21.703 11.953 1 96.19 289 HIS A CA 1
ATOM 2310 C C . HIS A 1 289 ? -11.375 -21.438 10.648 1 96.19 289 HIS A C 1
ATOM 2312 O O . HIS A 1 289 ? -10.945 -20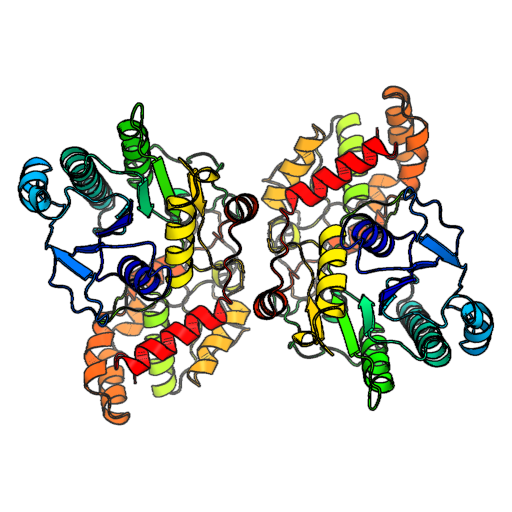.594 9.852 1 96.19 289 HIS A O 1
ATOM 2318 N N . LEU A 1 290 ? -12.43 -22.172 10.438 1 96.19 290 LEU A N 1
ATOM 2319 C CA . LEU A 1 290 ? -13.359 -21.938 9.344 1 96.19 290 LEU A CA 1
ATOM 2320 C C . LEU A 1 290 ? -14.805 -22.031 9.82 1 96.19 290 LEU A C 1
ATOM 2322 O O . LEU A 1 290 ? -15.18 -23.016 10.477 1 96.19 290 LEU A O 1
ATOM 2326 N N . ASP A 1 291 ? -15.57 -21.031 9.523 1 94.25 291 ASP A N 1
ATOM 2327 C CA . ASP A 1 291 ? -17 -21.141 9.812 1 94.25 291 ASP A CA 1
ATOM 2328 C C . ASP A 1 291 ? -17.734 -21.859 8.688 1 94.25 291 ASP A C 1
ATOM 2330 O O . ASP A 1 291 ? -18.75 -22.516 8.922 1 94.25 291 ASP A O 1
ATOM 2334 N N . VAL A 1 292 ? -17.359 -21.609 7.43 1 90.38 292 VAL A N 1
ATOM 2335 C CA . VAL A 1 292 ? -17.875 -22.281 6.246 1 90.38 292 VAL A CA 1
ATOM 2336 C C . VAL A 1 292 ? -16.75 -22.984 5.504 1 90.38 292 VAL A C 1
ATOM 2338 O O . VAL A 1 292 ? -15.719 -22.375 5.203 1 90.38 292 VAL A O 1
ATOM 2341 N N . ASN A 1 293 ? -16.953 -24.266 5.242 1 94.69 293 ASN A N 1
ATOM 2342 C CA . ASN A 1 293 ? -15.977 -25.094 4.531 1 94.69 293 ASN A CA 1
ATOM 2343 C C . ASN A 1 293 ? -16.344 -25.25 3.059 1 94.69 293 ASN A C 1
ATOM 2345 O O . ASN A 1 293 ? -17.359 -25.859 2.723 1 94.69 293 ASN A O 1
ATOM 2349 N N . LEU A 1 294 ? -15.477 -24.75 2.186 1 96.19 294 LEU A N 1
ATOM 2350 C CA . LEU A 1 294 ? -15.742 -24.734 0.75 1 96.19 294 LEU A CA 1
ATOM 2351 C C . LEU A 1 294 ? -15.742 -26.141 0.186 1 96.19 294 LEU A C 1
ATOM 2353 O O . LEU A 1 294 ? -16.484 -26.453 -0.746 1 96.19 294 LEU A O 1
ATOM 2357 N N . GLU A 1 295 ? -14.812 -26.969 0.661 1 96.56 295 GLU A N 1
ATOM 2358 C CA . GLU A 1 295 ? -14.766 -28.344 0.185 1 96.56 295 GLU A CA 1
ATOM 2359 C C . GLU A 1 295 ? -16.078 -29.062 0.445 1 96.56 295 GLU A C 1
ATOM 2361 O O . GLU A 1 295 ? -16.594 -29.781 -0.427 1 96.56 295 GLU A O 1
ATOM 2366 N N . ASP A 1 296 ? -16.594 -28.891 1.614 1 97.25 296 ASP A N 1
ATOM 2367 C CA . ASP A 1 296 ? -17.875 -29.484 1.953 1 97.25 296 ASP A CA 1
ATOM 2368 C C . ASP A 1 296 ? -19 -28.859 1.128 1 97.25 296 ASP A C 1
ATOM 2370 O O . ASP A 1 296 ? -19.906 -29.562 0.656 1 97.25 296 ASP A O 1
ATOM 2374 N N . TRP A 1 297 ? -18.953 -27.562 0.994 1 97.31 297 TRP A N 1
ATOM 2375 C CA . TRP A 1 297 ? -19.953 -26.812 0.225 1 97.31 297 TRP A CA 1
ATOM 2376 C C . TRP A 1 297 ? -20.016 -27.312 -1.213 1 97.31 297 TRP A C 1
ATOM 2378 O O . TRP A 1 297 ? -21.094 -27.438 -1.79 1 97.31 297 TRP A O 1
ATOM 2388 N N . ALA A 1 298 ? -18.922 -27.703 -1.822 1 97.75 298 ALA A N 1
ATOM 2389 C CA . ALA A 1 298 ? -18.812 -28 -3.248 1 97.75 298 ALA A CA 1
ATOM 2390 C C . ALA A 1 298 ? -19.281 -29.406 -3.555 1 97.75 298 ALA A C 1
ATOM 2392 O O . ALA A 1 298 ? -19.531 -29.75 -4.715 1 97.75 298 ALA A O 1
ATOM 2393 N N . LYS A 1 299 ? -19.453 -30.25 -2.586 1 97 299 LYS A N 1
ATOM 2394 C CA . LYS A 1 299 ? -19.703 -31.672 -2.768 1 97 299 LYS A CA 1
ATOM 2395 C C . LYS A 1 299 ? -20.953 -31.906 -3.605 1 97 299 LYS A C 1
ATOM 2397 O O . LYS A 1 299 ? -21.016 -32.844 -4.395 1 97 299 LYS A O 1
ATOM 2402 N N . ASP A 1 300 ? -21.875 -31.094 -3.475 1 97.25 300 ASP A N 1
ATOM 2403 C CA . ASP A 1 300 ? -23.141 -31.328 -4.176 1 97.25 300 ASP A CA 1
ATOM 2404 C C . ASP A 1 300 ? -23.422 -30.219 -5.188 1 97.25 300 ASP A C 1
ATOM 2406 O O . ASP A 1 300 ? -24.578 -29.969 -5.527 1 97.25 300 ASP A O 1
ATOM 2410 N N . LYS A 1 301 ? -22.375 -29.531 -5.617 1 98.25 301 LYS A N 1
ATOM 2411 C CA . LYS A 1 301 ? -22.609 -28.344 -6.438 1 98.25 301 LYS A CA 1
ATOM 2412 C C . LYS A 1 301 ? -22.297 -28.625 -7.906 1 98.25 301 LYS A C 1
ATOM 2414 O O . LYS A 1 301 ? -22.625 -27.812 -8.781 1 98.25 301 LYS A O 1
ATOM 2419 N N . ARG A 1 302 ? -21.766 -29.766 -8.266 1 97.62 302 ARG A N 1
ATOM 2420 C CA . ARG A 1 302 ? -21.375 -30.078 -9.633 1 97.62 302 ARG A CA 1
ATOM 2421 C C . ARG A 1 302 ? -22.578 -30.016 -10.57 1 97.62 302 ARG A C 1
ATOM 2423 O O . ARG A 1 302 ? -22.5 -29.391 -11.633 1 97.62 302 ARG A O 1
ATOM 2430 N N . GLU A 1 303 ? -23.609 -30.656 -10.148 1 97.88 303 GLU A N 1
ATOM 2431 C CA . GLU A 1 303 ? -24.781 -30.703 -11.008 1 97.88 303 GLU A CA 1
ATOM 2432 C C . GLU A 1 303 ? -25.422 -29.312 -11.141 1 97.88 303 GLU A C 1
ATOM 2434 O O . GLU A 1 303 ? -25.969 -28.969 -12.195 1 97.88 303 GLU A O 1
ATOM 2439 N N . VAL A 1 304 ? -25.375 -28.578 -10.094 1 98.31 304 VAL A N 1
ATOM 2440 C CA . VAL A 1 304 ? -25.859 -27.203 -10.156 1 98.31 304 VAL A CA 1
ATOM 2441 C C . VAL A 1 304 ? -25.047 -26.406 -11.172 1 98.31 304 VAL A C 1
ATOM 2443 O O . VAL A 1 304 ? -25.609 -25.672 -11.992 1 98.31 304 VAL A O 1
ATOM 2446 N N . TRP A 1 305 ? -23.75 -26.547 -11.148 1 98.56 305 TRP A N 1
ATOM 2447 C CA . TRP A 1 305 ? -22.844 -25.875 -12.062 1 98.56 305 TRP A CA 1
ATOM 2448 C C . TRP A 1 305 ? -23.125 -26.281 -13.508 1 98.56 305 TRP A C 1
ATOM 2450 O O . TRP A 1 305 ? -23.234 -25.422 -14.391 1 98.56 305 TRP A O 1
ATOM 2460 N N . ASN A 1 306 ? -23.281 -27.562 -13.742 1 98.25 306 ASN A N 1
ATOM 2461 C CA . ASN A 1 306 ? -23.547 -28.078 -15.086 1 98.25 306 ASN A CA 1
ATOM 2462 C C . ASN A 1 306 ? -24.844 -27.484 -15.656 1 98.25 306 ASN A C 1
ATOM 2464 O O . ASN A 1 306 ? -24.875 -27.062 -16.812 1 98.25 306 ASN A O 1
ATOM 2468 N N . ALA A 1 307 ? -25.797 -27.5 -14.844 1 98.19 307 ALA A N 1
ATOM 2469 C CA . ALA A 1 307 ? -27.094 -26.953 -15.273 1 98.19 307 ALA A CA 1
ATOM 2470 C C . ALA A 1 307 ? -26.984 -25.469 -15.594 1 98.19 307 ALA A C 1
ATOM 2472 O O . ALA A 1 307 ? -27.594 -24.984 -16.547 1 98.19 307 ALA A O 1
ATOM 2473 N N . LEU A 1 308 ? -26.25 -24.797 -14.719 1 98.19 308 LEU A N 1
ATOM 2474 C CA . LEU A 1 308 ? -26.062 -23.359 -14.938 1 98.19 308 LEU A CA 1
ATOM 2475 C C . LEU A 1 308 ? -25.344 -23.109 -16.266 1 98.19 308 LEU A C 1
ATOM 2477 O O . LEU A 1 308 ? -25.734 -22.203 -17.016 1 98.19 308 LEU A O 1
ATOM 2481 N N . CYS A 1 309 ? -24.312 -23.844 -16.531 1 98.19 309 CYS A N 1
ATOM 2482 C CA . CYS A 1 309 ? -23.578 -23.703 -17.781 1 98.19 309 CYS A CA 1
ATOM 2483 C C . CYS A 1 309 ? -24.5 -23.922 -18.984 1 98.19 309 CYS A C 1
ATOM 2485 O O . CYS A 1 309 ? -24.438 -23.172 -19.953 1 98.19 309 CYS A O 1
ATOM 2487 N N . ASP A 1 310 ? -25.328 -24.906 -18.891 1 97.81 310 ASP A N 1
ATOM 2488 C CA . ASP A 1 310 ? -26.281 -25.172 -19.969 1 97.81 310 ASP A CA 1
ATOM 2489 C C . ASP A 1 310 ? -27.281 -24.016 -20.125 1 97.81 310 ASP A C 1
ATOM 2491 O O . ASP A 1 310 ? -27.531 -23.547 -21.234 1 97.81 310 ASP A O 1
ATOM 2495 N N . LYS A 1 311 ? -27.75 -23.656 -19.078 1 97.75 311 LYS A N 1
ATOM 2496 C CA . LYS A 1 311 ? -28.766 -22.594 -19.047 1 97.75 311 LYS A CA 1
ATOM 2497 C C . LYS A 1 311 ? -28.219 -21.328 -19.688 1 97.75 311 LYS A C 1
ATOM 2499 O O . LYS A 1 311 ? -28.953 -20.609 -20.375 1 97.75 311 LYS A O 1
ATOM 2504 N N . LEU A 1 312 ? -26.969 -21.062 -19.469 1 96.62 312 LEU A N 1
ATOM 2505 C CA . LEU A 1 312 ? -26.375 -19.812 -19.938 1 96.62 312 LEU A CA 1
ATOM 2506 C C . LEU A 1 312 ? -25.656 -20 -21.266 1 96.62 312 LEU A C 1
ATOM 2508 O O . LEU A 1 312 ? -24.922 -19.125 -21.719 1 96.62 312 LEU A O 1
ATOM 2512 N N . GLY A 1 313 ? -25.766 -21.172 -21.828 1 95.38 313 GLY A N 1
ATOM 2513 C CA . GLY A 1 313 ? -25.25 -21.453 -23.156 1 95.38 313 GLY A CA 1
ATOM 2514 C C . GLY A 1 313 ? -23.75 -21.578 -23.203 1 95.38 313 GLY A C 1
ATOM 2515 O O . GLY A 1 313 ? -23.109 -21.109 -24.141 1 95.38 313 GLY A O 1
ATOM 2516 N N . SER A 1 314 ? -23.141 -22.094 -22.188 1 96.38 314 SER A N 1
ATOM 2517 C CA . SER A 1 314 ? -21.688 -22.25 -22.094 1 96.38 314 SER A CA 1
ATOM 2518 C C . SER A 1 314 ? -21.312 -23.672 -21.656 1 96.38 314 SER A C 1
ATOM 2520 O O . SER A 1 314 ? -20.609 -23.859 -20.672 1 96.38 314 SER A O 1
ATOM 2522 N N . PRO A 1 315 ? -21.688 -24.641 -22.422 1 95.44 315 PRO A N 1
ATOM 2523 C CA . PRO A 1 315 ? -21.406 -26.016 -22.016 1 95.44 315 PRO A CA 1
ATOM 2524 C C . PRO A 1 315 ? -19.922 -26.297 -21.828 1 95.44 315 PRO A C 1
ATOM 2526 O O . PRO A 1 315 ? -19.531 -27.125 -21 1 95.44 315 PRO A O 1
ATOM 2529 N N . GLY A 1 316 ? -19.078 -25.594 -22.5 1 94.06 316 GLY A N 1
ATOM 2530 C CA . GLY A 1 316 ? -17.641 -25.75 -22.391 1 94.06 316 GLY A CA 1
ATOM 2531 C C . GLY A 1 316 ? -17.109 -25.359 -21.031 1 94.06 316 GLY A C 1
ATOM 2532 O O . GLY A 1 316 ? -16.016 -25.797 -20.641 1 94.06 316 GLY A O 1
ATOM 2533 N N . SER A 1 317 ? -17.875 -24.641 -20.25 1 97.12 317 SER A N 1
ATOM 2534 C CA . SER A 1 317 ? -17.453 -24.172 -18.938 1 97.12 317 SER A CA 1
ATOM 2535 C C . SER A 1 317 ? -17.594 -25.25 -17.875 1 97.12 317 SER A C 1
ATOM 2537 O O . SER A 1 317 ? -17.078 -25.125 -16.766 1 97.12 317 SER A O 1
ATOM 2539 N N . LYS A 1 318 ? -18.266 -26.344 -18.188 1 97.56 318 LYS A N 1
ATOM 2540 C CA . LYS A 1 318 ? -18.578 -27.391 -17.219 1 97.56 318 LYS A CA 1
ATOM 2541 C C . LYS A 1 318 ? -17.312 -27.953 -16.578 1 97.56 318 LYS A C 1
ATOM 2543 O O . LYS A 1 318 ? -17.281 -28.188 -15.367 1 97.56 318 LYS A O 1
ATOM 2548 N N . SER A 1 319 ? -16.312 -28.062 -17.344 1 95.81 319 SER A N 1
ATOM 2549 C CA . SER A 1 319 ? -15.086 -28.672 -16.875 1 95.81 319 SER A CA 1
ATOM 2550 C C . SER A 1 319 ? -14.359 -27.766 -15.883 1 95.81 319 SER A C 1
ATOM 2552 O O . SER A 1 319 ? -13.5 -28.234 -15.133 1 95.81 319 SER A O 1
ATOM 2554 N N . THR A 1 320 ? -14.703 -26.5 -15.859 1 97 320 THR A N 1
ATOM 2555 C CA . THR A 1 320 ? -14.023 -25.562 -14.977 1 97 320 THR A CA 1
ATOM 2556 C C . THR A 1 320 ? -14.281 -25.906 -13.516 1 97 320 THR A C 1
ATOM 2558 O O . THR A 1 320 ? -13.484 -25.562 -12.641 1 97 320 THR A O 1
ATOM 2561 N N . PHE A 1 321 ? -15.383 -26.578 -13.203 1 97.25 321 PHE A N 1
ATOM 2562 C CA . PHE A 1 321 ? -15.695 -26.969 -11.836 1 97.25 321 PHE A CA 1
ATOM 2563 C C . PHE A 1 321 ? -14.555 -27.797 -11.242 1 97.25 321 PHE A C 1
ATOM 2565 O O . PHE A 1 321 ? -14.25 -27.672 -10.055 1 97.25 321 PHE A O 1
ATOM 2572 N N . ASP A 1 322 ? -13.883 -28.562 -12.094 1 95.06 322 ASP A N 1
ATOM 2573 C CA . ASP A 1 322 ? -12.805 -29.453 -11.648 1 95.06 322 ASP A CA 1
ATOM 2574 C C . ASP A 1 322 ? -11.539 -28.656 -11.32 1 95.06 322 ASP A C 1
ATOM 2576 O O . ASP A 1 322 ? -10.633 -29.188 -10.68 1 95.06 322 ASP A O 1
ATOM 2580 N N . ALA A 1 323 ? -11.5 -27.438 -11.734 1 94.06 323 ALA A N 1
ATOM 2581 C CA . ALA A 1 323 ? -10.352 -26.578 -11.453 1 94.06 323 ALA A CA 1
ATOM 2582 C C . ALA A 1 323 ? -10.555 -25.797 -10.156 1 94.06 323 ALA A C 1
ATOM 2584 O O . ALA A 1 323 ? -9.633 -25.141 -9.672 1 94.06 323 ALA A O 1
ATOM 2585 N N . GLY A 1 324 ? -11.766 -25.891 -9.609 1 94.06 324 GLY A N 1
ATOM 2586 C CA . GLY A 1 324 ? -11.984 -25.266 -8.312 1 94.06 324 GLY A CA 1
ATOM 2587 C C . GLY A 1 324 ? -11.125 -25.875 -7.215 1 94.06 324 GLY A C 1
ATOM 2588 O O . GLY A 1 324 ? -11.164 -27.078 -6.98 1 94.06 324 GLY A O 1
ATOM 2589 N N . THR A 1 325 ? -10.219 -25.094 -6.641 1 92.56 325 THR A N 1
ATOM 2590 C CA . THR A 1 325 ? -9.336 -25.578 -5.582 1 92.56 325 THR A CA 1
ATOM 2591 C C . THR A 1 325 ? -9.984 -25.375 -4.215 1 92.56 325 THR A C 1
ATOM 2593 O O . THR A 1 325 ? -9.445 -24.672 -3.361 1 92.56 325 THR A O 1
ATOM 2596 N N . TRP A 1 326 ? -11.047 -26.141 -3.973 1 95.38 326 TRP A N 1
ATOM 2597 C CA . TRP A 1 326 ? -11.922 -25.922 -2.826 1 95.38 326 TRP A CA 1
ATOM 2598 C C . TRP A 1 326 ? -11.18 -26.156 -1.518 1 95.38 326 TRP A C 1
ATOM 2600 O O . TRP A 1 326 ? -11.148 -25.297 -0.642 1 95.38 326 TRP A O 1
ATOM 2610 N N . ALA A 1 327 ? -10.516 -27.328 -1.413 1 92.62 327 ALA A N 1
ATOM 2611 C CA . ALA A 1 327 ? -9.781 -27.672 -0.196 1 92.62 327 ALA A CA 1
ATOM 2612 C C . ALA A 1 327 ? -8.617 -26.719 0.026 1 92.62 327 ALA A C 1
ATOM 2614 O O . ALA A 1 327 ? -8.32 -26.328 1.162 1 92.62 327 ALA A O 1
ATOM 2615 N N . PHE A 1 328 ? -7.973 -26.391 -1.011 1 90.19 328 PHE A N 1
ATOM 2616 C CA . PHE A 1 328 ? -6.844 -25.469 -0.916 1 90.19 328 PHE A CA 1
ATOM 2617 C C . PHE A 1 328 ? -7.301 -24.094 -0.466 1 90.19 328 PHE A C 1
ATOM 2619 O O . PHE A 1 328 ? -6.641 -23.453 0.354 1 90.19 328 PHE A O 1
ATOM 2626 N N . GLN A 1 329 ? -8.383 -23.594 -1.062 1 94.31 329 GLN A N 1
ATOM 2627 C CA . GLN A 1 329 ? -8.891 -22.281 -0.684 1 94.31 329 GLN A CA 1
ATOM 2628 C C . GLN A 1 329 ? -9.32 -22.266 0.779 1 94.31 329 GLN A C 1
ATOM 2630 O O . GLN A 1 329 ? -9.164 -21.25 1.462 1 94.31 329 GLN A O 1
ATOM 2635 N N . ASP A 1 330 ? -9.914 -23.422 1.259 1 95.81 330 ASP A N 1
ATOM 2636 C CA . ASP A 1 330 ? -10.203 -23.547 2.684 1 95.81 330 ASP A CA 1
ATOM 2637 C C . ASP A 1 330 ? -8.938 -23.359 3.52 1 95.81 330 ASP A C 1
ATOM 2639 O O . ASP A 1 330 ? -8.961 -22.688 4.555 1 95.81 330 ASP A O 1
ATOM 2643 N N . TRP A 1 331 ? -7.93 -23.969 3.021 1 91.69 331 TRP A N 1
ATOM 2644 C CA . TRP A 1 331 ? -6.652 -23.875 3.727 1 91.69 331 TRP A CA 1
ATOM 2645 C C . TRP A 1 331 ? -6.172 -22.438 3.797 1 91.69 331 TRP A C 1
ATOM 2647 O O . TRP A 1 331 ? -5.625 -22 4.816 1 91.69 331 TRP A O 1
ATOM 2657 N N . VAL A 1 332 ? -6.344 -21.656 2.812 1 92.56 332 VAL A N 1
ATOM 2658 C CA . VAL A 1 332 ? -5.965 -20.25 2.791 1 92.56 332 VAL A CA 1
ATOM 2659 C C . VAL A 1 332 ? -6.883 -19.453 3.713 1 92.56 332 VAL A C 1
ATOM 2661 O O . VAL A 1 332 ? -6.414 -18.672 4.547 1 92.56 332 VAL A O 1
ATOM 2664 N N . PHE A 1 333 ? -8.18 -19.688 3.658 1 96 333 PHE A N 1
ATOM 2665 C CA . PHE A 1 333 ? -9.203 -18.875 4.309 1 96 333 PHE A CA 1
ATOM 2666 C C . PHE A 1 333 ? -9.266 -19.188 5.801 1 96 333 PHE A C 1
ATOM 2668 O O . PHE A 1 333 ? -9.891 -18.453 6.566 1 96 333 PHE A O 1
ATOM 2675 N N . GLN A 1 334 ? -8.586 -20.281 6.219 1 96.75 334 GLN A N 1
ATOM 2676 C CA . GLN A 1 334 ? -8.703 -20.672 7.617 1 96.75 334 GLN A CA 1
ATOM 2677 C C . GLN A 1 334 ? -7.738 -19.891 8.5 1 96.75 334 GLN A C 1
ATOM 2679 O O . GLN A 1 334 ? -7.824 -19.953 9.727 1 96.75 334 GLN A O 1
ATOM 2684 N N . ARG A 1 335 ? -6.809 -19.219 7.852 1 95.69 335 ARG A N 1
ATOM 2685 C CA . ARG A 1 335 ? -5.82 -18.453 8.602 1 95.69 335 ARG A CA 1
ATOM 2686 C C . ARG A 1 335 ? -6.496 -17.406 9.484 1 95.69 335 ARG A C 1
ATOM 2688 O O . ARG A 1 335 ? -7.441 -16.734 9.055 1 95.69 335 ARG A O 1
ATOM 2695 N N . THR A 1 336 ? -5.941 -17.234 10.734 1 96.25 336 THR A N 1
ATOM 2696 C CA . THR A 1 336 ? -6.516 -16.234 11.625 1 96.25 336 THR A CA 1
ATOM 2697 C C . THR A 1 336 ? -5.539 -15.086 11.844 1 96.25 336 THR A C 1
ATOM 2699 O O . THR A 1 336 ? -5.512 -14.484 12.922 1 96.25 336 THR A O 1
ATOM 2702 N N . TRP A 1 337 ? -4.633 -14.812 10.867 1 94.62 337 TRP A N 1
ATOM 2703 C CA . TRP A 1 337 ? -3.67 -13.719 10.898 1 94.62 337 TRP A CA 1
ATOM 2704 C C . TRP A 1 337 ? -3.525 -13.078 9.516 1 94.62 337 TRP A C 1
ATOM 2706 O O . TRP A 1 337 ? -3.852 -13.703 8.5 1 94.62 337 TRP A O 1
ATOM 2716 N N . SER A 1 338 ? -3.141 -11.805 9.531 1 95 338 SER A N 1
ATOM 2717 C CA . SER A 1 338 ? -2.82 -11.094 8.297 1 95 338 SER A CA 1
ATOM 2718 C C . SER A 1 338 ? -1.382 -11.359 7.863 1 95 338 SER A C 1
ATOM 2720 O O . SER A 1 338 ? -0.501 -11.555 8.703 1 95 338 SER A O 1
ATOM 2722 N N . ALA A 1 339 ? -1.19 -11.406 6.5 1 93.75 339 ALA A N 1
ATOM 2723 C CA . ALA A 1 339 ? 0.155 -11.719 6.023 1 93.75 339 ALA A CA 1
ATOM 2724 C C . ALA A 1 339 ? 0.487 -10.922 4.762 1 93.75 339 ALA A C 1
ATOM 2726 O O . ALA A 1 339 ? 0.962 -11.484 3.773 1 93.75 339 ALA A O 1
ATOM 2727 N N . PRO A 1 340 ? 0.26 -9.625 4.77 1 97.12 340 PRO A N 1
ATOM 2728 C CA . PRO A 1 340 ? 0.63 -8.852 3.58 1 97.12 340 PRO A CA 1
ATOM 2729 C C . PRO A 1 340 ? 2.137 -8.641 3.459 1 97.12 340 PRO A C 1
ATOM 2731 O O . PRO A 1 340 ? 2.875 -8.867 4.422 1 97.12 340 PRO A O 1
ATOM 2734 N N . LEU A 1 341 ? 2.594 -8.258 2.262 1 98 341 LEU A N 1
ATOM 2735 C CA . LEU A 1 341 ? 4.008 -8.039 1.987 1 98 341 LEU A CA 1
ATOM 2736 C C . LEU A 1 341 ? 4.293 -6.559 1.741 1 98 341 LEU A C 1
ATOM 2738 O O . LEU A 1 341 ? 3.441 -5.836 1.22 1 98 341 LEU A O 1
ATOM 2742 N N . SER A 1 342 ? 5.5 -6.133 2.094 1 98.12 342 SER A N 1
ATOM 2743 C CA . SER A 1 342 ? 5.922 -4.754 1.856 1 98.12 342 SER A CA 1
ATOM 2744 C C . SER A 1 342 ? 6.449 -4.574 0.436 1 98.12 342 SER A C 1
ATOM 2746 O O . SER A 1 342 ? 7.184 -5.426 -0.071 1 98.12 342 SER A O 1
ATOM 2748 N N . MET A 1 343 ? 6.141 -3.488 -0.199 1 98.12 343 MET A N 1
ATOM 2749 C CA . MET A 1 343 ? 6.629 -3.174 -1.538 1 98.12 343 MET A CA 1
ATOM 2750 C C . MET A 1 343 ? 7.68 -2.07 -1.49 1 98.12 343 MET A C 1
ATOM 2752 O O . MET A 1 343 ? 8.133 -1.596 -2.531 1 98.12 343 MET A O 1
ATOM 2756 N N . ASN A 1 344 ? 8.062 -1.656 -0.311 1 98.38 344 ASN A N 1
ATOM 2757 C CA . ASN A 1 344 ? 8.93 -0.498 -0.16 1 98.38 344 ASN A CA 1
ATOM 2758 C C . ASN A 1 344 ? 10.266 -0.702 -0.877 1 98.38 344 ASN A C 1
ATOM 2760 O O . ASN A 1 344 ? 10.797 0.229 -1.481 1 98.38 344 ASN A O 1
ATOM 2764 N N . LYS A 1 345 ? 10.82 -1.923 -0.817 1 98.62 345 LYS A N 1
ATOM 2765 C CA . LYS A 1 345 ? 12.109 -2.158 -1.458 1 98.62 345 LYS A CA 1
ATOM 2766 C C . LYS A 1 345 ? 12.016 -1.967 -2.969 1 98.62 345 LYS A C 1
ATOM 2768 O O . LYS A 1 345 ? 12.859 -1.295 -3.568 1 98.62 345 LYS A O 1
ATOM 2773 N N . ALA A 1 346 ? 11.008 -2.596 -3.584 1 98.56 346 ALA A N 1
ATOM 2774 C CA . ALA A 1 346 ? 10.828 -2.43 -5.023 1 98.56 346 ALA A CA 1
ATOM 2775 C C . ALA A 1 346 ? 10.719 -0.953 -5.395 1 98.56 346 ALA A C 1
ATOM 2777 O O . ALA A 1 346 ? 11.297 -0.511 -6.391 1 98.56 346 ALA A O 1
ATOM 2778 N N . ARG A 1 347 ? 10.008 -0.183 -4.574 1 98.25 347 ARG A N 1
ATOM 2779 C CA . ARG A 1 347 ? 9.844 1.245 -4.824 1 98.25 347 ARG A CA 1
ATOM 2780 C C . ARG A 1 347 ? 11.172 1.979 -4.711 1 98.25 347 ARG A C 1
ATOM 2782 O O . ARG A 1 347 ? 11.484 2.836 -5.539 1 98.25 347 ARG A O 1
ATOM 2789 N N . LYS A 1 348 ? 11.93 1.658 -3.705 1 97.81 348 LYS A N 1
ATOM 2790 C CA . LYS A 1 348 ? 13.219 2.297 -3.486 1 97.81 348 LYS A CA 1
ATOM 2791 C C . LYS A 1 348 ? 14.18 2.006 -4.641 1 97.81 348 LYS A C 1
ATOM 2793 O O . LYS A 1 348 ? 15.07 2.805 -4.926 1 97.81 348 LYS A O 1
ATOM 2798 N N . PHE A 1 349 ? 13.961 0.872 -5.332 1 98.38 349 PHE A N 1
ATOM 2799 C CA . PHE A 1 349 ? 14.805 0.494 -6.457 1 98.38 349 PHE A CA 1
ATOM 2800 C C . PHE A 1 349 ? 14.258 1.065 -7.762 1 98.38 349 PHE A C 1
ATOM 2802 O O . PHE A 1 349 ? 14.797 0.8 -8.836 1 98.38 349 PHE A O 1
ATOM 2809 N N . GLY A 1 350 ? 13.117 1.775 -7.699 1 97.62 350 GLY A N 1
ATOM 2810 C CA . GLY A 1 350 ? 12.672 2.561 -8.836 1 97.62 350 GLY A CA 1
ATOM 2811 C C . GLY A 1 350 ? 11.5 1.93 -9.57 1 97.62 350 GLY A C 1
ATOM 2812 O O . GLY A 1 350 ? 11 2.486 -10.555 1 97.62 350 GLY A O 1
ATOM 2813 N N . TRP A 1 351 ? 11.055 0.767 -9.156 1 98.06 351 TRP A N 1
ATOM 2814 C CA . TRP A 1 351 ? 9.906 0.149 -9.82 1 98.06 351 TRP A CA 1
ATOM 2815 C C . TRP A 1 351 ? 8.602 0.787 -9.352 1 98.06 351 TRP A C 1
ATOM 2817 O O . TRP A 1 351 ? 8.375 0.941 -8.148 1 98.06 351 TRP A O 1
ATOM 2827 N N . THR A 1 352 ? 7.68 1.154 -10.211 1 96.12 352 THR A N 1
ATOM 2828 C CA . THR A 1 352 ? 6.508 1.938 -9.844 1 96.12 352 THR A CA 1
ATOM 2829 C C . THR A 1 352 ? 5.223 1.188 -10.188 1 96.12 352 THR A C 1
ATOM 2831 O O . THR A 1 352 ? 4.137 1.768 -10.172 1 96.12 352 THR A O 1
ATOM 2834 N N . GLY A 1 353 ? 5.34 -0.112 -10.539 1 97 353 GLY A N 1
ATOM 2835 C CA . GLY A 1 353 ? 4.145 -0.863 -10.891 1 97 353 GLY A CA 1
ATOM 2836 C C . GLY A 1 353 ? 3.102 -0.882 -9.789 1 97 353 GLY A C 1
ATOM 2837 O O . GLY A 1 353 ? 3.441 -0.962 -8.609 1 97 353 GLY A O 1
ATOM 2838 N N . HIS A 1 354 ? 1.856 -0.718 -10.211 1 97.44 354 HIS A N 1
ATOM 2839 C CA . HIS A 1 354 ? 0.712 -0.72 -9.312 1 97.44 354 HIS A CA 1
ATOM 2840 C C . HIS A 1 354 ? -0.556 -1.169 -10.023 1 97.44 354 HIS A C 1
ATOM 2842 O O . HIS A 1 354 ? -0.74 -0.879 -11.211 1 97.44 354 HIS A O 1
ATOM 2848 N N . LEU A 1 355 ? -1.387 -1.848 -9.289 1 98 355 LEU A N 1
ATOM 2849 C CA . LEU A 1 355 ? -2.689 -2.225 -9.828 1 98 355 LEU A CA 1
ATOM 2850 C C . LEU A 1 355 ? -3.734 -2.299 -8.719 1 98 355 LEU A C 1
ATOM 2852 O O . LEU A 1 355 ? -3.453 -2.805 -7.629 1 98 355 LEU A O 1
ATOM 2856 N N . ASP A 1 356 ? -4.945 -1.731 -8.961 1 98.12 356 ASP A N 1
ATOM 2857 C CA . ASP A 1 356 ? -6.078 -1.88 -8.055 1 98.12 356 ASP A CA 1
ATOM 2858 C C . ASP A 1 356 ? -6.484 -3.346 -7.914 1 98.12 356 ASP A C 1
ATOM 2860 O O . ASP A 1 356 ? -6.859 -3.988 -8.898 1 98.12 356 ASP A O 1
ATOM 2864 N N . SER A 1 357 ? -6.426 -3.854 -6.68 1 98.69 357 SER A N 1
ATOM 2865 C CA . SER A 1 357 ? -6.68 -5.273 -6.457 1 98.69 357 SER A CA 1
ATOM 2866 C C . SER A 1 357 ? -8.094 -5.652 -6.879 1 98.69 357 SER A C 1
ATOM 2868 O O . SER A 1 357 ? -8.328 -6.766 -7.359 1 98.69 357 SER A O 1
ATOM 2870 N N . PHE A 1 358 ? -9.094 -4.758 -6.719 1 98.5 358 PHE A N 1
ATOM 2871 C CA . PHE A 1 358 ? -10.43 -5.027 -7.234 1 98.5 358 PHE A CA 1
ATOM 2872 C C . PHE A 1 358 ? -10.391 -5.242 -8.742 1 98.5 358 PHE A C 1
ATOM 2874 O O . PHE A 1 358 ? -11.023 -6.172 -9.258 1 98.5 358 PHE A O 1
ATOM 2881 N N . ASP A 1 359 ? -9.625 -4.414 -9.438 1 98.69 359 ASP A N 1
ATOM 2882 C CA . ASP A 1 359 ? -9.492 -4.535 -10.883 1 98.69 359 ASP A CA 1
ATOM 2883 C C . ASP A 1 359 ? -8.797 -5.84 -11.266 1 98.69 359 ASP A C 1
ATOM 2885 O O . ASP A 1 359 ? -9.125 -6.453 -12.281 1 98.69 359 ASP A O 1
ATOM 2889 N N . SER A 1 360 ? -7.805 -6.227 -10.453 1 98.5 360 SER A N 1
ATOM 2890 C CA . SER A 1 360 ? -7.137 -7.5 -10.719 1 98.5 360 SER A CA 1
ATOM 2891 C C . SER A 1 360 ? -8.133 -8.648 -10.75 1 98.5 360 SER A C 1
ATOM 2893 O O . SER A 1 360 ? -8.109 -9.477 -11.664 1 98.5 360 SER A O 1
ATOM 2895 N N . PHE A 1 361 ? -9.039 -8.703 -9.727 1 98.62 361 PHE A N 1
ATOM 2896 C CA . PHE A 1 361 ? -10.055 -9.75 -9.664 1 98.62 361 PHE A CA 1
ATOM 2897 C C . PHE A 1 361 ? -11.008 -9.656 -10.852 1 98.62 361 PHE A C 1
ATOM 2899 O O . PHE A 1 361 ? -11.25 -10.656 -11.539 1 98.62 361 PHE A O 1
ATOM 2906 N N . THR A 1 362 ? -11.5 -8.469 -11.148 1 98.62 362 THR A N 1
ATOM 2907 C CA . THR A 1 362 ? -12.539 -8.328 -12.164 1 98.62 362 THR A CA 1
ATOM 2908 C C . THR A 1 362 ? -11.961 -8.516 -13.562 1 98.62 362 THR A C 1
ATOM 2910 O O . THR A 1 362 ? -12.633 -9.023 -14.461 1 98.62 362 THR A O 1
ATOM 2913 N N . ASP A 1 363 ? -10.68 -8.117 -13.719 1 98.38 363 ASP A N 1
ATOM 2914 C CA . ASP A 1 363 ? -10.008 -8.414 -14.977 1 98.38 363 ASP A CA 1
ATOM 2915 C C . ASP A 1 363 ? -9.906 -9.922 -15.203 1 98.38 363 ASP A C 1
ATOM 2917 O O . ASP A 1 363 ? -10.117 -10.406 -16.312 1 98.38 363 ASP A O 1
ATOM 2921 N N . ALA A 1 364 ? -9.531 -10.617 -14.148 1 97.88 364 ALA A N 1
ATOM 2922 C CA . ALA A 1 364 ? -9.469 -12.07 -14.258 1 97.88 364 ALA A CA 1
ATOM 2923 C C . ALA A 1 364 ? -10.836 -12.656 -14.602 1 97.88 364 ALA A C 1
ATOM 2925 O O . ALA A 1 364 ? -10.953 -13.508 -15.477 1 97.88 364 ALA A O 1
ATOM 2926 N N . PHE A 1 365 ? -11.906 -12.164 -13.922 1 98.19 365 PHE A N 1
ATOM 2927 C CA . PHE A 1 365 ? -13.266 -12.617 -14.195 1 98.19 365 PHE A CA 1
ATOM 2928 C C . PHE A 1 365 ? -13.633 -12.391 -15.656 1 98.19 365 PHE A C 1
ATOM 2930 O O . PHE A 1 365 ? -14.188 -13.281 -16.312 1 98.19 365 PHE A O 1
ATOM 2937 N N . THR A 1 366 ? -13.289 -11.258 -16.109 1 98.25 366 THR A N 1
ATOM 2938 C CA . THR A 1 366 ? -13.57 -10.906 -17.5 1 98.25 366 THR A CA 1
ATOM 2939 C C . THR A 1 366 ? -12.852 -11.859 -18.453 1 98.25 366 THR A C 1
ATOM 2941 O O . THR A 1 366 ? -13.438 -12.336 -19.422 1 98.25 366 THR A O 1
ATOM 2944 N N . LYS A 1 367 ? -11.633 -12.148 -18.156 1 96.62 367 LYS A N 1
ATOM 2945 C CA . LYS A 1 367 ? -10.844 -13.039 -19.016 1 96.62 367 LYS A CA 1
ATOM 2946 C C . LYS A 1 367 ? -11.391 -14.461 -18.969 1 96.62 367 LYS A C 1
ATOM 2948 O O . LYS A 1 367 ? -11.391 -15.164 -19.984 1 96.62 367 LYS A O 1
ATOM 2953 N N . PHE A 1 368 ? -11.812 -14.906 -17.766 1 97.25 368 PHE A N 1
ATOM 2954 C CA . PHE A 1 368 ? -12.43 -16.219 -17.656 1 97.25 368 PHE A CA 1
ATOM 2955 C C . PHE A 1 368 ? -13.633 -16.328 -18.578 1 97.25 368 PHE A C 1
ATOM 2957 O O . PHE A 1 368 ? -13.836 -17.359 -19.234 1 97.25 368 PHE A O 1
ATOM 2964 N N . LYS A 1 369 ? -14.438 -15.32 -18.656 1 97.19 369 LYS A N 1
ATOM 2965 C CA . LYS A 1 369 ? -15.602 -15.297 -19.531 1 97.19 369 LYS A CA 1
ATOM 2966 C C . LYS A 1 369 ? -15.195 -15.336 -21 1 97.19 369 LYS A C 1
ATOM 2968 O O . LYS A 1 369 ? -15.75 -16.109 -21.781 1 97.19 369 LYS A O 1
ATOM 2973 N N . GLU A 1 370 ? -14.211 -14.562 -21.297 1 96 370 GLU A N 1
ATOM 2974 C CA . GLU A 1 370 ? -13.742 -14.492 -22.672 1 96 370 GLU A CA 1
ATOM 2975 C C . GLU A 1 370 ? -13.203 -15.844 -23.141 1 96 370 GLU A C 1
ATOM 2977 O O . GLU A 1 370 ? -13.352 -16.203 -24.312 1 96 370 GLU A O 1
ATOM 2982 N N . LEU A 1 371 ? -12.617 -16.547 -22.25 1 93.44 371 LEU A N 1
ATOM 2983 C CA . LEU A 1 371 ? -11.992 -17.812 -22.578 1 93.44 371 LEU A CA 1
ATOM 2984 C C . LEU A 1 371 ? -13 -18.953 -22.5 1 93.44 371 LEU A C 1
ATOM 2986 O O . LEU A 1 371 ? -12.656 -20.125 -22.734 1 93.44 371 LEU A O 1
ATOM 2990 N N . GLY A 1 372 ? -14.227 -18.625 -22.094 1 95.69 372 GLY A N 1
ATOM 2991 C CA . GLY A 1 372 ? -15.273 -19.625 -22 1 95.69 372 GLY A CA 1
ATOM 2992 C C . GLY A 1 372 ? -15.117 -20.531 -20.781 1 95.69 372 GLY A C 1
ATOM 2993 O O . GLY A 1 372 ? -15.633 -21.641 -20.766 1 95.69 372 GLY A O 1
ATOM 2994 N N . GLN A 1 373 ? -14.336 -20.062 -19.828 1 96.31 373 GLN A N 1
ATOM 2995 C CA . GLN A 1 373 ? -14.117 -20.844 -18.625 1 96.31 373 GLN A CA 1
ATOM 2996 C C . GLN A 1 373 ? -15.266 -20.672 -17.641 1 96.31 373 GLN A C 1
ATOM 2998 O O . GLN A 1 373 ? -15.523 -21.562 -16.812 1 96.31 373 GLN A O 1
ATOM 3003 N N . ILE A 1 374 ? -15.883 -19.578 -17.656 1 97.62 374 ILE A N 1
ATOM 3004 C CA . ILE A 1 374 ? -17.125 -19.344 -16.906 1 97.62 374 ILE A CA 1
ATOM 3005 C C . ILE A 1 374 ? -18.156 -18.688 -17.812 1 97.62 374 ILE A C 1
ATOM 3007 O O . ILE A 1 374 ? -17.797 -18.094 -18.844 1 97.62 374 ILE A O 1
ATOM 3011 N N . PRO A 1 375 ? -19.422 -18.938 -17.484 1 96.56 375 PRO A N 1
ATOM 3012 C CA . PRO A 1 375 ? -20.453 -18.328 -18.312 1 96.56 375 PRO A CA 1
ATOM 3013 C C . PRO A 1 375 ? -20.562 -16.812 -18.109 1 96.56 375 PRO A C 1
ATOM 3015 O O . PRO A 1 375 ? -20.156 -16.312 -17.047 1 96.56 375 PRO A O 1
ATOM 3018 N N . MET B 1 1 ? 3.221 30.688 -20.531 1 69.62 1 MET B N 1
ATOM 3019 C CA . MET B 1 1 ? 3.502 31.672 -19.484 1 69.62 1 MET B CA 1
ATOM 3020 C C . MET B 1 1 ? 3.934 30.984 -18.203 1 69.62 1 MET B C 1
ATOM 3022 O O . MET B 1 1 ? 3.467 29.891 -17.875 1 69.62 1 MET B O 1
ATOM 3026 N N . ALA B 1 2 ? 4.926 31.578 -17.5 1 89.81 2 ALA B N 1
ATOM 3027 C CA . ALA B 1 2 ? 5.461 30.984 -16.266 1 89.81 2 ALA B CA 1
ATOM 3028 C C . ALA B 1 2 ? 4.402 30.969 -15.172 1 89.81 2 ALA B C 1
ATOM 3030 O O . ALA B 1 2 ? 3.572 31.875 -15.078 1 89.81 2 ALA B O 1
ATOM 3031 N N . LYS B 1 3 ? 4.281 29.984 -14.453 1 96.31 3 LYS B N 1
ATOM 3032 C CA . LYS B 1 3 ? 3.301 29.797 -13.391 1 96.31 3 LYS B CA 1
ATOM 3033 C C . LYS B 1 3 ? 3.656 30.641 -12.164 1 96.31 3 LYS B C 1
ATOM 3035 O O . LYS B 1 3 ? 4.832 30.922 -11.914 1 96.31 3 LYS B O 1
ATOM 3040 N N . VAL B 1 4 ? 2.664 31.094 -11.531 1 97.44 4 VAL B N 1
ATOM 3041 C CA . VAL B 1 4 ? 2.805 31.812 -10.273 1 97.44 4 VAL B CA 1
ATOM 3042 C C . VAL B 1 4 ? 2.014 31.109 -9.18 1 97.44 4 VAL B C 1
ATOM 3044 O O . VAL B 1 4 ? 0.809 30.891 -9.32 1 97.44 4 VAL B O 1
ATOM 3047 N N . ALA B 1 5 ? 2.723 30.812 -8.031 1 98 5 ALA B N 1
ATOM 3048 C CA . ALA B 1 5 ? 2.098 30.047 -6.957 1 98 5 ALA B CA 1
ATOM 3049 C C . ALA B 1 5 ? 1.724 30.953 -5.789 1 98 5 ALA B C 1
ATOM 3051 O O . ALA B 1 5 ? 2.473 31.875 -5.441 1 98 5 ALA B O 1
ATOM 3052 N N . LEU B 1 6 ? 0.595 30.75 -5.242 1 98.31 6 LEU B N 1
ATOM 3053 C CA . LEU B 1 6 ? 0.215 31.266 -3.936 1 98.31 6 LEU B CA 1
ATOM 3054 C C . LEU B 1 6 ? 0.039 30.125 -2.93 1 98.31 6 LEU B C 1
ATOM 3056 O O . LEU B 1 6 ? -0.811 29.266 -3.115 1 98.31 6 LEU B O 1
ATOM 3060 N N . ILE B 1 7 ? 0.826 30.109 -1.87 1 97.25 7 ILE B N 1
ATOM 3061 C CA . ILE B 1 7 ? 0.808 29.062 -0.86 1 97.25 7 ILE B CA 1
ATOM 3062 C C . ILE B 1 7 ? 0.341 29.641 0.475 1 97.25 7 ILE B C 1
ATOM 3064 O O . ILE B 1 7 ? 0.996 30.516 1.045 1 97.25 7 ILE B O 1
ATOM 3068 N N . THR B 1 8 ? -0.789 29.125 0.911 1 96.62 8 THR B N 1
ATOM 3069 C CA . THR B 1 8 ? -1.253 29.562 2.225 1 96.62 8 THR B CA 1
ATOM 3070 C C . THR B 1 8 ? -0.759 28.609 3.311 1 96.62 8 THR B C 1
ATOM 3072 O O . THR B 1 8 ? -0.451 27.438 3.033 1 96.62 8 THR B O 1
ATOM 3075 N N . GLY B 1 9 ? -0.695 29.094 4.555 1 91.94 9 GLY B N 1
ATOM 3076 C CA . GLY B 1 9 ? -0.181 28.281 5.645 1 91.94 9 GLY B CA 1
ATOM 3077 C C . GLY B 1 9 ? 1.283 27.922 5.48 1 91.94 9 GLY B C 1
ATOM 3078 O O . GLY B 1 9 ? 1.678 26.781 5.727 1 91.94 9 GLY B O 1
ATOM 3079 N N . ALA B 1 10 ? 2.057 28.812 5.066 1 91.25 10 ALA B N 1
ATOM 3080 C CA . ALA B 1 10 ? 3.441 28.547 4.684 1 91.25 10 ALA B CA 1
ATOM 3081 C C . ALA B 1 10 ? 4.289 28.188 5.898 1 91.25 10 ALA B C 1
ATOM 3083 O O . ALA B 1 10 ? 5.332 27.547 5.762 1 91.25 10 ALA B O 1
ATOM 3084 N N . ASN B 1 11 ? 3.828 28.516 7.098 1 88.38 11 ASN B N 1
ATOM 3085 C CA . ASN B 1 11 ? 4.543 28.156 8.32 1 88.38 11 ASN B CA 1
ATOM 3086 C C . ASN B 1 11 ? 4.207 26.734 8.781 1 88.38 11 ASN B C 1
ATOM 3088 O O . ASN B 1 11 ? 4.875 26.188 9.656 1 88.38 11 ASN B O 1
ATOM 3092 N N . GLY B 1 12 ? 3.221 26.234 8.188 1 91.19 12 GLY B N 1
ATOM 3093 C CA . GLY B 1 12 ? 2.801 24.891 8.555 1 91.19 12 GLY B CA 1
ATOM 3094 C C . GLY B 1 12 ? 3.551 23.797 7.809 1 91.19 12 GLY B C 1
ATOM 3095 O O . GLY B 1 12 ? 4.398 24.094 6.965 1 91.19 12 GLY B O 1
ATOM 3096 N N . ILE B 1 13 ? 3.227 22.609 8.125 1 93.12 13 ILE B N 1
ATOM 3097 C CA . ILE B 1 13 ? 3.943 21.438 7.629 1 93.12 13 ILE B CA 1
ATOM 3098 C C . ILE B 1 13 ? 3.742 21.312 6.121 1 93.12 13 ILE B C 1
ATOM 3100 O O . ILE B 1 13 ? 4.715 21.234 5.363 1 93.12 13 ILE B O 1
ATOM 3104 N N . THR B 1 14 ? 2.492 21.375 5.652 1 95.38 14 THR B N 1
ATOM 3105 C CA . THR B 1 14 ? 2.197 21.188 4.238 1 95.38 14 THR B CA 1
ATOM 3106 C C . THR B 1 14 ? 2.631 22.391 3.416 1 95.38 14 THR B C 1
ATOM 3108 O O . THR B 1 14 ? 3.252 22.25 2.363 1 95.38 14 THR B O 1
ATOM 3111 N N . GLY B 1 15 ? 2.299 23.625 3.928 1 94.88 15 GLY B N 1
ATOM 3112 C CA . GLY B 1 15 ? 2.682 24.812 3.197 1 94.88 15 GLY B CA 1
ATOM 3113 C C . GLY B 1 15 ? 4.18 24.938 2.982 1 94.88 15 GLY B C 1
ATOM 3114 O O . GLY B 1 15 ? 4.629 25.266 1.885 1 94.88 15 GLY B O 1
ATOM 3115 N N . SER B 1 16 ? 4.918 24.641 4.012 1 93.44 16 SER B N 1
ATOM 3116 C CA . SER B 1 16 ? 6.371 24.703 3.896 1 93.44 16 SER B CA 1
ATOM 3117 C C . SER B 1 16 ? 6.898 23.625 2.945 1 93.44 16 SER B C 1
ATOM 3119 O O . SER B 1 16 ? 7.879 23.859 2.232 1 93.44 16 SER B O 1
ATOM 3121 N N . ALA B 1 17 ? 6.281 22.5 2.943 1 95.31 17 ALA B N 1
ATOM 3122 C CA . ALA B 1 17 ? 6.703 21.422 2.049 1 95.31 17 ALA B CA 1
ATOM 3123 C C . ALA B 1 17 ? 6.438 21.781 0.591 1 95.31 17 ALA B C 1
ATOM 3125 O O . ALA B 1 17 ? 7.246 21.469 -0.288 1 95.31 17 ALA B O 1
ATOM 3126 N N . ILE B 1 18 ? 5.281 22.406 0.327 1 96.81 18 ILE B N 1
ATOM 3127 C CA . ILE B 1 18 ? 4.973 22.844 -1.033 1 96.81 18 ILE B CA 1
ATOM 3128 C C . ILE B 1 18 ? 5.996 23.875 -1.49 1 96.81 18 ILE B C 1
ATOM 3130 O O . ILE B 1 18 ? 6.5 23.812 -2.615 1 96.81 18 ILE B O 1
ATOM 3134 N N . LEU B 1 19 ? 6.266 24.797 -0.589 1 95 19 LEU B N 1
ATOM 3135 C CA . LEU B 1 19 ? 7.273 25.797 -0.895 1 95 19 LEU B CA 1
ATOM 3136 C C . LEU B 1 19 ? 8.609 25.156 -1.236 1 95 19 LEU B C 1
ATOM 3138 O O . LEU B 1 19 ? 9.211 25.469 -2.268 1 95 19 LEU B O 1
ATOM 3142 N N . GLU B 1 20 ? 9.055 24.234 -0.386 1 93.62 20 GLU B N 1
ATOM 3143 C CA . GLU B 1 20 ? 10.336 23.562 -0.605 1 93.62 20 GLU B CA 1
ATOM 3144 C C . GLU B 1 20 ? 10.328 22.781 -1.918 1 93.62 20 GLU B C 1
ATOM 3146 O O . GLU B 1 20 ? 11.328 22.766 -2.641 1 93.62 20 GLU B O 1
ATOM 3151 N N . HIS B 1 21 ? 9.234 22.172 -2.174 1 95.12 21 HIS B N 1
ATOM 3152 C CA . HIS B 1 21 ? 9.109 21.406 -3.408 1 95.12 21 HIS B CA 1
ATOM 3153 C C . HIS B 1 21 ? 9.281 22.312 -4.633 1 95.12 21 HIS B C 1
ATOM 3155 O O . HIS B 1 21 ? 10.008 21.953 -5.562 1 95.12 21 HIS B O 1
ATOM 3161 N N . LEU B 1 22 ? 8.617 23.422 -4.66 1 95.31 22 LEU B N 1
ATOM 3162 C CA . LEU B 1 22 ? 8.664 24.328 -5.801 1 95.31 22 LEU B CA 1
ATOM 3163 C C . LEU B 1 22 ? 10.062 24.906 -5.977 1 95.31 22 LEU B C 1
ATOM 3165 O O . LEU B 1 22 ? 10.516 25.109 -7.105 1 95.31 22 LEU B O 1
ATOM 3169 N N . VAL B 1 23 ? 10.672 25.141 -4.863 1 93.5 23 VAL B N 1
ATOM 3170 C CA . VAL B 1 23 ? 12.008 25.719 -4.906 1 93.5 23 VAL B CA 1
ATOM 3171 C C . VAL B 1 23 ? 13.008 24.688 -5.422 1 93.5 23 VAL B C 1
ATOM 3173 O O . VAL B 1 23 ? 13.898 25.016 -6.207 1 93.5 23 VAL B O 1
ATOM 3176 N N . LYS B 1 24 ? 12.828 23.5 -4.988 1 90.81 24 LYS B N 1
ATOM 3177 C CA . LYS B 1 24 ? 13.789 22.438 -5.293 1 90.81 24 LYS B CA 1
ATOM 3178 C C . LYS B 1 24 ? 13.555 21.875 -6.691 1 90.81 24 LYS B C 1
ATOM 3180 O O . LYS B 1 24 ? 14.5 21.547 -7.402 1 90.81 24 LYS B O 1
ATOM 3185 N N . TYR B 1 25 ? 12.219 21.719 -6.863 1 83.62 25 TYR B N 1
ATOM 3186 C CA . TYR B 1 25 ? 11.867 21.047 -8.109 1 83.62 25 TYR B CA 1
ATOM 3187 C C . TYR B 1 25 ? 11.133 22 -9.055 1 83.62 25 TYR B C 1
ATOM 3189 O O . TYR B 1 25 ? 10.5 22.953 -8.609 1 83.62 25 TYR B O 1
ATOM 3197 N N . ASN B 1 26 ? 11.203 22.109 -10.234 1 70.88 26 ASN B N 1
ATOM 3198 C CA . ASN B 1 26 ? 10.391 22.812 -11.219 1 70.88 26 ASN B CA 1
ATOM 3199 C C . ASN B 1 26 ? 10.852 24.25 -11.398 1 70.88 26 ASN B C 1
ATOM 3201 O O . ASN B 1 26 ? 10.023 25.156 -11.508 1 70.88 26 ASN B O 1
ATOM 3205 N N . THR B 1 27 ? 12.055 24.531 -11.391 1 71.81 27 THR B N 1
ATOM 3206 C CA . THR B 1 27 ? 12.656 25.859 -11.328 1 71.81 27 THR B CA 1
ATOM 3207 C C . THR B 1 27 ? 12.312 26.672 -12.578 1 71.81 27 THR B C 1
ATOM 3209 O O . THR B 1 27 ? 12.148 27.891 -12.516 1 71.81 27 THR B O 1
ATOM 3212 N N . SER B 1 28 ? 12.016 25.922 -13.5 1 83.62 28 SER B N 1
ATOM 3213 C CA . SER B 1 28 ? 11.852 26.688 -14.727 1 83.62 28 SER B CA 1
ATOM 3214 C C . SER B 1 28 ? 10.383 26.969 -15.023 1 83.62 28 SER B C 1
ATOM 3216 O O . SER B 1 28 ? 10.055 27.859 -15.812 1 83.62 28 SER B O 1
ATOM 3218 N N . GLU B 1 29 ? 9.562 26.359 -14.203 1 91.38 29 GLU B N 1
ATOM 3219 C CA . GLU B 1 29 ? 8.148 26.453 -14.547 1 91.38 29 GLU B CA 1
ATOM 3220 C C . GLU B 1 29 ? 7.453 27.531 -13.711 1 91.38 29 GLU B C 1
ATOM 3222 O O . GLU B 1 29 ? 6.371 27.984 -14.07 1 91.38 29 GLU B O 1
ATOM 3227 N N . TRP B 1 30 ? 8.078 27.906 -12.625 1 95.19 30 TRP B N 1
ATOM 3228 C CA . TRP B 1 30 ? 7.469 28.844 -11.68 1 95.19 30 TRP B CA 1
ATOM 3229 C C . TRP B 1 30 ? 8.281 30.141 -11.594 1 95.19 30 TRP B C 1
ATOM 3231 O O . TRP B 1 30 ? 9.461 30.109 -11.234 1 95.19 30 TRP B O 1
ATOM 3241 N N . SER B 1 31 ? 7.637 31.281 -11.906 1 94.88 31 SER B N 1
ATOM 3242 C CA . SER B 1 31 ? 8.359 32.531 -11.953 1 94.88 31 SER B CA 1
ATOM 3243 C C . SER B 1 31 ? 8.281 33.281 -10.609 1 94.88 31 SER B C 1
ATOM 3245 O O . SER B 1 31 ? 9.188 34.031 -10.258 1 94.88 31 SER B O 1
ATOM 3247 N N . ARG B 1 32 ? 7.133 33.031 -9.875 1 95.31 32 ARG B N 1
ATOM 3248 C CA . ARG B 1 32 ? 6.906 33.625 -8.57 1 95.31 32 ARG B CA 1
ATOM 3249 C C . ARG B 1 32 ? 6.25 32.625 -7.609 1 95.31 32 ARG B C 1
ATOM 3251 O O . ARG B 1 32 ? 5.426 31.812 -8.023 1 95.31 32 ARG B O 1
ATOM 3258 N N . ILE B 1 33 ? 6.703 32.719 -6.406 1 96.12 33 ILE B N 1
ATOM 3259 C CA . ILE B 1 33 ? 6.129 31.938 -5.332 1 96.12 33 ILE B CA 1
ATOM 3260 C C . ILE B 1 33 ? 5.723 32.844 -4.172 1 96.12 33 ILE B C 1
ATOM 3262 O O . ILE B 1 33 ? 6.574 33.281 -3.387 1 96.12 33 ILE B O 1
ATOM 3266 N N . ILE B 1 34 ? 4.441 33.094 -4.113 1 96.31 34 ILE B N 1
ATOM 3267 C CA . ILE B 1 34 ? 3.912 33.938 -3.059 1 96.31 34 ILE B CA 1
ATOM 3268 C C . ILE B 1 34 ? 3.469 33.094 -1.873 1 96.31 34 ILE B C 1
ATOM 3270 O O . ILE B 1 34 ? 2.686 32.156 -2.035 1 96.31 34 ILE B O 1
ATOM 3274 N N . ILE B 1 35 ? 4.004 33.375 -0.717 1 95.38 35 ILE B N 1
ATOM 3275 C CA . ILE B 1 35 ? 3.654 32.625 0.477 1 95.38 35 ILE B CA 1
ATOM 3276 C C . ILE B 1 35 ? 2.988 33.531 1.5 1 95.38 35 ILE B C 1
ATOM 3278 O O . ILE B 1 35 ? 3.273 34.719 1.546 1 95.38 35 ILE B O 1
ATOM 3282 N N . THR B 1 36 ? 2.064 32.938 2.195 1 93.62 36 THR B N 1
ATOM 3283 C CA . THR B 1 36 ? 1.382 33.75 3.199 1 93.62 36 THR B CA 1
ATOM 3284 C C . THR B 1 36 ? 1.146 32.938 4.473 1 93.62 36 THR B C 1
ATOM 3286 O O . THR B 1 36 ? 0.987 31.703 4.418 1 93.62 36 THR B O 1
ATOM 3289 N N . SER B 1 37 ? 1.271 33.594 5.578 1 87.44 37 SER B N 1
ATOM 3290 C CA . SER B 1 37 ? 0.879 33.125 6.91 1 87.44 37 SER B CA 1
ATOM 3291 C C . SER B 1 37 ? 0.459 34.312 7.789 1 87.44 37 SER B C 1
ATOM 3293 O O . SER B 1 37 ? 0.655 35.469 7.422 1 87.44 37 SER B O 1
ATOM 3295 N N . ARG B 1 38 ? -0.22 33.938 8.875 1 79.56 38 ARG B N 1
ATOM 3296 C CA . ARG B 1 38 ? -0.61 35 9.781 1 79.56 38 ARG B CA 1
ATOM 3297 C C . ARG B 1 38 ? 0.615 35.688 10.398 1 79.56 38 ARG B C 1
ATOM 3299 O O . ARG B 1 38 ? 0.684 36.906 10.469 1 79.56 38 ARG B O 1
ATOM 3306 N N . SER B 1 39 ? 1.521 34.781 10.828 1 73.25 39 SER B N 1
ATOM 3307 C CA . SER B 1 39 ? 2.75 35.312 11.422 1 73.25 39 SER B CA 1
ATOM 3308 C C . SER B 1 39 ? 3.893 35.312 10.406 1 73.25 39 SER B C 1
ATOM 3310 O O . SER B 1 39 ? 3.92 34.469 9.492 1 73.25 39 SER B O 1
ATOM 3312 N N . PRO B 1 40 ? 4.742 36.312 10.594 1 67.56 40 PRO B N 1
ATOM 3313 C CA . PRO B 1 40 ? 5.852 36.438 9.641 1 67.56 40 PRO B CA 1
ATOM 3314 C C . PRO B 1 40 ? 6.633 35.125 9.5 1 67.56 40 PRO B C 1
ATOM 3316 O O . PRO B 1 40 ? 6.824 34.406 10.492 1 67.56 40 PRO B O 1
ATOM 3319 N N . LEU B 1 41 ? 6.812 34.781 8.219 1 64.94 41 LEU B N 1
ATOM 3320 C CA . LEU B 1 41 ? 7.445 33.531 7.789 1 64.94 41 LEU B CA 1
ATOM 3321 C C . LEU B 1 41 ? 8.922 33.531 8.172 1 64.94 41 LEU B C 1
ATOM 3323 O O . LEU B 1 41 ? 9.648 34.5 7.91 1 64.94 41 LEU B O 1
ATOM 3327 N N . LYS B 1 42 ? 9.352 32.688 9.062 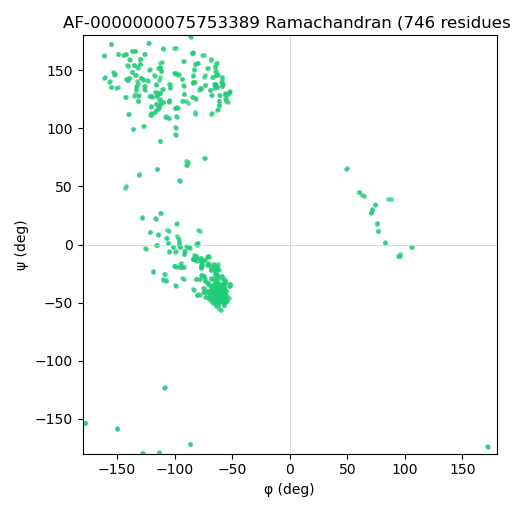1 62.28 42 LYS B N 1
ATOM 3328 C CA . LYS B 1 42 ? 10.781 32.406 9.195 1 62.28 42 LYS B CA 1
ATOM 3329 C C . LYS B 1 42 ? 11.18 31.234 8.297 1 62.28 42 LYS B C 1
ATOM 3331 O O . LYS B 1 42 ? 11.031 30.078 8.68 1 62.28 42 LYS B O 1
ATOM 3336 N N . THR B 1 43 ? 11.195 31.516 6.934 1 64.44 43 THR B N 1
ATOM 3337 C CA . THR B 1 43 ? 11.492 30.391 6.062 1 64.44 43 THR B CA 1
ATOM 3338 C C . THR B 1 43 ? 13 30.188 5.93 1 64.44 43 THR B C 1
ATOM 3340 O O . THR B 1 43 ? 13.766 31.141 5.969 1 64.44 43 THR B O 1
ATOM 3343 N N . THR B 1 44 ? 13.375 28.984 5.945 1 63.94 44 THR B N 1
ATOM 3344 C CA . THR B 1 44 ? 14.758 28.578 5.711 1 63.94 44 THR B CA 1
ATOM 3345 C C . THR B 1 44 ? 15.078 28.578 4.219 1 63.94 44 THR B C 1
ATOM 3347 O O . THR B 1 44 ? 16.219 28.359 3.826 1 63.94 44 THR B O 1
ATOM 3350 N N . VAL B 1 45 ? 14.07 28.953 3.479 1 75 45 VAL B N 1
ATOM 3351 C CA . VAL B 1 45 ? 14.297 28.844 2.041 1 75 45 VAL B CA 1
ATOM 3352 C C . VAL B 1 45 ? 14.719 30.188 1.476 1 75 45 VAL B C 1
ATOM 3354 O O . VAL B 1 45 ? 14.031 31.188 1.676 1 75 45 VAL B O 1
ATOM 3357 N N . SER B 1 46 ? 15.906 30.25 0.947 1 81.75 46 SER B N 1
ATOM 3358 C CA . SER B 1 46 ? 16.391 31.438 0.252 1 81.75 46 SER B CA 1
ATOM 3359 C C . SER B 1 46 ? 16.25 31.281 -1.26 1 81.75 46 SER B C 1
ATOM 3361 O O . SER B 1 46 ? 17 30.531 -1.878 1 81.75 46 SER B O 1
ATOM 3363 N N . ASP B 1 47 ? 15.242 31.844 -1.853 1 90.38 47 ASP B N 1
ATOM 3364 C CA . ASP B 1 47 ? 14.953 31.844 -3.283 1 90.38 47 ASP B CA 1
ATOM 3365 C C . ASP B 1 47 ? 14.375 33.188 -3.732 1 90.38 47 ASP B C 1
ATOM 3367 O O . ASP B 1 47 ? 13.445 33.688 -3.117 1 90.38 47 ASP B O 1
ATOM 3371 N N . PRO B 1 48 ? 14.977 33.812 -4.766 1 90.62 48 PRO B N 1
ATOM 3372 C CA . PRO B 1 48 ? 14.523 35.125 -5.199 1 90.62 48 PRO B CA 1
ATOM 3373 C C . PRO B 1 48 ? 13.086 35.125 -5.707 1 90.62 48 PRO B C 1
ATOM 3375 O O . PRO B 1 48 ? 12.461 36.188 -5.809 1 90.62 48 PRO B O 1
ATOM 3378 N N . ARG B 1 49 ? 12.609 33.969 -6 1 93.75 49 ARG B N 1
ATOM 3379 C CA . ARG B 1 49 ? 11.234 33.906 -6.496 1 93.75 49 ARG B CA 1
ATOM 3380 C C . ARG B 1 49 ? 10.234 34.062 -5.355 1 93.75 49 ARG B C 1
ATOM 3382 O O . ARG B 1 49 ? 9.055 34.312 -5.59 1 93.75 49 ARG B O 1
ATOM 3389 N N . VAL B 1 50 ? 10.641 33.875 -4.125 1 93.81 50 VAL B N 1
ATOM 3390 C CA . VAL B 1 50 ? 9.734 33.75 -2.988 1 93.81 50 VAL B CA 1
ATOM 3391 C C . VAL B 1 50 ? 9.375 35.156 -2.486 1 93.81 50 VAL B C 1
ATOM 3393 O O . VAL B 1 50 ? 10.258 35.969 -2.238 1 93.81 50 VAL B O 1
ATOM 3396 N N . GLU B 1 51 ? 8.086 35.406 -2.387 1 92.81 51 GLU B N 1
ATOM 3397 C CA . GLU B 1 51 ? 7.508 36.625 -1.849 1 92.81 51 GLU B CA 1
ATOM 3398 C C . GLU B 1 51 ? 6.555 36.344 -0.694 1 92.81 51 GLU B C 1
ATOM 3400 O O . GLU B 1 51 ? 5.812 35.344 -0.732 1 92.81 51 GLU B O 1
ATOM 3405 N N . PHE B 1 52 ? 6.652 37.25 0.287 1 92.88 52 PHE B N 1
ATOM 3406 C CA . PHE B 1 52 ? 5.781 37.062 1.438 1 92.88 52 PHE B CA 1
ATOM 3407 C C . PHE B 1 52 ? 4.703 38.125 1.499 1 92.88 52 PHE B C 1
ATOM 3409 O O . PHE B 1 52 ? 4.98 39.312 1.246 1 92.88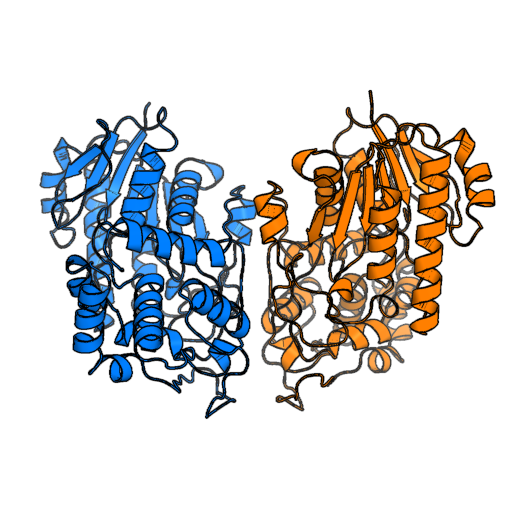 52 PHE B O 1
ATOM 3416 N N . ILE B 1 53 ? 3.537 37.719 1.733 1 92.5 53 ILE B N 1
ATOM 3417 C CA . ILE B 1 53 ? 2.432 38.625 2.021 1 92.5 53 ILE B CA 1
ATOM 3418 C C . ILE B 1 53 ? 1.681 38.156 3.262 1 92.5 53 ILE B C 1
ATOM 3420 O O . ILE B 1 53 ? 1.328 36.969 3.367 1 92.5 53 ILE B O 1
ATOM 3424 N N . ALA B 1 54 ? 1.496 39 4.195 1 91.25 54 ALA B N 1
ATOM 3425 C CA . ALA B 1 54 ? 0.768 38.625 5.406 1 91.25 54 ALA B CA 1
ATOM 3426 C C . ALA B 1 54 ? -0.74 38.719 5.188 1 91.25 54 ALA B C 1
ATOM 3428 O O . ALA B 1 54 ? -1.282 39.781 4.977 1 91.25 54 ALA B O 1
ATOM 3429 N N . LEU B 1 55 ? -1.354 37.625 5.234 1 93.06 55 LEU B N 1
ATOM 3430 C CA . LEU B 1 55 ? -2.803 37.594 5.07 1 93.06 55 LEU B CA 1
ATOM 3431 C C . LEU B 1 55 ? -3.455 36.844 6.238 1 93.06 55 LEU B C 1
ATOM 3433 O O . LEU B 1 55 ? -2.92 35.844 6.719 1 93.06 55 LEU B O 1
ATOM 3437 N N . ASP B 1 56 ? -4.477 37.406 6.777 1 93.12 56 ASP B N 1
ATOM 3438 C CA . ASP B 1 56 ? -5.355 36.781 7.758 1 93.12 56 ASP B CA 1
ATOM 3439 C C . ASP B 1 56 ? -6.715 36.438 7.148 1 93.12 56 ASP B C 1
ATOM 3441 O O . ASP B 1 56 ? -7.551 37.344 6.969 1 93.12 56 ASP B O 1
ATOM 3445 N N . PHE B 1 57 ? -7 35.188 6.973 1 94.19 57 PHE B N 1
ATOM 3446 C CA . PHE B 1 57 ? -8.172 34.781 6.215 1 94.19 57 PHE B CA 1
ATOM 3447 C C . PHE B 1 57 ? -9.43 34.844 7.078 1 94.19 57 PHE B C 1
ATOM 3449 O O . PHE B 1 57 ? -10.531 34.562 6.609 1 94.19 57 PHE B O 1
ATOM 3456 N N . SER B 1 58 ? -9.266 35.25 8.328 1 91.94 58 SER B N 1
ATOM 3457 C CA . SER B 1 58 ? -10.438 35.562 9.141 1 91.94 58 SER B CA 1
ATOM 3458 C C . SER B 1 58 ? -11.031 36.906 8.75 1 91.94 58 SER B C 1
ATOM 3460 O O . SER B 1 58 ? -12.164 37.25 9.125 1 91.94 58 SER B O 1
ATOM 3462 N N . ASN B 1 59 ? -10.258 37.75 8.031 1 93.25 59 ASN B N 1
ATOM 3463 C CA . ASN B 1 59 ? -10.781 39 7.488 1 93.25 59 ASN B CA 1
ATOM 3464 C C . ASN B 1 59 ? -11.797 38.719 6.375 1 93.25 59 ASN B C 1
ATOM 3466 O O . ASN B 1 59 ? -11.797 37.656 5.766 1 93.25 59 ASN B O 1
ATOM 3470 N N . SER B 1 60 ? -12.633 39.75 6.133 1 95.38 60 SER B N 1
ATOM 3471 C CA . SER B 1 60 ? -13.617 39.656 5.062 1 95.38 60 SER B CA 1
ATOM 3472 C C . SER B 1 60 ? -12.945 39.531 3.699 1 95.38 60 SER B C 1
ATOM 3474 O O . SER B 1 60 ? -11.797 39.938 3.533 1 95.38 60 SER B O 1
ATOM 3476 N N . SER B 1 61 ? -13.703 38.938 2.734 1 95.75 61 SER B N 1
ATOM 3477 C CA . SER B 1 61 ? -13.188 38.812 1.375 1 95.75 61 SER B CA 1
ATOM 3478 C C . SER B 1 61 ? -12.828 40.188 0.801 1 95.75 61 SER B C 1
ATOM 3480 O O . SER B 1 61 ? -11.852 40.312 0.064 1 95.75 61 SER B O 1
ATOM 3482 N N . GLU B 1 62 ? -13.547 41.25 1.144 1 96.69 62 GLU B N 1
ATOM 3483 C CA . GLU B 1 62 ? -13.281 42.594 0.656 1 96.69 62 GLU B CA 1
ATOM 3484 C C . GLU B 1 62 ? -11.938 43.094 1.151 1 96.69 62 GLU B C 1
ATOM 3486 O O . GLU B 1 62 ? -11.164 43.688 0.383 1 96.69 62 GLU B O 1
ATOM 3491 N N . THR B 1 63 ? -11.719 42.844 2.406 1 97.25 63 THR B N 1
ATOM 3492 C CA . THR B 1 63 ? -10.445 43.25 2.994 1 97.25 63 THR B CA 1
ATOM 3493 C C . THR B 1 63 ? -9.289 42.5 2.346 1 97.25 63 THR B C 1
ATOM 3495 O O . THR B 1 63 ? -8.258 43.094 2.029 1 97.25 63 THR B O 1
ATOM 3498 N N . LEU B 1 64 ? -9.477 41.25 2.111 1 97.25 64 LEU B N 1
ATOM 3499 C CA . LEU B 1 64 ? -8.438 40.406 1.516 1 97.25 64 LEU B CA 1
ATOM 3500 C C . LEU B 1 64 ? -8.164 40.812 0.075 1 97.25 64 LEU B C 1
ATOM 3502 O O . LEU B 1 64 ? -7.016 40.812 -0.373 1 97.25 64 LEU B O 1
ATOM 3506 N N . VAL B 1 65 ? -9.203 41.219 -0.653 1 97.56 65 VAL B N 1
ATOM 3507 C CA . VAL B 1 65 ? -9.047 41.656 -2.031 1 97.56 65 VAL B CA 1
ATOM 3508 C C . VAL B 1 65 ? -8.117 42.875 -2.078 1 97.56 65 VAL B C 1
ATOM 3510 O O . VAL B 1 65 ? -7.215 42.938 -2.92 1 97.56 65 VAL B O 1
ATOM 3513 N N . GLU B 1 66 ? -8.328 43.719 -1.169 1 97.31 66 GLU B N 1
ATOM 3514 C CA . GLU B 1 66 ? -7.496 44.938 -1.118 1 97.31 66 GLU B CA 1
ATOM 3515 C C . GLU B 1 66 ? -6.043 44.594 -0.804 1 97.31 66 GLU B C 1
ATOM 3517 O O . GLU B 1 66 ? -5.125 45.125 -1.405 1 97.31 66 GLU B O 1
ATOM 3522 N N . GLN B 1 67 ? -5.879 43.688 0.061 1 95.75 67 GLN B N 1
ATOM 3523 C CA . GLN B 1 67 ? -4.539 43.281 0.492 1 95.75 67 GLN B CA 1
ATOM 3524 C C . GLN B 1 67 ? -3.82 42.5 -0.598 1 95.75 67 GLN B C 1
ATOM 3526 O O . GLN B 1 67 ? -2.598 42.594 -0.728 1 95.75 67 GLN B O 1
ATOM 3531 N N . MET B 1 68 ? -4.562 41.75 -1.41 1 96.81 68 MET B N 1
ATOM 3532 C CA . MET B 1 68 ? -3.998 40.812 -2.363 1 96.81 68 MET B CA 1
ATOM 3533 C C . MET B 1 68 ? -3.848 41.438 -3.74 1 96.81 68 MET B C 1
ATOM 3535 O O . MET B 1 68 ? -3.121 40.938 -4.594 1 96.81 68 MET B O 1
ATOM 3539 N N . ARG B 1 69 ? -4.48 42.5 -3.98 1 95.06 69 ARG B N 1
ATOM 3540 C CA . ARG B 1 69 ? -4.672 43.062 -5.309 1 95.06 69 ARG B CA 1
ATOM 3541 C C . ARG B 1 69 ? -3.338 43.25 -6.027 1 95.06 69 ARG B C 1
ATOM 3543 O O . ARG B 1 69 ? -3.205 42.875 -7.195 1 95.06 69 ARG B O 1
ATOM 3550 N N . ALA B 1 70 ? -2.369 43.75 -5.402 1 92.38 70 ALA B N 1
ATOM 3551 C CA . ALA B 1 70 ? -1.106 44.094 -6.059 1 92.38 70 ALA B CA 1
ATOM 3552 C C . ALA B 1 70 ? -0.25 42.844 -6.258 1 92.38 70 ALA B C 1
ATOM 3554 O O . ALA B 1 70 ? 0.229 42.562 -7.363 1 92.38 70 ALA B O 1
ATOM 3555 N N . GLN B 1 71 ? -0.145 42 -5.348 1 94.19 71 GLN B N 1
ATOM 3556 C CA . GLN B 1 71 ? 0.851 40.938 -5.348 1 94.19 71 GLN B CA 1
ATOM 3557 C C . GLN B 1 71 ? 0.272 39.656 -5.91 1 94.19 71 GLN B C 1
ATOM 3559 O O . GLN B 1 71 ? 1.013 38.781 -6.387 1 94.19 71 GLN B O 1
ATOM 3564 N N . CYS B 1 72 ? -1.027 39.5 -5.949 1 96.94 72 CYS B N 1
ATOM 3565 C CA . CYS B 1 72 ? -1.596 38.188 -6.273 1 96.94 72 CYS B CA 1
ATOM 3566 C C . CYS B 1 72 ? -2.342 38.25 -7.602 1 96.94 72 CYS B C 1
ATOM 3568 O O . CYS B 1 72 ? -3.025 37.281 -7.969 1 96.94 72 CYS B O 1
ATOM 3570 N N . ALA B 1 73 ? -2.232 39.312 -8.305 1 96.38 73 ALA B N 1
ATOM 3571 C CA . ALA B 1 73 ? -2.984 39.5 -9.547 1 96.38 73 ALA B CA 1
ATOM 3572 C C . ALA B 1 73 ? -2.584 38.438 -10.586 1 96.38 73 ALA B C 1
ATOM 3574 O O . ALA B 1 73 ? -3.406 38.031 -11.406 1 96.38 73 ALA B O 1
ATOM 3575 N N . ASP B 1 74 ? -1.383 37.969 -10.523 1 96.25 74 ASP B N 1
ATOM 3576 C CA . ASP B 1 74 ? -0.889 37.094 -11.57 1 96.25 74 ASP B CA 1
ATOM 3577 C C . ASP B 1 74 ? -0.817 35.656 -11.078 1 96.25 74 ASP B C 1
ATOM 3579 O O . ASP B 1 74 ? -0.218 34.781 -11.727 1 96.25 74 ASP B O 1
ATOM 3583 N N . VAL B 1 75 ? -1.416 35.375 -9.961 1 98.19 75 VAL B N 1
ATOM 3584 C CA . VAL B 1 75 ? -1.423 34.031 -9.438 1 98.19 75 VAL B CA 1
ATOM 3585 C C . VAL B 1 75 ? -2.123 33.094 -10.422 1 98.19 75 VAL B C 1
ATOM 3587 O O . VAL B 1 75 ? -3.225 33.375 -10.891 1 98.19 75 VAL B O 1
ATOM 3590 N N . THR B 1 76 ? -1.432 32 -10.742 1 98.38 76 THR B N 1
ATOM 3591 C CA . THR B 1 76 ? -2.029 31.016 -11.633 1 98.38 76 THR B CA 1
ATOM 3592 C C . THR B 1 76 ? -2.422 29.75 -10.859 1 98.38 76 THR B C 1
ATOM 3594 O O . THR B 1 76 ? -3.355 29.047 -11.25 1 98.38 76 THR B O 1
ATOM 3597 N N . HIS B 1 77 ? -1.714 29.422 -9.828 1 98.62 77 HIS B N 1
ATOM 3598 C CA . HIS B 1 77 ? -1.949 28.234 -9.016 1 98.62 77 HIS B CA 1
ATOM 3599 C C . HIS B 1 77 ? -1.955 28.578 -7.527 1 98.62 77 HIS B C 1
ATOM 3601 O O . HIS B 1 77 ? -0.977 29.125 -7.004 1 98.62 77 HIS B O 1
ATOM 3607 N N . ALA B 1 78 ? -3.021 28.25 -6.895 1 98.81 78 ALA B N 1
ATOM 3608 C CA . ALA B 1 78 ? -3.137 28.516 -5.461 1 98.81 78 ALA B CA 1
ATOM 3609 C C . ALA B 1 78 ? -3.248 27.219 -4.668 1 98.81 78 ALA B C 1
ATOM 3611 O O . ALA B 1 78 ? -3.939 26.297 -5.082 1 98.81 78 ALA B O 1
ATOM 3612 N N . TYR B 1 79 ? -2.557 27.141 -3.555 1 98.75 79 TYR B N 1
ATOM 3613 C CA . TYR B 1 79 ? -2.564 26 -2.648 1 98.75 79 TYR B CA 1
ATOM 3614 C C . TYR B 1 79 ? -3.02 26.406 -1.254 1 98.75 79 TYR B C 1
ATOM 3616 O O . TYR B 1 79 ? -2.314 27.141 -0.557 1 98.75 79 TYR B O 1
ATOM 3624 N N . PHE B 1 80 ? -4.145 25.953 -0.899 1 98.31 80 PHE B N 1
ATOM 3625 C CA . PHE B 1 80 ? -4.719 26.312 0.392 1 98.31 80 PHE B CA 1
ATOM 3626 C C . PHE B 1 80 ? -4.461 25.219 1.421 1 98.31 80 PHE B C 1
ATOM 3628 O O . PHE B 1 80 ? -5.078 24.156 1.369 1 98.31 80 PHE B O 1
ATOM 3635 N N . SER B 1 81 ? -3.639 25.453 2.367 1 94.62 81 SER B N 1
ATOM 3636 C CA . SER B 1 81 ? -3.338 24.5 3.441 1 94.62 81 SER B CA 1
ATOM 3637 C C . SER B 1 81 ? -3.492 25.156 4.809 1 94.62 81 SER B C 1
ATOM 3639 O O . SER B 1 81 ? -2.889 24.719 5.789 1 94.62 81 SER B O 1
ATOM 3641 N N . SER B 1 82 ? -4.277 26.203 4.906 1 91 82 SER B N 1
ATOM 3642 C CA . SER B 1 82 ? -4.531 26.891 6.168 1 91 82 SER B CA 1
ATOM 3643 C C . SER B 1 82 ? -5.641 26.188 6.957 1 91 82 SER B C 1
ATOM 3645 O O . SER B 1 82 ? -6.516 25.547 6.375 1 91 82 SER B O 1
ATOM 3647 N N . TYR B 1 83 ? -5.516 26.312 8.211 1 85.25 83 TYR B N 1
ATOM 3648 C CA . TYR B 1 83 ? -6.426 25.656 9.141 1 85.25 83 TYR B CA 1
ATOM 3649 C C . TYR B 1 83 ? -6.477 26.391 10.469 1 85.25 83 TYR B C 1
ATOM 3651 O O . TYR B 1 83 ? -5.461 26.922 10.938 1 85.25 83 TYR B O 1
ATOM 3659 N N . VAL B 1 84 ? -7.621 26.547 10.938 1 83.19 84 VAL B N 1
ATOM 3660 C CA . VAL B 1 84 ? -7.785 27.078 12.281 1 83.19 84 VAL B CA 1
ATOM 3661 C C . VAL B 1 84 ? -8.367 26 13.195 1 83.19 84 VAL B C 1
ATOM 3663 O O . VAL B 1 84 ? -9.414 25.422 12.898 1 83.19 84 VAL B O 1
ATOM 3666 N N . HIS B 1 85 ? -7.633 25.766 14.305 1 79.38 85 HIS B N 1
ATOM 3667 C CA . HIS B 1 85 ? -8.102 24.766 15.25 1 79.38 85 HIS B CA 1
ATOM 3668 C C . HIS B 1 85 ? -8.969 25.391 16.328 1 79.38 85 HIS B C 1
ATOM 3670 O O . HIS B 1 85 ? -8.648 26.469 16.844 1 79.38 85 HIS B O 1
ATOM 3676 N N . LYS B 1 86 ? -10.102 24.781 16.484 1 79.06 86 LYS B N 1
ATOM 3677 C CA . LYS B 1 86 ? -10.992 25.062 17.609 1 79.06 86 LYS B CA 1
ATOM 3678 C C . LYS B 1 86 ? -11.367 23.781 18.344 1 79.06 86 LYS B C 1
ATOM 3680 O O . LYS B 1 86 ? -11.57 22.734 17.719 1 79.06 86 LYS B O 1
ATOM 3685 N N . ASP B 1 87 ? -11.469 23.812 19.672 1 76.06 87 ASP B N 1
ATOM 3686 C CA . ASP B 1 87 ? -11.82 22.641 20.469 1 76.06 87 ASP B CA 1
ATOM 3687 C C . ASP B 1 87 ? -13.281 22.25 20.234 1 76.06 87 ASP B C 1
ATOM 3689 O O . ASP B 1 87 ? -13.617 21.062 20.203 1 76.06 87 ASP B O 1
ATOM 3693 N N . ASP B 1 88 ? -14.055 23.297 20.125 1 83 88 ASP B N 1
ATOM 3694 C CA . ASP B 1 88 ? -15.477 23.062 19.859 1 83 88 ASP B CA 1
ATOM 3695 C C . ASP B 1 88 ? -15.719 22.812 18.375 1 83 88 ASP B C 1
ATOM 3697 O O . ASP B 1 88 ? -15.383 23.641 17.531 1 83 88 ASP B O 1
ATOM 3701 N N . PHE B 1 89 ? -16.359 21.688 18.062 1 80.06 89 PHE B N 1
ATOM 3702 C CA . PHE B 1 89 ? -16.516 21.266 16.672 1 80.06 89 PHE B CA 1
ATOM 3703 C C . PHE B 1 89 ? -17.375 22.25 15.891 1 80.06 89 PHE B C 1
ATOM 3705 O O . PHE B 1 89 ? -17.125 22.484 14.703 1 80.06 89 PHE B O 1
ATOM 3712 N N . ALA B 1 90 ? -18.406 22.734 16.516 1 85.56 90 ALA B N 1
ATOM 3713 C CA . ALA B 1 90 ? -19.266 23.703 15.836 1 85.56 90 ALA B CA 1
ATOM 3714 C C . ALA B 1 90 ? -18.484 24.969 15.484 1 85.56 90 ALA B C 1
ATOM 3716 O O . ALA B 1 90 ? -18.609 25.5 14.375 1 85.56 90 ALA B O 1
ATOM 3717 N N . GLU B 1 91 ? -17.719 25.406 16.391 1 88.12 91 GLU B N 1
ATOM 3718 C CA . GLU B 1 91 ? -16.875 26.578 16.156 1 88.12 91 GLU B CA 1
ATOM 3719 C C . GLU B 1 91 ? -15.805 26.281 15.109 1 88.12 91 GLU B C 1
ATOM 3721 O O . GLU B 1 91 ? -15.492 27.141 14.281 1 88.12 91 GLU B O 1
ATOM 3726 N N . LEU B 1 92 ? -15.266 25.094 15.242 1 87.06 92 LEU B N 1
ATOM 3727 C CA . LEU B 1 92 ? -14.266 24.656 14.281 1 87.06 92 LEU B CA 1
ATOM 3728 C C . LEU B 1 92 ? -14.82 24.688 12.859 1 87.06 92 LEU B C 1
ATOM 3730 O O . LEU B 1 92 ? -14.172 25.219 11.953 1 87.06 92 LEU B O 1
ATOM 3734 N N . ASN B 1 93 ? -16.016 24.188 12.703 1 89.5 93 ASN B N 1
ATOM 3735 C CA . ASN B 1 93 ? -16.641 24.125 11.383 1 89.5 93 ASN B CA 1
ATOM 3736 C C . ASN B 1 93 ? -16.906 25.516 10.828 1 89.5 93 ASN B C 1
ATOM 3738 O O . ASN B 1 93 ? -16.562 25.812 9.68 1 89.5 93 ASN B O 1
ATOM 3742 N N . LYS B 1 94 ? -17.469 26.328 11.672 1 90.44 94 LYS B N 1
ATOM 3743 C CA . LYS B 1 94 ? -17.781 27.688 11.242 1 90.44 94 LYS B CA 1
ATOM 3744 C C . LYS B 1 94 ? -16.516 28.453 10.836 1 90.44 94 LYS B C 1
ATOM 3746 O O . LYS B 1 94 ? -16.484 29.109 9.805 1 90.44 94 LYS B O 1
ATOM 3751 N N . ALA B 1 95 ? -15.508 28.328 11.609 1 91.25 95 ALA B N 1
ATOM 3752 C CA . ALA B 1 95 ? -14.266 29.047 11.383 1 91.25 95 ALA B CA 1
ATOM 3753 C C . ALA B 1 95 ? -13.609 28.625 10.07 1 91.25 95 ALA B C 1
ATOM 3755 O O . ALA B 1 95 ? -13.195 29.469 9.273 1 91.25 95 ALA B O 1
ATOM 3756 N N . ASN B 1 96 ? -13.516 27.344 9.828 1 92.56 96 ASN B N 1
ATOM 3757 C CA . ASN B 1 96 ? -12.805 26.844 8.664 1 92.56 96 ASN B CA 1
ATOM 3758 C C . ASN B 1 96 ? -13.625 27.016 7.387 1 92.56 96 ASN B C 1
ATOM 3760 O O . ASN B 1 96 ? -13.062 27.188 6.305 1 92.56 96 ASN B O 1
ATOM 3764 N N . ARG B 1 97 ? -14.938 27.047 7.512 1 93.62 97 ARG B N 1
ATOM 3765 C CA . ARG B 1 97 ? -15.766 27.391 6.363 1 93.62 97 ARG B CA 1
ATOM 3766 C C . ARG B 1 97 ? -15.477 28.797 5.883 1 93.62 97 ARG B C 1
ATOM 3768 O O . ARG B 1 97 ? -15.219 29.031 4.699 1 93.62 97 ARG B O 1
ATOM 3775 N N . SER B 1 98 ? -15.547 29.641 6.855 1 94.12 98 SER B N 1
ATOM 3776 C CA . SER B 1 98 ? -15.375 31.062 6.543 1 94.12 98 SER B CA 1
ATOM 3777 C C . SER B 1 98 ? -13.969 31.344 6.023 1 94.12 98 SER B C 1
ATOM 3779 O O . SER B 1 98 ? -13.789 32.156 5.109 1 94.12 98 SER B O 1
ATOM 3781 N N . LEU B 1 99 ? -13.031 30.688 6.672 1 95.25 99 LEU B N 1
ATOM 3782 C CA . LEU B 1 99 ? -11.641 30.891 6.289 1 95.25 99 LEU B CA 1
ATOM 3783 C C . LEU B 1 99 ? -11.438 30.625 4.805 1 95.25 99 LEU B C 1
ATOM 3785 O O . LEU B 1 99 ? -10.828 31.422 4.098 1 95.25 99 LEU B O 1
ATOM 3789 N N . PHE B 1 100 ? -11.93 29.531 4.301 1 97.25 100 PHE B N 1
ATOM 3790 C CA . PHE B 1 100 ? -11.734 29.125 2.914 1 97.25 100 PHE B CA 1
ATOM 3791 C C . PHE B 1 100 ? -12.578 29.984 1.977 1 97.25 100 PHE B C 1
ATOM 3793 O O . PHE B 1 100 ? -12.125 30.359 0.893 1 97.25 100 PHE B O 1
ATOM 3800 N N . GLU B 1 101 ? -13.805 30.297 2.342 1 97.38 101 GLU B N 1
ATOM 3801 C CA . GLU B 1 101 ? -14.672 31.156 1.532 1 97.38 101 GLU B CA 1
ATOM 3802 C C . GLU B 1 101 ? -14.047 32.531 1.3 1 97.38 101 GLU B C 1
ATOM 3804 O O . GLU B 1 101 ? -14.07 33.031 0.181 1 97.38 101 GLU B O 1
ATOM 3809 N N . ASN B 1 102 ? -13.562 33.062 2.416 1 97.69 102 ASN B N 1
ATOM 3810 C CA . ASN B 1 102 ? -12.914 34.375 2.316 1 97.69 102 ASN B CA 1
ATOM 3811 C C . ASN B 1 102 ? -11.727 34.312 1.365 1 97.69 102 ASN B C 1
ATOM 3813 O O . ASN B 1 102 ? -11.586 35.188 0.498 1 97.69 102 ASN B O 1
ATOM 3817 N N . PHE B 1 103 ? -10.922 33.312 1.526 1 97.94 103 PHE B N 1
ATOM 3818 C CA . PHE B 1 103 ? -9.734 33.156 0.697 1 97.94 103 PHE B CA 1
ATOM 3819 C C . PHE B 1 103 ? -10.109 33 -0.771 1 97.94 103 PHE B C 1
ATOM 3821 O O . PHE B 1 103 ? -9.625 33.75 -1.622 1 97.94 103 PHE B O 1
ATOM 3828 N N . LEU B 1 104 ? -10.961 32 -1.063 1 98.5 104 LEU B N 1
ATOM 3829 C CA . LEU B 1 104 ? -11.273 31.672 -2.449 1 98.5 104 LEU B CA 1
ATOM 3830 C C . LEU B 1 104 ? -11.969 32.844 -3.15 1 98.5 104 LEU B C 1
ATOM 3832 O O . LEU B 1 104 ? -11.656 33.156 -4.301 1 98.5 104 LEU B O 1
ATOM 3836 N N . SER B 1 105 ? -12.898 33.531 -2.451 1 97.94 105 SER B N 1
ATOM 3837 C CA . SER B 1 105 ? -13.602 34.688 -3.029 1 97.94 105 SER B CA 1
ATOM 3838 C C . SER B 1 105 ? -12.625 35.781 -3.381 1 97.94 105 SER B C 1
ATOM 3840 O O . SER B 1 105 ? -12.727 36.406 -4.449 1 97.94 105 SER B O 1
ATOM 3842 N N . ALA B 1 106 ? -11.719 36 -2.477 1 98.25 106 ALA B N 1
ATOM 3843 C CA . ALA B 1 106 ? -10.719 37.062 -2.721 1 98.25 106 ALA B CA 1
ATOM 3844 C C . ALA B 1 106 ? -9.805 36.656 -3.879 1 98.25 106 ALA B C 1
ATOM 3846 O O . ALA B 1 106 ? -9.516 37.5 -4.754 1 98.25 106 ALA B O 1
ATOM 3847 N N . LEU B 1 107 ? -9.328 35.406 -3.869 1 98.25 107 LEU B N 1
ATOM 3848 C CA . LEU B 1 107 ? -8.422 34.906 -4.898 1 98.25 107 LEU B CA 1
ATOM 3849 C C . LEU B 1 107 ? -9.031 35.062 -6.285 1 98.25 107 LEU B C 1
ATOM 3851 O O . LEU B 1 107 ? -8.391 35.594 -7.199 1 98.25 107 LEU B O 1
ATOM 3855 N N . ILE B 1 108 ? -10.273 34.625 -6.434 1 97.69 108 ILE B N 1
ATOM 3856 C CA . ILE B 1 108 ? -10.945 34.656 -7.727 1 97.69 108 ILE B CA 1
ATOM 3857 C C . ILE B 1 108 ? -11.133 36.094 -8.188 1 97.69 108 ILE B C 1
ATOM 3859 O O . ILE B 1 108 ? -11.055 36.375 -9.383 1 97.69 108 ILE B O 1
ATOM 3863 N N . SER B 1 109 ? -11.336 36.938 -7.258 1 97.19 109 SER B N 1
ATOM 3864 C CA . SER B 1 109 ? -11.547 38.375 -7.574 1 97.19 109 SER B CA 1
ATOM 3865 C C . SER B 1 109 ? -10.258 39 -8.062 1 97.19 109 SER B C 1
ATOM 3867 O O . SER B 1 109 ? -10.289 39.875 -8.953 1 97.19 109 SER B O 1
ATOM 3869 N N . VAL B 1 110 ? -9.148 38.594 -7.559 1 97.62 110 VAL B N 1
ATOM 3870 C CA . VAL B 1 110 ? -7.906 39.344 -7.797 1 97.62 110 VAL B CA 1
ATOM 3871 C C . VAL B 1 110 ? -7.117 38.656 -8.922 1 97.62 110 VAL B C 1
ATOM 3873 O O . VAL B 1 110 ? -6.426 39.344 -9.688 1 97.62 110 VAL B O 1
ATOM 3876 N N . SER B 1 111 ? -7.156 37.375 -9.008 1 96.81 111 SER B N 1
ATOM 3877 C CA . SER B 1 111 ? -6.332 36.625 -9.945 1 96.81 111 SER B CA 1
ATOM 3878 C C . SER B 1 111 ? -7.121 36.219 -11.195 1 96.81 111 SER B C 1
ATOM 3880 O O . SER B 1 111 ? -7.586 35.094 -11.312 1 96.81 111 SER B O 1
ATOM 3882 N N . LYS B 1 112 ? -7.02 37 -12.188 1 93 112 LYS B N 1
ATOM 3883 C CA . LYS B 1 112 ? -7.812 36.781 -13.391 1 93 112 LYS B CA 1
ATOM 3884 C C . LYS B 1 112 ? -7.223 35.656 -14.227 1 93 112 LYS B C 1
ATOM 3886 O O . LYS B 1 112 ? -7.918 35.062 -15.047 1 93 112 LYS B O 1
ATOM 3891 N N . GLY B 1 113 ? -5.988 35.344 -14.023 1 95.56 113 GLY B N 1
ATOM 3892 C CA . GLY B 1 113 ? -5.324 34.281 -14.758 1 95.56 113 GLY B CA 1
ATOM 3893 C C . GLY B 1 113 ? -5.262 32.969 -13.984 1 95.56 113 GLY B C 1
ATOM 3894 O O . GLY B 1 113 ? -4.457 32.094 -14.305 1 95.56 113 GLY B O 1
ATOM 3895 N N . LEU B 1 114 ? -6.082 32.844 -12.984 1 98.25 114 LEU B N 1
ATOM 3896 C CA . LEU B 1 114 ? -6.078 31.625 -12.164 1 98.25 114 LEU B CA 1
ATOM 3897 C C . LEU B 1 114 ? -6.297 30.391 -13.023 1 98.25 114 LEU B C 1
ATOM 3899 O O . LEU B 1 114 ? -7.207 30.359 -13.852 1 98.25 114 LEU B O 1
ATOM 3903 N N . GLN B 1 115 ? -5.438 29.375 -12.844 1 98.44 115 GLN B N 1
ATOM 3904 C CA . GLN B 1 115 ? -5.539 28.141 -13.594 1 98.44 115 GLN B CA 1
ATOM 3905 C C . GLN B 1 115 ? -5.98 26.984 -12.695 1 98.44 115 GLN B C 1
ATOM 3907 O O . GLN B 1 115 ? -6.637 26.047 -13.156 1 98.44 115 GLN B O 1
ATOM 3912 N N . ASN B 1 116 ? -5.59 27.094 -11.422 1 98.81 116 ASN B N 1
ATOM 3913 C CA . ASN B 1 116 ? -5.941 26.016 -10.508 1 98.81 116 ASN B CA 1
ATOM 3914 C C . ASN B 1 116 ? -5.969 26.484 -9.062 1 98.81 116 ASN B C 1
ATOM 3916 O O . ASN B 1 116 ? -5.137 27.297 -8.656 1 98.81 116 ASN B O 1
ATOM 3920 N N . CYS B 1 117 ? -6.926 26 -8.328 1 98.88 117 CYS B N 1
ATOM 3921 C CA . CYS B 1 117 ? -6.941 26.125 -6.879 1 98.88 117 CYS B CA 1
ATOM 3922 C C . CYS B 1 117 ? -6.973 24.75 -6.215 1 98.88 117 CYS B C 1
ATOM 3924 O O . CYS B 1 117 ? -7.918 23.984 -6.41 1 98.88 117 CYS B O 1
ATOM 3926 N N . THR B 1 118 ? -5.953 24.453 -5.438 1 98.88 118 THR B N 1
ATOM 3927 C CA . THR B 1 118 ? -5.855 23.188 -4.73 1 98.88 118 THR B CA 1
ATOM 3928 C C . THR B 1 118 ? -6.16 23.359 -3.244 1 98.88 118 THR B C 1
ATOM 3930 O O . THR B 1 118 ? -5.527 24.172 -2.57 1 98.88 118 THR B O 1
ATOM 3933 N N . LEU B 1 119 ? -7.125 22.625 -2.795 1 98.81 119 LEU B N 1
ATOM 3934 C CA . LEU B 1 119 ? -7.559 22.641 -1.403 1 98.81 119 LEU B CA 1
ATOM 3935 C C . LEU B 1 119 ? -7.078 21.406 -0.66 1 98.81 119 LEU B C 1
ATOM 3937 O O . LEU B 1 119 ? -7.285 20.281 -1.123 1 98.81 119 LEU B O 1
ATOM 3941 N N . GLN B 1 120 ? -6.383 21.625 0.421 1 98 120 GLN B N 1
ATOM 3942 C CA . GLN B 1 120 ? -6.066 20.484 1.279 1 98 120 GLN B CA 1
ATOM 3943 C C . GLN B 1 120 ? -7.152 20.266 2.326 1 98 120 GLN B C 1
ATOM 3945 O O . GLN B 1 120 ? -7.496 21.188 3.074 1 98 120 GLN B O 1
ATOM 3950 N N . THR B 1 121 ? -7.699 19.125 2.342 1 97.06 121 THR B N 1
ATOM 3951 C CA . THR B 1 121 ? -8.555 18.672 3.43 1 97.06 121 THR B CA 1
ATOM 3952 C C . THR B 1 121 ? -7.855 17.578 4.238 1 97.06 121 THR B C 1
ATOM 3954 O O . THR B 1 121 ? -6.809 17.812 4.84 1 97.06 121 THR B O 1
ATOM 3957 N N . GLY B 1 122 ? -8.531 16.391 4.348 1 95 122 GLY B N 1
ATOM 3958 C CA . GLY B 1 122 ? -7.902 15.312 5.082 1 95 122 GLY B CA 1
ATOM 3959 C C . GLY B 1 122 ? -8.828 14.125 5.301 1 95 122 GLY B C 1
ATOM 3960 O O . GLY B 1 122 ? -9.945 14.102 4.793 1 95 122 GLY B O 1
ATOM 3961 N N . GLY B 1 123 ? -8.312 13.18 6.082 1 93.19 123 GLY B N 1
ATOM 3962 C CA . GLY B 1 123 ? -9.055 11.953 6.332 1 93.19 123 GLY B CA 1
ATOM 3963 C C . GLY B 1 123 ? -10.367 12.188 7.059 1 93.19 123 GLY B C 1
ATOM 3964 O O . GLY B 1 123 ? -11.273 11.352 7 1 93.19 123 GLY B O 1
ATOM 3965 N N . LYS B 1 124 ? -10.523 13.312 7.738 1 91.81 124 LYS B N 1
ATOM 3966 C CA . LYS B 1 124 ? -11.766 13.648 8.422 1 91.81 124 LYS B CA 1
ATOM 3967 C C . LYS B 1 124 ? -12.922 13.773 7.438 1 91.81 124 LYS B C 1
ATOM 3969 O O . LYS B 1 124 ? -14.086 13.711 7.828 1 91.81 124 LYS B O 1
ATOM 3974 N N . TYR B 1 125 ? -12.578 13.992 6.199 1 95.88 125 TYR B N 1
ATOM 3975 C CA . TYR B 1 125 ? -13.586 13.992 5.145 1 95.88 125 TYR B CA 1
ATOM 3976 C C . TYR B 1 125 ? -14.414 12.719 5.184 1 95.88 125 TYR B C 1
ATOM 3978 O O . TYR B 1 125 ? -15.633 12.75 4.977 1 95.88 125 TYR B O 1
ATOM 3986 N N . TYR B 1 126 ? -13.789 11.609 5.531 1 96.31 126 TYR B N 1
ATOM 3987 C CA . TYR B 1 126 ? -14.445 10.305 5.547 1 96.31 126 TYR B CA 1
ATOM 3988 C C . TYR B 1 126 ? -15.031 10.008 6.918 1 96.31 126 TYR B C 1
ATOM 3990 O O . TYR B 1 126 ? -15.695 8.984 7.109 1 96.31 126 TYR B O 1
ATOM 3998 N N . ASN B 1 127 ? -14.758 10.883 7.859 1 92.62 127 ASN B N 1
ATOM 3999 C CA . ASN B 1 127 ? -15.195 10.727 9.242 1 92.62 127 ASN B CA 1
ATOM 4000 C C . ASN B 1 127 ? -14.438 9.602 9.945 1 92.62 127 ASN B C 1
ATOM 4002 O O . ASN B 1 127 ? -14.977 8.969 10.859 1 92.62 127 ASN B O 1
ATOM 4006 N N . VAL B 1 128 ? -13.258 9.305 9.547 1 90.56 128 VAL B N 1
ATOM 4007 C CA . VAL B 1 128 ? -12.453 8.219 10.094 1 90.56 128 VAL B CA 1
ATOM 4008 C C . VAL B 1 128 ? -12.109 8.516 11.555 1 90.56 128 VAL B C 1
ATOM 4010 O O . VAL B 1 128 ? -11.773 7.602 12.312 1 90.56 128 VAL B O 1
ATOM 4013 N N . HIS B 1 129 ? -12.234 9.805 11.992 1 85.38 129 HIS B N 1
ATOM 4014 C CA . HIS B 1 129 ? -11.898 10.203 13.352 1 85.38 129 HIS B CA 1
ATOM 4015 C C . HIS B 1 129 ? -13.055 9.914 14.312 1 85.38 129 HIS B C 1
ATOM 4017 O O . HIS B 1 129 ? -12.867 9.93 15.531 1 85.38 129 HIS B O 1
ATOM 4023 N N . LEU B 1 130 ? -14.203 9.57 13.773 1 86.12 130 LEU B N 1
ATOM 4024 C CA . LEU B 1 130 ? -15.375 9.469 14.625 1 86.12 130 LEU B CA 1
ATOM 4025 C C . LEU B 1 130 ? -15.93 8.047 14.617 1 86.12 130 LEU B C 1
ATOM 4027 O O . LEU B 1 130 ? -16.641 7.648 15.539 1 86.12 130 LEU B O 1
ATOM 4031 N N . ARG B 1 131 ? -15.602 7.395 13.562 1 89.5 131 ARG B N 1
ATOM 4032 C CA . ARG B 1 131 ? -16.25 6.094 13.445 1 89.5 131 ARG B CA 1
ATOM 4033 C C . ARG B 1 131 ? -15.5 5.191 12.469 1 89.5 131 ARG B C 1
ATOM 4035 O O . ARG B 1 131 ? -14.656 5.664 11.703 1 89.5 131 ARG B O 1
ATOM 4042 N N . SER B 1 132 ? -15.859 3.912 12.641 1 90.44 132 SER B N 1
ATOM 4043 C CA . SER B 1 132 ? -15.375 2.959 11.648 1 90.44 132 SER B CA 1
ATOM 4044 C C . SER B 1 132 ? -16.047 3.178 10.297 1 90.44 132 SER B C 1
ATOM 4046 O O . SER B 1 132 ? -17.25 3.416 10.227 1 90.44 132 SER B O 1
ATOM 4048 N N . VAL B 1 133 ? -15.258 3.211 9.258 1 92.25 133 VAL B N 1
ATOM 4049 C CA . VAL B 1 133 ? -15.766 3.336 7.895 1 92.25 133 VAL B CA 1
ATOM 4050 C C . VAL B 1 133 ? -15.141 2.262 7.008 1 92.25 133 VAL B C 1
ATOM 4052 O O . VAL B 1 133 ? -14.125 1.658 7.371 1 92.25 133 VAL B O 1
ATOM 4055 N N . PRO B 1 134 ? -15.781 1.955 5.852 1 92.88 134 PRO B N 1
ATOM 4056 C CA . PRO B 1 134 ? -15.117 1.046 4.914 1 92.88 134 PRO B CA 1
ATOM 4057 C C . PRO B 1 134 ? -13.695 1.491 4.566 1 92.88 134 PRO B C 1
ATOM 4059 O O . PRO B 1 134 ? -13.453 2.684 4.363 1 92.88 134 PRO B O 1
ATOM 4062 N N . TRP B 1 135 ? -12.766 0.561 4.652 1 94.56 135 TRP B N 1
ATOM 4063 C CA . TRP B 1 135 ? -11.375 0.899 4.352 1 94.56 135 TRP B CA 1
ATOM 4064 C C . TRP B 1 135 ? -10.734 -0.169 3.473 1 94.56 135 TRP B C 1
ATOM 4066 O O . TRP B 1 135 ? -11.164 -1.327 3.48 1 94.56 135 TRP B O 1
ATOM 4076 N N . PRO B 1 136 ? -9.703 0.174 2.691 1 96.94 136 PRO B N 1
ATOM 4077 C CA . PRO B 1 136 ? -9.188 1.541 2.576 1 96.94 136 PRO B CA 1
ATOM 4078 C C . PRO B 1 136 ? -10.219 2.51 1.997 1 96.94 136 PRO B C 1
ATOM 4080 O O . PRO B 1 136 ? -10.875 2.195 1 1 96.94 136 PRO B O 1
ATOM 4083 N N . ALA B 1 137 ? -10.32 3.693 2.627 1 97.69 137 ALA B N 1
ATOM 4084 C CA . ALA B 1 137 ? -11.32 4.664 2.195 1 97.69 137 ALA B CA 1
ATOM 4085 C C . ALA B 1 137 ? -11.023 5.172 0.787 1 97.69 137 ALA B C 1
ATOM 4087 O O . ALA B 1 137 ? -9.867 5.469 0.46 1 97.69 137 ALA B O 1
ATOM 4088 N N . ARG B 1 138 ? -12.008 5.258 -0.074 1 97.5 138 ARG B N 1
ATOM 4089 C CA . ARG B 1 138 ? -11.867 5.66 -1.47 1 97.5 138 ARG B CA 1
ATOM 4090 C C . ARG B 1 138 ? -12.539 7.004 -1.726 1 97.5 138 ARG B C 1
ATOM 4092 O O . ARG B 1 138 ? -13.547 7.328 -1.101 1 97.5 138 ARG B O 1
ATOM 4099 N N . GLU B 1 139 ? -12.062 7.754 -2.682 1 97.94 139 GLU B N 1
ATOM 4100 C CA . GLU B 1 139 ? -12.555 9.094 -2.977 1 97.94 139 GLU B CA 1
ATOM 4101 C C . GLU B 1 139 ? -13.992 9.055 -3.467 1 97.94 139 GLU B C 1
ATOM 4103 O O . GLU B 1 139 ? -14.742 10.031 -3.297 1 97.94 139 GLU B O 1
ATOM 4108 N N . ASP B 1 140 ? -14.406 7.859 -3.957 1 94.5 140 ASP B N 1
ATOM 4109 C CA . ASP B 1 140 ? -15.766 7.773 -4.484 1 94.5 140 ASP B CA 1
ATOM 4110 C C . ASP B 1 140 ? -16.734 7.238 -3.428 1 94.5 140 ASP B C 1
ATOM 4112 O O . ASP B 1 140 ? -17.922 7.043 -3.705 1 94.5 140 ASP B O 1
ATOM 4116 N N . ASP B 1 141 ? -16.281 6.98 -2.234 1 94.94 141 ASP B N 1
ATOM 4117 C CA . ASP B 1 141 ? -17.188 6.578 -1.157 1 94.94 141 ASP B CA 1
ATOM 4118 C C . ASP B 1 141 ? -18.172 7.691 -0.826 1 94.94 141 ASP B C 1
ATOM 4120 O O . ASP B 1 141 ? -17.828 8.875 -0.876 1 94.94 141 ASP B O 1
ATOM 4124 N N . PRO B 1 142 ? -19.359 7.328 -0.461 1 94.12 142 PRO B N 1
ATOM 4125 C CA . PRO B 1 142 ? -20.359 8.359 -0.161 1 94.12 142 PRO B CA 1
ATOM 4126 C C . PRO B 1 142 ? -20.078 9.094 1.144 1 94.12 142 PRO B C 1
ATOM 4128 O O . PRO B 1 142 ? -19.453 8.539 2.049 1 94.12 142 PRO B O 1
ATOM 4131 N N . ARG B 1 143 ? -20.562 10.383 1.181 1 95.06 143 ARG B N 1
ATOM 4132 C CA . ARG B 1 143 ? -20.531 11.133 2.43 1 95.06 143 ARG B CA 1
ATOM 4133 C C . ARG B 1 143 ? -21.438 10.492 3.48 1 95.06 143 ARG B C 1
ATOM 4135 O O . ARG B 1 143 ? -22.531 10.023 3.166 1 95.06 143 ARG B O 1
ATOM 4142 N N . LEU B 1 144 ? -21.016 10.406 4.688 1 92.19 144 LEU B N 1
ATOM 4143 C CA . LEU B 1 144 ? -21.672 9.602 5.703 1 92.19 144 LEU B CA 1
ATOM 4144 C C . LEU B 1 144 ? -22.547 10.469 6.598 1 92.19 144 LEU B C 1
ATOM 4146 O O . LEU B 1 144 ? -23.422 9.961 7.312 1 92.19 144 LEU B O 1
ATOM 4150 N N . ILE B 1 145 ? -22.281 11.781 6.562 1 90.44 145 ILE B N 1
ATOM 4151 C CA . ILE B 1 145 ? -23.016 12.688 7.434 1 90.44 145 ILE B CA 1
ATOM 4152 C C . ILE B 1 145 ? -23.469 13.914 6.637 1 90.44 145 ILE B C 1
ATOM 4154 O O . ILE B 1 145 ? -22.984 14.148 5.527 1 90.44 145 ILE B O 1
ATOM 4158 N N . PRO B 1 146 ? -24.359 14.641 7.258 1 90.19 146 PRO B N 1
ATOM 4159 C CA . PRO B 1 146 ? -24.797 15.852 6.562 1 90.19 146 PRO B CA 1
ATOM 4160 C C . PRO B 1 146 ? -23.656 16.859 6.355 1 90.19 146 PRO B C 1
ATOM 4162 O O . PRO B 1 146 ? -22.797 16.984 7.223 1 90.19 146 PRO B O 1
ATOM 4165 N N . SER B 1 147 ? -23.734 17.531 5.285 1 88.31 147 SER B N 1
ATOM 4166 C CA . SER B 1 147 ? -22.672 18.453 4.875 1 88.31 147 SER B CA 1
ATOM 4167 C C . SER B 1 147 ? -22.422 19.516 5.941 1 88.31 147 SER B C 1
ATOM 4169 O O . SER B 1 147 ? -21.297 19.984 6.102 1 88.31 147 SER B O 1
ATOM 4171 N N . GLU B 1 148 ? -23.438 19.844 6.688 1 86.31 148 GLU B N 1
ATOM 4172 C CA . GLU B 1 148 ? -23.344 20.922 7.676 1 86.31 148 GLU B CA 1
ATOM 4173 C C . GLU B 1 148 ? -22.484 20.5 8.867 1 86.31 148 GLU B C 1
ATOM 4175 O O . GLU B 1 148 ? -22.031 21.344 9.641 1 86.31 148 GLU B O 1
ATOM 4180 N N . GLU B 1 149 ? -22.156 19.25 8.938 1 88.81 149 GLU B N 1
ATOM 4181 C CA . GLU B 1 149 ? -21.469 18.75 10.125 1 88.81 149 GLU B CA 1
ATOM 4182 C C . GLU B 1 149 ? -20 18.484 9.836 1 88.81 149 GLU B C 1
ATOM 4184 O O . GLU B 1 149 ? -19.266 18.031 10.719 1 88.81 149 GLU B O 1
ATOM 4189 N N . ASN B 1 150 ? -19.562 18.734 8.695 1 92.25 150 ASN B N 1
ATOM 4190 C CA . ASN B 1 150 ? -18.172 18.578 8.281 1 92.25 150 ASN B CA 1
ATOM 4191 C C . ASN B 1 150 ? -17.719 19.734 7.383 1 92.25 150 ASN B C 1
ATOM 4193 O O . ASN B 1 150 ? -18.141 19.812 6.223 1 92.25 150 ASN B O 1
ATOM 4197 N N . PHE B 1 151 ? -16.828 20.547 7.879 1 93.81 151 PHE B N 1
ATOM 4198 C CA . PHE B 1 151 ? -16.484 21.766 7.148 1 93.81 151 PHE B CA 1
ATOM 4199 C C . PHE B 1 151 ? -15.75 21.422 5.855 1 93.81 151 PHE B C 1
ATOM 4201 O O . PHE B 1 151 ? -15.719 22.234 4.922 1 93.81 151 PHE B O 1
ATOM 4208 N N . TYR B 1 152 ? -15.125 20.219 5.754 1 95.38 152 TYR B N 1
ATOM 4209 C CA . TYR B 1 152 ? -14.492 19.812 4.508 1 95.38 152 TYR B CA 1
ATOM 4210 C C . TYR B 1 152 ? -15.516 19.688 3.387 1 95.38 152 TYR B C 1
ATOM 4212 O O . TYR B 1 152 ? -15.219 20 2.23 1 95.38 152 TYR B O 1
ATOM 4220 N N . TYR B 1 153 ? -16.719 19.188 3.756 1 96.31 153 TYR B N 1
ATOM 4221 C CA . TYR B 1 153 ? -17.781 19.109 2.766 1 96.31 153 TYR B CA 1
ATOM 4222 C C . TYR B 1 153 ? -18.125 20.484 2.221 1 96.31 153 TYR B C 1
ATOM 4224 O O . TYR B 1 153 ? -18.234 20.672 1.006 1 96.31 153 TYR B O 1
ATOM 4232 N N . HIS B 1 154 ? -18.281 21.391 3.127 1 95.5 154 HIS B N 1
ATOM 4233 C CA . HIS B 1 154 ? -18.641 22.75 2.734 1 95.5 154 HIS B CA 1
ATOM 4234 C C . HIS B 1 154 ? -17.547 23.375 1.862 1 95.5 154 HIS B C 1
ATOM 4236 O O . HIS B 1 154 ? -17.844 24.031 0.862 1 95.5 154 HIS B O 1
ATOM 4242 N N . GLN B 1 155 ? -16.312 23.219 2.301 1 97.75 155 GLN B N 1
ATOM 4243 C CA . GLN B 1 155 ? -15.195 23.781 1.542 1 97.75 155 GLN B CA 1
ATOM 4244 C C . GLN B 1 155 ? -15.164 23.219 0.121 1 97.75 155 GLN B C 1
ATOM 4246 O O . GLN B 1 155 ? -15.016 23.969 -0.843 1 97.75 155 GLN B O 1
ATOM 4251 N N . GLU B 1 156 ? -15.312 21.922 -0.003 1 97.44 156 GLU B N 1
ATOM 4252 C CA . GLU B 1 156 ? -15.297 21.297 -1.32 1 97.44 156 GLU B CA 1
ATOM 4253 C C . GLU B 1 156 ? -16.5 21.734 -2.156 1 97.44 156 GLU B C 1
ATOM 4255 O O . GLU B 1 156 ? -16.359 22.016 -3.352 1 97.44 156 GLU B O 1
ATOM 4260 N N . ASP B 1 157 ? -17.688 21.781 -1.527 1 97.31 157 ASP B N 1
ATOM 4261 C CA . ASP B 1 157 ? -18.875 22.219 -2.24 1 97.31 157 ASP B CA 1
ATOM 4262 C C . ASP B 1 157 ? -18.719 23.641 -2.748 1 97.31 157 ASP B C 1
ATOM 4264 O O . ASP B 1 157 ? -19.094 23.953 -3.885 1 97.31 157 ASP B O 1
ATOM 4268 N N . PHE B 1 158 ? -18.234 24.5 -1.881 1 97.75 158 PHE B N 1
ATOM 4269 C CA . PHE B 1 158 ? -18.016 25.891 -2.248 1 97.75 158 PHE B CA 1
ATOM 4270 C C . PHE B 1 158 ? -17.016 26 -3.389 1 97.75 158 PHE B C 1
ATOM 4272 O O . PHE B 1 158 ? -17.219 26.781 -4.328 1 97.75 158 PHE B O 1
ATOM 4279 N N . LEU B 1 159 ? -15.938 25.25 -3.307 1 98.56 159 LEU B N 1
ATOM 4280 C CA . LEU B 1 159 ? -14.906 25.203 -4.336 1 98.56 159 LEU B CA 1
ATOM 4281 C C . LEU B 1 159 ? -15.5 24.812 -5.684 1 98.56 159 LEU B C 1
ATOM 4283 O O . LEU B 1 159 ? -15.266 25.484 -6.691 1 98.56 159 LEU B O 1
ATOM 4287 N N . VAL B 1 160 ? -16.266 23.766 -5.723 1 98.12 160 VAL B N 1
ATOM 4288 C CA . VAL B 1 160 ? -16.891 23.25 -6.938 1 98.12 160 VAL B CA 1
ATOM 4289 C C . VAL B 1 160 ? -17.875 24.281 -7.484 1 98.12 160 VAL B C 1
ATOM 4291 O O . VAL B 1 160 ? -17.922 24.531 -8.695 1 98.12 160 VAL B O 1
ATOM 4294 N N . GLU B 1 161 ? -18.625 24.844 -6.562 1 98 161 GLU B N 1
ATOM 4295 C CA . GLU B 1 161 ? -19.609 25.844 -6.957 1 98 161 GLU B CA 1
ATOM 4296 C C . GLU B 1 161 ? -18.953 27.047 -7.617 1 98 161 GLU B C 1
ATOM 4298 O O . GLU B 1 161 ? -19.422 27.531 -8.648 1 98 161 GLU B O 1
ATOM 4303 N N . GLN B 1 162 ? -17.906 27.547 -7.031 1 98.06 162 GLN B N 1
ATOM 4304 C CA . GLN B 1 162 ? -17.234 28.734 -7.547 1 98.06 162 GLN B CA 1
ATOM 4305 C C . GLN B 1 162 ? -16.547 28.453 -8.875 1 98.06 162 GLN B C 1
ATOM 4307 O O . GLN B 1 162 ? -16.406 29.344 -9.719 1 98.06 162 GLN B O 1
ATOM 4312 N N . GLN B 1 163 ? -16.109 27.203 -9.102 1 98.12 163 GLN B N 1
ATOM 4313 C CA . GLN B 1 163 ? -15.398 26.797 -10.312 1 98.12 163 GLN B CA 1
ATOM 4314 C C . GLN B 1 163 ? -16.359 26.688 -11.5 1 98.12 163 GLN B C 1
ATOM 4316 O O . GLN B 1 163 ? -15.953 26.859 -12.648 1 98.12 163 GLN B O 1
ATOM 4321 N N . ARG B 1 164 ? -17.625 26.422 -11.219 1 96.69 164 ARG B N 1
ATOM 4322 C CA . ARG B 1 164 ? -18.609 26.203 -12.289 1 96.69 164 ARG B CA 1
ATOM 4323 C C . ARG B 1 164 ? -18.625 27.391 -13.25 1 96.69 164 ARG B C 1
ATOM 4325 O O . ARG B 1 164 ? -18.797 28.531 -12.836 1 96.69 164 ARG B O 1
ATOM 4332 N N . GLY B 1 165 ? -18.406 27.109 -14.516 1 95 165 GLY B N 1
ATOM 4333 C CA . GLY B 1 165 ? -18.453 28.125 -15.555 1 95 165 GLY B CA 1
ATOM 4334 C C . GLY B 1 165 ? -17.156 28.906 -15.672 1 95 165 GLY B C 1
ATOM 4335 O O . GLY B 1 165 ? -17.062 29.844 -16.469 1 95 165 GLY B O 1
ATOM 4336 N N . SER B 1 166 ? -16.172 28.531 -14.867 1 96.38 166 SER B N 1
ATOM 4337 C CA . SER B 1 166 ? -14.891 29.219 -14.906 1 96.38 166 SER B CA 1
ATOM 4338 C C . SER B 1 166 ? -13.867 28.406 -15.703 1 96.38 166 SER B C 1
ATOM 4340 O O . SER B 1 166 ? -14.117 27.266 -16.078 1 96.38 166 SER B O 1
ATOM 4342 N N . SER B 1 167 ? -12.766 29.031 -15.984 1 96.44 167 SER B N 1
ATOM 4343 C CA . SER B 1 167 ? -11.734 28.375 -16.781 1 96.44 167 SER B CA 1
ATOM 4344 C C . SER B 1 167 ? -10.719 27.656 -15.891 1 96.44 167 SER B C 1
ATOM 4346 O O . SER B 1 167 ? -9.945 26.828 -16.375 1 96.44 167 SER B O 1
ATOM 4348 N N . TRP B 1 168 ? -10.703 28.094 -14.602 1 98.25 168 TRP B N 1
ATOM 4349 C CA . TRP B 1 168 ? -9.758 27.453 -13.703 1 98.25 168 TRP B CA 1
ATOM 4350 C C . TRP B 1 168 ? -10.297 26.109 -13.219 1 98.25 168 TRP B C 1
ATOM 4352 O O . TRP B 1 168 ? -11.484 25.812 -13.367 1 98.25 168 TRP B O 1
ATOM 4362 N N . SER B 1 169 ? -9.391 25.188 -12.812 1 98.75 169 SER B N 1
ATOM 4363 C CA . SER B 1 169 ? -9.75 23.891 -12.258 1 98.75 169 SER B CA 1
ATOM 4364 C C . SER B 1 169 ? -9.43 23.812 -10.773 1 98.75 169 SER B C 1
ATOM 4366 O O . SER B 1 169 ? -8.828 24.734 -10.211 1 98.75 169 SER B O 1
ATOM 4368 N N . TRP B 1 170 ? -9.922 22.781 -10.164 1 98.81 170 TRP B N 1
ATOM 4369 C CA . TRP B 1 170 ? -9.625 22.594 -8.75 1 98.81 170 TRP B CA 1
ATOM 4370 C C . TRP B 1 170 ? -9.117 21.172 -8.484 1 98.81 170 TRP B C 1
ATOM 4372 O O . TRP B 1 170 ? -9.344 20.266 -9.289 1 98.81 170 TRP B O 1
ATOM 4382 N N . ASN B 1 171 ? -8.398 21.016 -7.457 1 98.88 171 ASN B N 1
ATOM 4383 C CA . ASN B 1 171 ? -8.07 19.719 -6.863 1 98.88 171 ASN B CA 1
ATOM 4384 C C . ASN B 1 171 ? -8.234 19.75 -5.344 1 98.88 171 ASN B C 1
ATOM 4386 O O . ASN B 1 171 ? -8.117 20.797 -4.719 1 98.88 171 ASN B O 1
ATOM 4390 N N . VAL B 1 172 ? -8.641 18.641 -4.816 1 98.81 172 VAL B N 1
ATOM 4391 C CA . VAL B 1 172 ? -8.641 18.422 -3.377 1 98.81 172 VAL B CA 1
ATOM 4392 C C . VAL B 1 172 ? -7.648 17.312 -3.02 1 98.81 172 VAL B C 1
ATOM 4394 O O . VAL B 1 172 ? -7.617 16.266 -3.668 1 98.81 172 VAL B O 1
ATOM 4397 N N . ILE B 1 173 ? -6.781 17.594 -2.041 1 98.88 173 ILE B N 1
ATOM 4398 C CA . ILE B 1 173 ? -5.832 16.609 -1.527 1 98.88 173 ILE B CA 1
ATOM 4399 C C . ILE B 1 173 ? -6.219 16.203 -0.106 1 98.88 173 ILE B C 1
ATOM 4401 O O . ILE B 1 173 ? -6.355 17.062 0.771 1 98.88 173 ILE B O 1
ATOM 4405 N N . ARG B 1 174 ? -6.438 14.953 0.109 1 98.62 174 ARG B N 1
ATOM 4406 C CA . ARG B 1 174 ? -6.895 14.453 1.401 1 98.62 174 ARG B CA 1
ATOM 4407 C C . ARG B 1 174 ? -5.816 13.609 2.072 1 98.62 174 ARG B C 1
ATOM 4409 O O . ARG B 1 174 ? -5.781 12.391 1.903 1 98.62 174 ARG B O 1
ATOM 4416 N N . PRO B 1 175 ? -4.934 14.188 2.85 1 97.69 175 PRO B N 1
ATOM 4417 C CA . PRO B 1 175 ? -3.943 13.422 3.607 1 97.69 175 PRO B CA 1
ATOM 4418 C C . PRO B 1 175 ? -4.484 12.914 4.941 1 97.69 175 PRO B C 1
ATOM 4420 O O . PRO B 1 175 ? -5.586 13.281 5.348 1 97.69 175 PRO B O 1
ATOM 4423 N N . GLU B 1 176 ? -3.732 11.984 5.469 1 93.44 176 GLU B N 1
ATOM 4424 C CA . GLU B 1 176 ? -3.984 11.523 6.828 1 93.44 176 GLU B CA 1
ATOM 4425 C C . GLU B 1 176 ? -2.695 11.469 7.645 1 93.44 176 GLU B C 1
ATOM 4427 O O . GLU B 1 176 ? -1.639 11.109 7.121 1 93.44 176 GLU B O 1
ATOM 4432 N N . ALA B 1 177 ? -2.775 11.867 8.93 1 94.69 177 ALA B N 1
ATOM 4433 C CA . ALA B 1 177 ? -1.646 11.742 9.844 1 94.69 177 ALA B CA 1
ATOM 4434 C C . ALA B 1 177 ? -0.369 12.305 9.219 1 94.69 177 ALA B C 1
ATOM 4436 O O . ALA B 1 177 ? 0.608 11.57 9.031 1 94.69 177 ALA B O 1
ATOM 4437 N N . ILE B 1 178 ? -0.32 13.594 8.969 1 96.81 178 ILE B N 1
ATOM 4438 C CA . ILE B 1 178 ? 0.757 14.242 8.234 1 96.81 178 ILE B CA 1
ATOM 4439 C C . ILE B 1 178 ? 2.045 14.195 9.055 1 96.81 178 ILE B C 1
ATOM 4441 O O . ILE B 1 178 ? 2.047 14.539 10.242 1 96.81 178 ILE B O 1
ATOM 4445 N N . ILE B 1 179 ? 3.123 13.727 8.43 1 97.94 179 ILE B N 1
ATOM 4446 C CA . ILE B 1 179 ? 4.465 13.695 9 1 97.94 179 ILE B CA 1
ATOM 4447 C C . ILE B 1 179 ? 5.371 14.664 8.242 1 97.94 179 ILE B C 1
ATOM 4449 O O . ILE B 1 179 ? 5.375 14.688 7.012 1 97.94 179 ILE B O 1
ATOM 4453 N N . GLY B 1 180 ? 6.043 15.453 8.945 1 96.44 180 GLY B N 1
ATOM 4454 C CA . GLY B 1 180 ? 6.984 16.406 8.375 1 96.44 180 GLY B CA 1
ATOM 4455 C C . GLY B 1 180 ? 7.715 17.219 9.43 1 96.44 180 GLY B C 1
ATOM 4456 O O . GLY B 1 180 ? 8.047 16.703 10.5 1 96.44 180 GLY B O 1
ATOM 4457 N N . TYR B 1 181 ? 8.125 18.391 9.039 1 93.06 181 TYR B N 1
ATOM 4458 C CA . TYR B 1 181 ? 8.852 19.266 9.953 1 93.06 181 TYR B CA 1
ATOM 4459 C C . TYR B 1 181 ? 8.648 20.719 9.586 1 93.06 181 TYR B C 1
ATOM 4461 O O . TYR B 1 181 ? 8.352 21.047 8.43 1 93.06 181 TYR B O 1
ATOM 4469 N N . THR B 1 182 ? 8.648 21.516 10.555 1 91 182 THR B N 1
ATOM 4470 C CA . THR B 1 182 ? 8.656 22.969 10.406 1 91 182 THR B CA 1
ATOM 4471 C C . THR B 1 182 ? 9.805 23.578 11.195 1 91 182 THR B C 1
ATOM 4473 O O . THR B 1 182 ? 10.398 22.922 12.055 1 91 182 THR B O 1
ATOM 4476 N N . THR B 1 183 ? 10.086 24.781 10.867 1 87.69 183 THR B N 1
ATOM 4477 C CA . THR B 1 183 ? 11.18 25.469 11.547 1 87.69 183 THR B CA 1
ATOM 4478 C C . THR B 1 183 ? 10.906 25.562 13.047 1 87.69 183 THR B C 1
ATOM 4480 O O . THR B 1 183 ? 11.805 25.344 13.859 1 87.69 183 THR B O 1
ATOM 4483 N N . LYS B 1 184 ? 9.695 25.891 13.336 1 86.5 184 LYS B N 1
ATOM 4484 C CA . LYS B 1 184 ? 9.258 25.828 14.727 1 86.5 184 LYS B CA 1
ATOM 4485 C C . LYS B 1 184 ? 8.547 24.5 15.023 1 86.5 184 LYS B C 1
ATOM 4487 O O . LYS B 1 184 ? 7.879 23.953 14.156 1 86.5 184 LYS B O 1
ATOM 4492 N N . PRO B 1 185 ? 8.789 24.125 16.266 1 84.75 185 PRO B N 1
ATOM 4493 C CA . PRO B 1 185 ? 8.078 22.891 16.609 1 84.75 185 PRO B CA 1
ATOM 4494 C C . PRO B 1 185 ? 6.57 23 16.391 1 84.75 185 PRO B C 1
ATOM 4496 O O . PRO B 1 185 ? 5.973 24.031 16.688 1 84.75 185 PRO B O 1
ATOM 4499 N N . ASN B 1 186 ? 6.055 22.078 15.703 1 79.12 186 ASN B N 1
ATOM 4500 C CA . ASN B 1 186 ? 4.633 21.984 15.391 1 79.12 186 ASN B CA 1
ATOM 4501 C C . ASN B 1 186 ? 4.008 20.719 15.992 1 79.12 186 ASN B C 1
ATOM 4503 O O . ASN B 1 186 ? 4.297 19.609 15.547 1 79.12 186 ASN B O 1
ATOM 4507 N N . GLY B 1 187 ? 3.117 20.906 16.922 1 72.62 187 GLY B N 1
ATOM 4508 C CA . GLY B 1 187 ? 2.559 19.781 17.656 1 72.62 187 GLY B CA 1
ATOM 4509 C C . GLY B 1 187 ? 1.575 18.969 16.844 1 72.62 187 GLY B C 1
ATOM 4510 O O . GLY B 1 187 ? 1.234 17.844 17.219 1 72.62 187 GLY B O 1
ATOM 4511 N N . MET B 1 188 ? 1.102 19.469 15.68 1 77.88 188 MET B N 1
ATOM 4512 C CA . MET B 1 188 ? 0.19 18.688 14.836 1 77.88 188 MET B CA 1
ATOM 4513 C C . MET B 1 188 ? 0.947 17.641 14.039 1 77.88 188 MET B C 1
ATOM 4515 O O . MET B 1 188 ? 0.359 16.938 13.211 1 77.88 188 MET B O 1
ATOM 4519 N N . ASN B 1 189 ? 2.135 17.422 14.352 1 89.06 189 ASN B N 1
ATOM 4520 C CA . ASN B 1 189 ? 3 16.359 13.852 1 89.06 189 ASN B CA 1
ATOM 4521 C C . ASN B 1 189 ? 3.191 15.258 14.883 1 89.06 189 ASN B C 1
ATOM 4523 O O . ASN B 1 189 ? 3.945 15.43 15.844 1 89.06 189 ASN B O 1
ATOM 4527 N N . GLU B 1 190 ? 2.613 14.125 14.641 1 95.19 190 GLU B N 1
ATOM 4528 C CA . GLU B 1 190 ? 2.67 13.055 15.633 1 95.19 190 GLU B CA 1
ATOM 4529 C C . GLU B 1 190 ? 4.102 12.578 15.852 1 95.19 190 GLU B C 1
ATOM 4531 O O . GLU B 1 190 ? 4.449 12.109 16.938 1 95.19 190 GLU B O 1
ATOM 4536 N N . ALA B 1 191 ? 4.965 12.758 14.844 1 97.56 191 ALA B N 1
ATOM 4537 C CA . ALA B 1 191 ? 6.355 12.32 14.953 1 97.56 191 ALA B CA 1
ATOM 4538 C C . ALA B 1 191 ? 7.059 13.031 16.109 1 97.56 191 ALA B C 1
ATOM 4540 O O . ALA B 1 191 ? 7.895 12.438 16.797 1 97.56 191 ALA B O 1
ATOM 4541 N N . LEU B 1 192 ? 6.738 14.297 16.328 1 97.5 192 LEU B N 1
ATOM 4542 C CA . LEU B 1 192 ? 7.398 15.07 17.375 1 97.5 192 LEU B CA 1
ATOM 4543 C C . LEU B 1 192 ? 6.988 14.578 18.75 1 97.5 192 LEU B C 1
ATOM 4545 O O . LEU B 1 192 ? 7.836 14.398 19.641 1 97.5 192 LEU B O 1
ATOM 4549 N N . THR B 1 193 ? 5.695 14.398 18.922 1 97.31 193 THR B N 1
ATOM 4550 C CA . THR B 1 193 ? 5.188 13.898 20.203 1 97.31 193 THR B CA 1
ATOM 4551 C C . THR B 1 193 ? 5.758 12.516 20.516 1 97.31 193 THR B C 1
ATOM 4553 O O . THR B 1 193 ? 6.148 12.242 21.641 1 97.31 193 THR B O 1
ATOM 4556 N N . ILE B 1 194 ? 5.887 11.688 19.516 1 97.88 194 ILE B N 1
ATOM 4557 C CA . ILE B 1 194 ? 6.434 10.344 19.656 1 97.88 194 ILE B CA 1
ATOM 4558 C C . ILE B 1 194 ? 7.91 10.43 20.047 1 97.88 194 ILE B C 1
ATOM 4560 O O . ILE B 1 194 ? 8.367 9.703 20.922 1 97.88 194 ILE B O 1
ATOM 4564 N N . ALA B 1 195 ? 8.617 11.328 19.422 1 98.25 195 ALA B N 1
ATOM 4565 C CA . ALA B 1 195 ? 10.031 11.523 19.734 1 98.25 195 ALA B CA 1
ATOM 4566 C C . ALA B 1 195 ? 10.227 11.922 21.188 1 98.25 195 ALA B C 1
ATOM 4568 O O . ALA B 1 195 ? 11.086 11.367 21.875 1 98.25 195 ALA B O 1
ATOM 4569 N N . LEU B 1 196 ? 9.43 12.883 21.656 1 98.12 196 LEU B N 1
ATOM 4570 C CA . LEU B 1 196 ? 9.508 13.32 23.047 1 98.12 196 LEU B CA 1
ATOM 4571 C C . LEU B 1 196 ? 9.242 12.156 23.984 1 98.12 196 LEU B C 1
ATOM 4573 O O . LEU B 1 196 ? 9.984 11.961 24.953 1 98.12 196 LEU B O 1
ATOM 4577 N N . TYR B 1 197 ? 8.234 11.398 23.688 1 98.06 197 TYR B N 1
ATOM 4578 C CA . TYR B 1 197 ? 7.84 10.25 24.5 1 98.06 197 TYR B CA 1
ATOM 4579 C C . TYR B 1 197 ? 8.977 9.242 24.594 1 98.06 197 TYR B C 1
ATOM 4581 O O . TYR B 1 197 ? 9.32 8.789 25.703 1 98.06 197 TYR B O 1
ATOM 4589 N N . PHE B 1 198 ? 9.609 8.883 23.484 1 98.56 198 PHE B N 1
ATOM 4590 C CA . PHE B 1 198 ? 10.695 7.902 23.453 1 98.56 198 PHE B CA 1
ATOM 4591 C C . PHE B 1 198 ? 11.914 8.43 24.219 1 98.56 198 PHE B C 1
ATOM 4593 O O . PHE B 1 198 ? 12.492 7.715 25.031 1 98.56 198 PHE B O 1
ATOM 4600 N N . LEU B 1 199 ? 12.297 9.664 23.984 1 98.56 199 LEU B N 1
ATOM 4601 C CA . LEU B 1 199 ? 13.492 10.25 24.578 1 98.56 199 LEU B CA 1
ATOM 4602 C C . LEU B 1 199 ? 13.352 10.344 26.094 1 98.56 199 LEU B C 1
ATOM 4604 O O . LEU B 1 199 ? 14.297 10.055 26.828 1 98.56 199 LEU B O 1
ATOM 4608 N N . ILE B 1 200 ? 12.172 10.766 26.531 1 98.56 200 ILE B N 1
ATOM 4609 C CA . ILE B 1 200 ? 11.93 10.922 27.969 1 98.56 200 ILE B CA 1
ATOM 4610 C C . ILE B 1 200 ? 11.945 9.555 28.641 1 98.56 200 ILE B C 1
ATOM 4612 O O . ILE B 1 200 ? 12.578 9.383 29.688 1 98.56 200 ILE B O 1
ATOM 4616 N N . ASN B 1 201 ? 11.234 8.594 28.078 1 98.38 201 ASN B N 1
ATOM 4617 C CA . ASN B 1 201 ? 11.234 7.254 28.656 1 98.38 201 ASN B CA 1
ATOM 4618 C C . ASN B 1 201 ? 12.633 6.66 28.703 1 98.38 201 ASN B C 1
ATOM 4620 O O . ASN B 1 201 ? 13.008 5.996 29.672 1 98.38 201 ASN B O 1
ATOM 4624 N N . LYS B 1 202 ? 13.359 6.836 27.625 1 98.31 202 LYS B N 1
ATOM 4625 C CA . LYS B 1 202 ? 14.742 6.367 27.609 1 98.31 202 LYS B CA 1
ATOM 4626 C C . LYS B 1 202 ? 15.539 6.961 28.766 1 98.31 202 LYS B C 1
ATOM 4628 O O . LYS B 1 202 ? 16.281 6.246 29.438 1 98.31 202 LYS B O 1
ATOM 4633 N N . GLU B 1 203 ? 15.406 8.258 28.938 1 98.06 203 GLU B N 1
ATOM 4634 C CA . GLU B 1 203 ? 16.109 8.953 30.016 1 98.06 203 GLU B CA 1
ATOM 4635 C C . GLU B 1 203 ? 15.719 8.375 31.375 1 98.06 203 GLU B C 1
ATOM 4637 O O . GLU B 1 203 ? 16.562 8.266 32.281 1 98.06 203 GLU B O 1
ATOM 4642 N N . LEU B 1 204 ? 14.516 8 31.516 1 98.12 204 LEU B N 1
ATOM 4643 C CA . LEU B 1 204 ? 14 7.492 32.781 1 98.12 204 LEU B CA 1
ATOM 4644 C C . LEU B 1 204 ? 14.336 6.012 32.969 1 98.12 204 LEU B C 1
ATOM 4646 O O . LEU B 1 204 ? 14.109 5.434 34.031 1 98.12 204 LEU B O 1
ATOM 4650 N N . GLY B 1 205 ? 14.852 5.355 31.891 1 97.62 205 GLY B N 1
ATOM 4651 C CA . GLY B 1 205 ? 15.156 3.936 31.938 1 97.62 205 GLY B CA 1
ATOM 4652 C C . GLY B 1 205 ? 13.922 3.059 31.953 1 97.62 205 GLY B C 1
ATOM 4653 O O . GLY B 1 205 ? 13.914 2.002 32.594 1 97.62 205 GLY B O 1
ATOM 4654 N N . ARG B 1 206 ? 12.914 3.557 31.359 1 97 206 ARG B N 1
ATOM 4655 C CA . ARG B 1 206 ? 11.641 2.842 31.344 1 97 206 ARG B CA 1
ATOM 4656 C C . ARG B 1 206 ? 11.312 2.336 29.938 1 97 206 ARG B C 1
ATOM 4658 O O . ARG B 1 206 ? 11.789 2.889 28.953 1 97 206 ARG B O 1
ATOM 4665 N N . GLU B 1 207 ? 10.477 1.312 29.906 1 97 207 GLU B N 1
ATOM 4666 C CA . GLU B 1 207 ? 9.906 0.876 28.641 1 97 207 GLU B CA 1
ATOM 4667 C C . GLU B 1 207 ? 9 1.948 28.047 1 97 207 GLU B C 1
ATOM 4669 O O . GLU B 1 207 ? 8.492 2.807 28.766 1 97 207 GLU B O 1
ATOM 4674 N N . SER B 1 208 ? 8.898 1.906 26.734 1 97.94 208 SER B N 1
ATOM 4675 C CA . SER B 1 208 ? 8.062 2.869 26.031 1 97.94 208 SER B CA 1
ATOM 4676 C C . SER B 1 208 ? 6.891 2.18 25.328 1 97.94 208 SER B C 1
ATOM 4678 O O . SER B 1 208 ? 6.785 2.215 24.109 1 97.94 208 SER B O 1
ATOM 4680 N N . PRO B 1 209 ? 5.98 1.589 26.109 1 97.94 209 PRO B N 1
ATOM 4681 C CA . PRO B 1 209 ? 4.82 1.008 25.438 1 97.94 209 PRO B CA 1
ATOM 4682 C C . PRO B 1 209 ? 4.027 2.037 24.625 1 97.94 209 PRO B C 1
ATOM 4684 O O . PRO B 1 209 ? 3.971 3.211 25.016 1 97.94 209 PRO B O 1
ATOM 4687 N N . MET B 1 210 ? 3.486 1.608 23.453 1 98.19 210 MET B N 1
ATOM 4688 C CA . MET B 1 210 ? 2.611 2.529 22.734 1 98.19 210 MET B CA 1
ATOM 4689 C C . MET B 1 210 ? 1.391 2.891 23.562 1 98.19 210 MET B C 1
ATOM 4691 O O . MET B 1 210 ? 0.711 2.01 24.094 1 98.19 210 MET B O 1
ATOM 4695 N N . PRO B 1 211 ? 1.173 4.184 23.797 1 97.75 211 PRO B N 1
ATOM 4696 C CA . PRO B 1 211 ? 0.019 4.625 24.578 1 97.75 211 PRO B CA 1
ATOM 4697 C C . PRO B 1 211 ? -1.297 4.508 23.812 1 97.75 211 PRO B C 1
ATOM 4699 O O . PRO B 1 211 ? -1.886 5.523 23.422 1 97.75 211 PRO B O 1
ATOM 4702 N N . THR B 1 212 ? -1.789 3.295 23.656 1 97.88 212 THR B N 1
ATOM 4703 C CA . THR B 1 212 ? -2.953 3.039 22.828 1 97.88 212 THR B CA 1
ATOM 4704 C C . THR B 1 212 ? -3.746 1.846 23.344 1 97.88 212 THR B C 1
ATOM 4706 O O . THR B 1 212 ? -3.789 1.604 24.562 1 97.88 212 THR B O 1
ATOM 4709 N N . ASN B 1 213 ? -4.555 1.188 22.531 1 97.5 213 ASN B N 1
ATOM 4710 C CA . ASN B 1 213 ? -5.371 0.025 22.859 1 97.5 213 ASN B CA 1
ATOM 4711 C C . ASN B 1 213 ? -5.066 -1.153 21.953 1 97.5 213 ASN B C 1
ATOM 4713 O O . ASN B 1 213 ? -4.328 -1.009 20.969 1 97.5 213 ASN B O 1
ATOM 4717 N N . TYR B 1 214 ? -5.668 -2.268 22.281 1 95.69 214 TYR B N 1
ATOM 4718 C CA . TYR B 1 214 ? -5.398 -3.525 21.594 1 95.69 214 TYR B CA 1
ATOM 4719 C C . TYR B 1 214 ? -5.734 -3.414 20.109 1 95.69 214 TYR B C 1
ATOM 4721 O O . TYR B 1 214 ? -4.949 -3.844 19.266 1 95.69 214 TYR B O 1
ATOM 4729 N N . ALA B 1 215 ? -6.871 -2.859 19.797 1 95.19 215 ALA B N 1
ATOM 4730 C CA . ALA B 1 215 ? -7.371 -2.814 18.422 1 95.19 215 ALA B CA 1
ATOM 4731 C C . ALA B 1 215 ? -6.508 -1.908 17.547 1 95.19 215 ALA B C 1
ATOM 4733 O O . ALA B 1 215 ? -6.148 -2.273 16.422 1 95.19 215 ALA B O 1
ATOM 4734 N N . TYR B 1 216 ? -6.16 -0.741 18.078 1 96.44 216 TYR B N 1
ATOM 4735 C CA . TYR B 1 216 ? -5.328 0.198 17.344 1 96.44 216 TYR B CA 1
ATOM 4736 C C . TYR B 1 216 ? -3.926 -0.359 17.125 1 96.44 216 TYR B C 1
ATOM 4738 O O . TYR B 1 216 ? -3.379 -0.292 16.031 1 96.44 216 TYR B O 1
ATOM 4746 N N . PHE B 1 217 ? -3.34 -0.982 18.156 1 97.12 217 PHE B N 1
ATOM 4747 C CA . PHE B 1 217 ? -1.995 -1.546 18.156 1 97.12 217 PHE B CA 1
ATOM 4748 C C . PHE B 1 217 ? -1.878 -2.68 17.141 1 97.12 217 PHE B C 1
ATOM 4750 O O . PHE B 1 217 ? -0.849 -2.822 16.484 1 97.12 217 PHE B O 1
ATOM 4757 N N . ASN B 1 218 ? -2.918 -3.416 16.984 1 94.5 218 ASN B N 1
ATOM 4758 C CA . ASN B 1 218 ? -2.906 -4.594 16.125 1 94.5 218 ASN B CA 1
ATOM 4759 C C . ASN B 1 218 ? -3.555 -4.309 14.781 1 94.5 218 ASN B C 1
ATOM 4761 O O . ASN B 1 218 ? -3.621 -5.191 13.922 1 94.5 218 ASN B O 1
ATOM 4765 N N . GLY B 1 219 ? -4.074 -3.094 14.578 1 95.06 219 GLY B N 1
ATOM 4766 C CA . GLY B 1 219 ? -4.781 -2.736 13.359 1 95.06 219 GLY B CA 1
ATOM 4767 C C . GLY B 1 219 ? -3.861 -2.248 12.258 1 95.06 219 GLY B C 1
ATOM 4768 O O . GLY B 1 219 ? -2.645 -2.426 12.336 1 95.06 219 GLY B O 1
ATOM 4769 N N . THR B 1 220 ? -4.414 -1.743 11.195 1 96.88 220 THR B N 1
ATOM 4770 C CA . THR B 1 220 ? -3.713 -1.236 10.023 1 96.88 220 THR B CA 1
ATOM 4771 C C . THR B 1 220 ? -3.715 0.29 10.008 1 96.88 220 THR B C 1
ATOM 4773 O O . THR B 1 220 ? -4.742 0.917 10.266 1 96.88 220 THR B O 1
ATOM 4776 N N . ASP B 1 221 ? -2.551 0.827 9.711 1 97.12 221 ASP B N 1
ATOM 4777 C CA . ASP B 1 221 ? -2.441 2.281 9.68 1 97.12 221 ASP B CA 1
ATOM 4778 C C . ASP B 1 221 ? -1.591 2.742 8.5 1 97.12 221 ASP B C 1
ATOM 4780 O O . ASP B 1 221 ? -0.914 1.933 7.863 1 97.12 221 ASP B O 1
ATOM 4784 N N . ASP B 1 222 ? -1.753 3.967 8.117 1 97.62 222 ASP B N 1
ATOM 4785 C CA . ASP B 1 222 ? -0.921 4.656 7.133 1 97.62 222 ASP B CA 1
ATOM 4786 C C . ASP B 1 222 ? -0.697 6.113 7.531 1 97.62 222 ASP B C 1
ATOM 4788 O O . ASP B 1 222 ? -1.285 6.598 8.5 1 97.62 222 ASP B O 1
ATOM 4792 N N . ILE B 1 223 ? 0.281 6.754 6.934 1 98.12 223 ILE B N 1
ATOM 4793 C CA . ILE B 1 223 ? 0.59 8.148 7.211 1 98.12 223 ILE B CA 1
ATOM 4794 C C . ILE B 1 223 ? 0.874 8.883 5.898 1 98.12 223 ILE B C 1
ATOM 4796 O O . ILE B 1 223 ? 0.991 8.258 4.844 1 98.12 223 ILE B O 1
ATOM 4800 N N . SER B 1 224 ? 0.898 10.203 5.977 1 98.44 224 SER B N 1
ATOM 4801 C CA . SER B 1 224 ? 1.131 11.07 4.828 1 98.44 224 SER B CA 1
ATOM 4802 C C . SER B 1 224 ? 2.363 11.945 5.039 1 98.44 224 SER B C 1
ATOM 4804 O O . SER B 1 224 ? 2.371 12.812 5.914 1 98.44 224 SER B O 1
ATOM 4806 N N . ASP B 1 225 ? 3.354 11.703 4.262 1 98.62 225 ASP B N 1
ATOM 4807 C CA . ASP B 1 225 ? 4.539 12.555 4.328 1 98.62 225 ASP B CA 1
ATOM 4808 C C . ASP B 1 225 ? 4.301 13.875 3.607 1 98.62 225 ASP B C 1
ATOM 4810 O O . ASP B 1 225 ? 3.812 13.898 2.477 1 98.62 225 ASP B O 1
ATOM 4814 N N . ALA B 1 226 ? 4.703 14.953 4.246 1 98.12 226 ALA B N 1
ATOM 4815 C CA . ALA B 1 226 ? 4.461 16.297 3.717 1 98.12 226 ALA B CA 1
ATOM 4816 C C . ALA B 1 226 ? 5.102 16.453 2.34 1 98.12 226 ALA B C 1
ATOM 4818 O O . ALA B 1 226 ? 4.57 17.172 1.486 1 98.12 226 ALA B O 1
ATOM 4819 N N . ARG B 1 227 ? 6.27 15.883 2.055 1 98.06 227 ARG B N 1
ATOM 4820 C CA . ARG B 1 227 ? 6.949 15.945 0.764 1 98.06 227 ARG B CA 1
ATOM 4821 C C . ARG B 1 227 ? 6.086 15.336 -0.338 1 98.06 227 ARG B C 1
ATOM 4823 O O . ARG B 1 227 ? 6.039 15.859 -1.455 1 98.06 227 ARG B O 1
ATOM 4830 N N . LEU B 1 228 ? 5.402 14.219 0.044 1 98.62 228 LEU B N 1
ATOM 4831 C CA . LEU B 1 228 ? 4.543 13.562 -0.937 1 98.62 228 LEU B CA 1
ATOM 4832 C C . LEU B 1 228 ? 3.26 14.352 -1.155 1 98.62 228 LEU B C 1
ATOM 4834 O O . LEU B 1 228 ? 2.725 14.383 -2.266 1 98.62 228 LEU B O 1
ATOM 4838 N N . ILE B 1 229 ? 2.738 14.938 -0.066 1 98.69 229 ILE B N 1
ATOM 4839 C CA 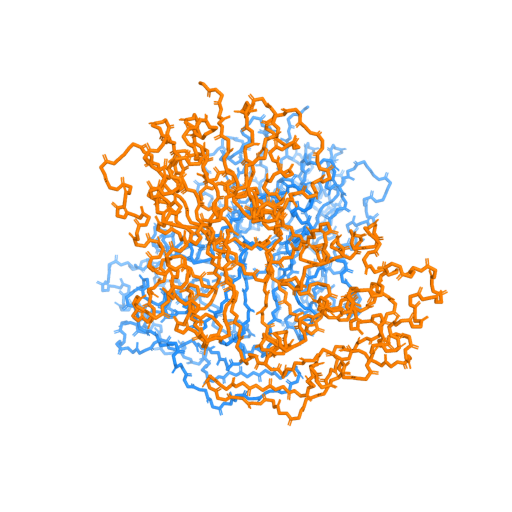. ILE B 1 229 ? 1.574 15.805 -0.206 1 98.69 229 ILE B CA 1
ATOM 4840 C C . ILE B 1 229 ? 1.887 16.938 -1.187 1 98.69 229 ILE B C 1
ATOM 4842 O O . ILE B 1 229 ? 1.091 17.219 -2.084 1 98.69 229 ILE B O 1
ATOM 4846 N N . ALA B 1 230 ? 3.043 17.531 -0.996 1 98.38 230 ALA B N 1
ATOM 4847 C CA . ALA B 1 230 ? 3.479 18.609 -1.878 1 98.38 230 ALA B CA 1
ATOM 4848 C C . ALA B 1 230 ? 3.604 18.125 -3.32 1 98.38 230 ALA B C 1
ATOM 4850 O O . ALA B 1 230 ? 3.092 18.766 -4.242 1 98.38 230 ALA B O 1
ATOM 4851 N N . ASP B 1 231 ? 4.238 17 -3.484 1 98.25 231 ASP B N 1
ATOM 4852 C CA . ASP B 1 231 ? 4.465 16.438 -4.812 1 98.25 231 ASP B CA 1
ATOM 4853 C C . ASP B 1 231 ? 3.143 16.156 -5.52 1 98.25 231 ASP B C 1
ATOM 4855 O O . ASP B 1 231 ? 2.971 16.5 -6.691 1 98.25 231 ASP B O 1
ATOM 4859 N N . LEU B 1 232 ? 2.238 15.508 -4.832 1 98.75 232 LEU B N 1
ATOM 4860 C CA . LEU B 1 232 ? 0.938 15.195 -5.418 1 98.75 232 LEU B CA 1
ATOM 4861 C C . LEU B 1 232 ? 0.161 16.469 -5.734 1 98.75 232 LEU B C 1
ATOM 4863 O O . LEU B 1 232 ? -0.513 16.547 -6.762 1 98.75 232 LEU B O 1
ATOM 4867 N N . SER B 1 233 ? 0.221 17.453 -4.824 1 98.75 233 SER B N 1
ATOM 4868 C CA . SER B 1 233 ? -0.471 18.719 -5.039 1 98.75 233 SER B CA 1
ATOM 4869 C C . SER B 1 233 ? -0.005 19.391 -6.324 1 98.75 233 SER B C 1
ATOM 4871 O O . SER B 1 233 ? -0.823 19.859 -7.121 1 98.75 233 SER B O 1
ATOM 4873 N N . ILE B 1 234 ? 1.287 19.422 -6.508 1 98.06 234 ILE B N 1
ATOM 4874 C CA . ILE B 1 234 ? 1.848 20.062 -7.695 1 98.06 234 ILE B CA 1
ATOM 4875 C C . ILE B 1 234 ? 1.529 19.219 -8.93 1 98.06 234 ILE B C 1
ATOM 4877 O O . ILE B 1 234 ? 1.135 19.766 -9.969 1 98.06 234 ILE B O 1
ATOM 4881 N N . PHE B 1 235 ? 1.638 17.906 -8.852 1 98.19 235 PHE B N 1
ATOM 4882 C CA . PHE B 1 235 ? 1.324 17.016 -9.961 1 98.19 235 PHE B CA 1
ATOM 4883 C C . PHE B 1 235 ? -0.108 17.234 -10.43 1 98.19 235 PHE B C 1
ATOM 4885 O O . PHE B 1 235 ? -0.346 17.453 -11.617 1 98.19 235 PHE B O 1
ATOM 4892 N N . THR B 1 236 ? -1.06 17.188 -9.516 1 98.75 236 THR B N 1
ATOM 4893 C CA . THR B 1 236 ? -2.469 17.234 -9.891 1 98.75 236 THR B CA 1
ATOM 4894 C C . THR B 1 236 ? -2.85 18.625 -10.398 1 98.75 236 THR B C 1
ATOM 4896 O O . THR B 1 236 ? -3.674 18.75 -11.305 1 98.75 236 THR B O 1
ATOM 4899 N N . SER B 1 237 ? -2.244 19.672 -9.852 1 98.19 237 SER B N 1
ATOM 4900 C CA . SER B 1 237 ? -2.611 21.031 -10.219 1 98.19 237 SER B CA 1
ATOM 4901 C C . SER B 1 237 ? -2.023 21.406 -11.57 1 98.19 237 SER B C 1
ATOM 4903 O O . SER B 1 237 ? -2.436 22.406 -12.18 1 98.19 237 SER B O 1
ATOM 4905 N N . THR B 1 238 ? -1.066 20.609 -12.07 1 97.25 238 THR B N 1
ATOM 4906 C CA . THR B 1 238 ? -0.371 21.016 -13.289 1 97.25 238 THR B CA 1
ATOM 4907 C C . THR B 1 238 ? -0.642 20.031 -14.422 1 97.25 238 THR B C 1
ATOM 4909 O O . THR B 1 238 ? -0.119 20.188 -15.523 1 97.25 238 THR B O 1
ATOM 4912 N N . HIS B 1 239 ? -1.393 19.016 -14.219 1 97.75 239 HIS B N 1
ATOM 4913 C CA . HIS B 1 239 ? -1.787 18.062 -15.258 1 97.75 239 HIS B CA 1
ATOM 4914 C C . HIS B 1 239 ? -3.281 18.156 -15.547 1 97.75 239 HIS B C 1
ATOM 4916 O O . HIS B 1 239 ? -4.105 17.875 -14.68 1 97.75 239 HIS B O 1
ATOM 4922 N N . GLN B 1 240 ? -3.611 18.438 -16.734 1 97.69 240 GLN B N 1
ATOM 4923 C CA . GLN B 1 240 ? -4.977 18.734 -17.141 1 97.69 240 GLN B CA 1
ATOM 4924 C C . GLN B 1 240 ? -5.906 17.547 -16.906 1 97.69 240 GLN B C 1
ATOM 4926 O O . GLN B 1 240 ? -7.078 17.734 -16.562 1 97.69 240 GLN B O 1
ATOM 4931 N N . HIS B 1 241 ? -5.414 16.328 -17.031 1 98.44 241 HIS B N 1
ATOM 4932 C CA . HIS B 1 241 ? -6.258 15.148 -16.875 1 98.44 241 HIS B CA 1
ATOM 4933 C C . HIS B 1 241 ? -6.656 14.953 -15.414 1 98.44 241 HIS B C 1
ATOM 4935 O O . HIS B 1 241 ? -7.543 14.148 -15.109 1 98.44 241 HIS B O 1
ATOM 4941 N N . CYS B 1 242 ? -6.023 15.734 -14.5 1 98.69 242 CYS B N 1
ATOM 4942 C CA . CYS B 1 242 ? -6.34 15.648 -13.078 1 98.69 242 CYS B CA 1
ATOM 4943 C C . CYS B 1 242 ? -7.352 16.719 -12.688 1 98.69 242 CYS B C 1
ATOM 4945 O O . CYS B 1 242 ? -7.734 16.828 -11.523 1 98.69 242 CYS B O 1
ATOM 4947 N N . ALA B 1 243 ? -7.809 17.547 -13.602 1 98.69 243 ALA B N 1
ATOM 4948 C CA . ALA B 1 243 ? -8.672 18.688 -13.305 1 98.69 243 ALA B CA 1
ATOM 4949 C C . ALA B 1 243 ? -9.961 18.25 -12.617 1 98.69 243 ALA B C 1
ATOM 4951 O O . ALA B 1 243 ? -10.555 17.234 -13 1 98.69 243 ALA B O 1
ATOM 4952 N N . ASN B 1 244 ? -10.32 18.969 -11.625 1 98.69 244 ASN B N 1
ATOM 4953 C CA . ASN B 1 244 ? -11.594 18.844 -10.922 1 98.69 244 ASN B CA 1
ATOM 4954 C C . ASN B 1 244 ? -11.75 17.453 -10.305 1 98.69 244 ASN B C 1
ATOM 4956 O O . ASN B 1 244 ? -12.789 16.812 -10.469 1 98.69 244 ASN B O 1
ATOM 4960 N N . GLN B 1 245 ? -10.617 17.016 -9.648 1 98.62 245 GLN B N 1
ATOM 4961 C CA . GLN B 1 245 ? -10.586 15.727 -8.961 1 98.62 245 GLN B CA 1
ATOM 4962 C C . GLN B 1 245 ? -10.078 15.883 -7.527 1 98.62 245 GLN B C 1
ATOM 4964 O O . GLN B 1 245 ? -9.203 16.703 -7.262 1 98.62 245 GLN B O 1
ATOM 4969 N N . ALA B 1 246 ? -10.656 15.109 -6.629 1 98.75 246 ALA B N 1
ATOM 4970 C CA . ALA B 1 246 ? -10.094 14.906 -5.293 1 98.75 246 ALA B CA 1
ATOM 4971 C C . ALA B 1 246 ? -9.211 13.664 -5.246 1 98.75 246 ALA B C 1
ATOM 4973 O O . ALA B 1 246 ? -9.516 12.656 -5.891 1 98.75 246 ALA B O 1
ATOM 4974 N N . PHE B 1 247 ? -8.125 13.734 -4.508 1 98.88 247 PHE B N 1
ATOM 4975 C CA . PHE B 1 247 ? -7.207 12.609 -4.379 1 98.88 247 PHE B CA 1
ATOM 4976 C C . PHE B 1 247 ? -6.828 12.383 -2.92 1 98.88 247 PHE B C 1
ATOM 4978 O O . PHE B 1 247 ? -6.551 13.336 -2.189 1 98.88 247 PHE B O 1
ATOM 4985 N N . ASN B 1 248 ? -6.883 11.117 -2.49 1 98.75 248 ASN B N 1
ATOM 4986 C CA . ASN B 1 248 ? -6.207 10.742 -1.252 1 98.75 248 ASN B CA 1
ATOM 4987 C C . ASN B 1 248 ? -4.695 10.906 -1.367 1 98.75 248 ASN B C 1
ATOM 4989 O O . ASN B 1 248 ? -4.137 10.812 -2.463 1 98.75 248 ASN B O 1
ATOM 4993 N N . SER B 1 249 ? -4.074 11.219 -0.242 1 98.5 249 SER B N 1
ATOM 4994 C CA . SER B 1 249 ? -2.623 11.359 -0.232 1 98.5 249 SER B CA 1
ATOM 4995 C C . SER B 1 249 ? -2.006 10.672 0.98 1 98.5 249 SER B C 1
ATOM 4997 O O . SER B 1 249 ? -1.979 11.234 2.076 1 98.5 249 SER B O 1
ATOM 4999 N N . THR B 1 250 ? -1.489 9.492 0.839 1 98.25 250 THR B N 1
ATOM 5000 C CA . THR B 1 250 ? -0.671 8.805 1.832 1 98.25 250 THR B CA 1
ATOM 5001 C C . THR B 1 250 ? 0.643 8.336 1.217 1 98.25 250 THR B C 1
ATOM 5003 O O . THR B 1 250 ? 0.92 8.609 0.047 1 98.25 250 THR B O 1
ATOM 5006 N N . ASN B 1 251 ? 1.471 7.695 1.98 1 98.44 251 ASN B N 1
ATOM 5007 C CA . ASN B 1 251 ? 2.812 7.328 1.541 1 98.44 251 ASN B CA 1
ATOM 5008 C C . ASN B 1 251 ? 2.775 6.215 0.499 1 98.44 251 ASN B C 1
ATOM 5010 O O . ASN B 1 251 ? 3.77 5.965 -0.188 1 98.44 251 ASN B O 1
ATOM 5014 N N . GLY B 1 252 ? 1.702 5.531 0.346 1 96.88 252 GLY B N 1
ATOM 5015 C CA . GLY B 1 252 ? 1.598 4.441 -0.609 1 96.88 252 GLY B CA 1
ATOM 5016 C C . GLY B 1 252 ? 1.885 3.082 0.002 1 96.88 252 GLY B C 1
ATOM 5017 O O . GLY B 1 252 ? 1.747 2.055 -0.664 1 96.88 252 GLY B O 1
ATOM 5018 N N . ASP B 1 253 ? 2.371 3.078 1.202 1 97.5 253 ASP B N 1
ATOM 5019 C CA . ASP B 1 253 ? 2.5 1.839 1.963 1 97.5 253 ASP B CA 1
ATOM 5020 C C . ASP B 1 253 ? 1.564 1.837 3.17 1 97.5 253 ASP B C 1
ATOM 5022 O O . ASP B 1 253 ? 0.666 2.674 3.27 1 97.5 253 ASP B O 1
ATOM 5026 N N . PHE B 1 254 ? 1.566 0.82 3.982 1 97.25 254 PHE B N 1
ATOM 5027 C CA . PHE B 1 254 ? 0.811 0.641 5.215 1 97.25 254 PHE B CA 1
ATOM 5028 C C . PHE B 1 254 ? 1.631 -0.126 6.246 1 97.25 254 PHE B C 1
ATOM 5030 O O . PHE B 1 254 ? 2.684 -0.679 5.922 1 97.25 254 PHE B O 1
ATOM 5037 N N . PHE B 1 255 ? 1.179 -0.037 7.496 1 97.5 255 PHE B N 1
ATOM 5038 C CA . PHE B 1 255 ? 1.909 -0.764 8.523 1 97.5 255 PHE B CA 1
ATOM 5039 C C . PHE B 1 255 ? 1.004 -1.081 9.711 1 97.5 255 PHE B C 1
ATOM 5041 O O . PHE B 1 255 ? -0.185 -0.756 9.695 1 97.5 255 PHE B O 1
ATOM 5048 N N . ASN B 1 256 ? 1.509 -1.835 10.586 1 95.94 256 ASN B N 1
ATOM 5049 C CA . ASN B 1 256 ? 0.944 -2.184 11.883 1 95.94 256 ASN B CA 1
ATOM 5050 C C . ASN B 1 256 ? 1.813 -1.672 13.031 1 95.94 256 ASN B C 1
ATOM 5052 O O . ASN B 1 256 ? 3.033 -1.846 13.016 1 95.94 256 ASN B O 1
ATOM 5056 N N . TRP B 1 257 ? 1.133 -1.011 13.984 1 98 257 TRP B N 1
ATOM 5057 C CA . TRP B 1 257 ? 1.908 -0.379 15.047 1 98 257 TRP B CA 1
ATOM 5058 C C . TRP B 1 257 ? 2.621 -1.426 15.891 1 98 257 TRP B C 1
ATOM 5060 O O . TRP B 1 257 ? 3.711 -1.174 16.406 1 98 257 TRP B O 1
ATOM 5070 N N . LYS B 1 258 ? 2.062 -2.617 16 1 97.19 258 LYS B N 1
ATOM 5071 C CA . LYS B 1 258 ? 2.68 -3.701 16.766 1 97.19 258 LYS B CA 1
ATOM 5072 C C . LYS B 1 258 ? 4.129 -3.912 16.344 1 97.19 258 LYS B C 1
ATOM 5074 O O . LYS B 1 258 ? 5 -4.164 17.172 1 97.19 258 LYS B O 1
ATOM 5079 N N . TYR B 1 259 ? 4.398 -3.701 15.07 1 96.56 259 TYR B N 1
ATOM 5080 C CA . TYR B 1 259 ? 5.738 -3.99 14.57 1 96.56 259 TYR B CA 1
ATOM 5081 C C . TYR B 1 259 ? 6.488 -2.705 14.25 1 96.56 259 TYR B C 1
ATOM 5083 O O . TYR B 1 259 ? 7.719 -2.664 14.312 1 96.56 259 TYR B O 1
ATOM 5091 N N . MET B 1 260 ? 5.793 -1.612 13.953 1 98 260 MET B N 1
ATOM 5092 C CA . MET B 1 260 ? 6.398 -0.32 13.648 1 98 260 MET B CA 1
ATOM 5093 C C . MET B 1 260 ? 6.914 0.355 14.914 1 98 260 MET B C 1
ATOM 5095 O O . MET B 1 260 ? 8.008 0.917 14.922 1 98 260 MET B O 1
ATOM 5099 N N . TRP B 1 261 ? 6.148 0.265 16.016 1 98.56 261 TRP B N 1
ATOM 5100 C CA . TRP B 1 261 ? 6.422 1.028 17.234 1 98.56 261 TRP B CA 1
ATOM 5101 C C . TRP B 1 261 ? 7.77 0.639 17.828 1 98.56 261 TRP B C 1
ATOM 5103 O O . TRP B 1 261 ? 8.602 1.503 18.109 1 98.56 261 TRP B O 1
ATOM 5113 N N . PRO B 1 262 ? 8.086 -0.671 17.938 1 98.12 262 PRO B N 1
ATOM 5114 C CA . PRO B 1 262 ? 9.406 -1.033 18.469 1 98.12 262 PRO B CA 1
ATOM 5115 C C . PRO B 1 262 ? 10.547 -0.556 17.594 1 98.12 262 PRO B C 1
ATOM 5117 O O . PRO B 1 262 ? 11.625 -0.208 18.094 1 98.12 262 PRO B O 1
ATOM 5120 N N . ARG B 1 263 ? 10.375 -0.558 16.312 1 97.44 263 ARG B N 1
ATOM 5121 C CA . ARG B 1 263 ? 11.406 -0.089 15.391 1 97.44 263 ARG B CA 1
ATOM 5122 C C . ARG B 1 263 ? 11.68 1.397 15.594 1 97.44 263 ARG B C 1
ATOM 5124 O O . ARG B 1 263 ? 12.836 1.828 15.578 1 97.44 263 ARG B O 1
ATOM 5131 N N . LEU B 1 264 ? 10.594 2.174 15.758 1 98.69 264 LEU B N 1
ATOM 5132 C CA . LEU B 1 264 ? 10.75 3.605 15.992 1 98.69 264 LEU B CA 1
ATOM 5133 C C . LEU B 1 264 ? 11.43 3.865 17.328 1 98.69 264 LEU B C 1
ATOM 5135 O O . LEU B 1 264 ? 12.281 4.75 17.438 1 98.69 264 LEU B O 1
ATOM 5139 N N . ALA B 1 265 ? 11.008 3.088 18.344 1 98.75 265 ALA B N 1
ATOM 5140 C CA . ALA B 1 265 ? 11.648 3.213 19.641 1 98.75 265 ALA B CA 1
ATOM 5141 C C . ALA B 1 265 ? 13.148 2.939 19.547 1 98.75 265 ALA B C 1
ATOM 5143 O O . ALA B 1 265 ? 13.961 3.691 20.078 1 98.75 265 ALA B O 1
ATOM 5144 N N . GLU B 1 266 ? 13.477 1.966 18.812 1 98.12 266 GLU B N 1
ATOM 5145 C CA . GLU B 1 266 ? 14.867 1.557 18.672 1 98.12 266 GLU B CA 1
ATOM 5146 C C . GLU B 1 266 ? 15.695 2.648 17.984 1 98.12 266 GLU B C 1
ATOM 5148 O O . GLU B 1 266 ? 16.875 2.824 18.297 1 98.12 266 GLU B O 1
ATOM 5153 N N . TRP B 1 267 ? 15.109 3.383 17.125 1 98.25 267 TRP B N 1
ATOM 5154 C CA . TRP B 1 267 ? 15.789 4.48 16.453 1 98.25 267 TRP B CA 1
ATOM 5155 C C . TRP B 1 267 ? 16.359 5.469 17.453 1 98.25 267 TRP B C 1
ATOM 5157 O O . TRP B 1 267 ? 17.438 6.039 17.25 1 98.25 267 TRP B O 1
ATOM 5167 N N . PHE B 1 268 ? 15.711 5.629 18.609 1 98.06 268 PHE B N 1
ATOM 5168 C CA . PHE B 1 268 ? 16.141 6.543 19.656 1 98.06 268 PHE B CA 1
ATOM 5169 C C . PHE B 1 268 ? 16.969 5.809 20.703 1 98.06 268 PHE B C 1
ATOM 5171 O O . PHE B 1 268 ? 17.453 6.414 21.672 1 98.06 268 PHE B O 1
ATOM 5178 N N . GLY B 1 269 ? 17.125 4.453 20.531 1 97.81 269 GLY B N 1
ATOM 5179 C CA . GLY B 1 269 ? 17.734 3.639 21.578 1 97.81 269 GLY B CA 1
ATOM 5180 C C . GLY B 1 269 ? 16.797 3.363 22.734 1 97.81 269 GLY B C 1
ATOM 5181 O O . GLY B 1 269 ? 17.234 2.955 23.812 1 97.81 269 GLY B O 1
ATOM 5182 N N . ALA B 1 270 ? 15.516 3.67 22.547 1 98.31 270 ALA B N 1
ATOM 5183 C CA . ALA B 1 270 ? 14.492 3.33 23.531 1 98.31 270 ALA B CA 1
ATOM 5184 C C . ALA B 1 270 ? 13.984 1.905 23.328 1 98.31 270 ALA B C 1
ATOM 5186 O O . ALA B 1 270 ? 14.297 1.269 22.312 1 98.31 270 ALA B O 1
ATOM 5187 N N . HIS B 1 271 ? 13.297 1.424 24.359 1 97.38 271 HIS B N 1
ATOM 5188 C CA . HIS B 1 271 ? 12.828 0.045 24.297 1 97.38 271 HIS B CA 1
ATOM 5189 C C . HIS B 1 271 ? 11.297 -0.018 24.281 1 97.38 271 HIS B C 1
ATOM 5191 O O . HIS B 1 271 ? 10.641 0.653 25.094 1 97.38 271 HIS B O 1
ATOM 5197 N N . ALA B 1 272 ? 10.789 -0.691 23.359 1 97.88 272 ALA B N 1
ATOM 5198 C CA . ALA B 1 272 ? 9.375 -1.03 23.312 1 97.88 272 ALA B CA 1
ATOM 5199 C C . ALA B 1 272 ? 9.164 -2.447 22.781 1 97.88 272 ALA B C 1
ATOM 5201 O O . ALA B 1 272 ? 9.891 -2.893 21.891 1 97.88 272 ALA B O 1
ATOM 5202 N N . SER B 1 273 ? 8.188 -3.156 23.344 1 96.25 273 SER B N 1
ATOM 5203 C CA . SER B 1 273 ? 7.949 -4.547 22.969 1 96.25 273 SER B CA 1
ATOM 5204 C C . SER B 1 273 ? 6.785 -4.66 21.984 1 96.25 273 SER B C 1
ATOM 5206 O O . SER B 1 273 ? 5.824 -3.893 22.062 1 96.25 273 SER B O 1
ATOM 5208 N N . SER B 1 274 ? 6.879 -5.66 21.078 1 94.88 274 SER B N 1
ATOM 5209 C CA . SER B 1 274 ? 5.754 -6.012 20.219 1 94.88 274 SER B CA 1
ATOM 5210 C C . SER B 1 274 ? 4.711 -6.824 20.984 1 94.88 274 SER B C 1
ATOM 5212 O O . SER B 1 274 ? 3.578 -6.98 20.516 1 94.88 274 SER B O 1
ATOM 5214 N N . ASP B 1 275 ? 5.078 -7.383 22.062 1 93.88 275 ASP B N 1
ATOM 5215 C CA . ASP B 1 275 ? 4.168 -8.172 22.891 1 93.88 275 ASP B CA 1
ATOM 5216 C C . ASP B 1 275 ? 3.6 -7.328 24.031 1 93.88 275 ASP B C 1
ATOM 5218 O O . ASP B 1 275 ? 3.678 -7.719 25.188 1 93.88 275 ASP B O 1
ATOM 5222 N N . GLN B 1 276 ? 2.996 -6.227 23.672 1 95.94 276 GLN B N 1
ATOM 5223 C CA . GLN B 1 276 ? 2.402 -5.332 24.656 1 95.94 276 GLN B CA 1
ATOM 5224 C C . GLN B 1 276 ? 1.116 -5.918 25.234 1 95.94 276 GLN B C 1
ATOM 5226 O O . GLN B 1 276 ? 0.314 -6.5 24.5 1 95.94 276 GLN B O 1
ATOM 5231 N N . HIS B 1 277 ? 0.948 -5.797 26.578 1 95 277 HIS B N 1
ATOM 5232 C CA . HIS B 1 277 ? -0.251 -6.281 27.25 1 95 277 HIS B CA 1
ATOM 5233 C C . HIS B 1 277 ? -1.307 -5.188 27.359 1 95 277 HIS B C 1
ATOM 5235 O O . HIS B 1 277 ? -0.979 -4.027 27.625 1 95 277 HIS B O 1
ATOM 5241 N N . PHE B 1 278 ? -2.521 -5.598 27.078 1 95.94 278 PHE B N 1
ATOM 5242 C CA . PHE B 1 278 ? -3.635 -4.656 27.141 1 95.94 278 PHE B CA 1
ATOM 5243 C C . PHE B 1 278 ? -4.688 -5.133 28.141 1 95.94 278 PHE B C 1
ATOM 5245 O O . PHE B 1 278 ? -4.914 -6.336 28.281 1 95.94 278 PHE B O 1
ATOM 5252 N N . THR B 1 279 ? -5.426 -4.211 28.766 1 96.12 279 THR B N 1
ATOM 5253 C CA . THR B 1 279 ? -6.434 -4.516 29.766 1 96.12 279 THR B CA 1
ATOM 5254 C C . THR B 1 279 ? -7.727 -4.996 29.109 1 96.12 279 THR B C 1
ATOM 5256 O O . THR B 1 279 ? -8.523 -5.703 29.734 1 96.12 279 THR B O 1
ATOM 5259 N N . LYS B 1 280 ? -7.961 -4.535 27.953 1 94.44 280 LYS B N 1
ATOM 5260 C CA . LYS B 1 280 ? -9.148 -4.879 27.188 1 94.44 280 LYS B CA 1
ATOM 5261 C C . LYS B 1 280 ? -8.789 -5.242 25.75 1 94.44 280 LYS B C 1
ATOM 5263 O O . LYS B 1 280 ? -7.953 -4.582 25.125 1 94.44 280 LYS B O 1
ATOM 5268 N N . THR B 1 281 ? -9.391 -6.336 25.203 1 91.94 281 THR B N 1
ATOM 5269 C CA . THR B 1 281 ? -8.977 -6.789 23.891 1 91.94 281 THR B CA 1
ATOM 5270 C C . THR B 1 281 ? -10.18 -6.895 22.953 1 91.94 281 THR B C 1
ATOM 5272 O O . THR B 1 281 ? -10.039 -7.266 21.781 1 91.94 281 THR B O 1
ATOM 5275 N N . SER B 1 282 ? -11.32 -6.676 23.344 1 89.75 282 SER B N 1
ATOM 5276 C CA . SER B 1 282 ? -12.531 -6.699 22.547 1 89.75 282 SER B CA 1
ATOM 5277 C C . SER B 1 282 ? -13.32 -5.398 22.688 1 89.75 282 SER B C 1
ATOM 5279 O O . SER B 1 282 ? -13.43 -4.855 23.797 1 89.75 282 SER B O 1
ATOM 5281 N N . PHE B 1 283 ? -13.797 -4.918 21.516 1 92.19 283 PHE B N 1
ATOM 5282 C CA . PHE B 1 283 ? -14.484 -3.631 21.516 1 92.19 283 PHE B CA 1
ATOM 5283 C C . PHE B 1 283 ? -15.734 -3.682 20.656 1 92.19 283 PHE B C 1
ATOM 5285 O O . PHE B 1 283 ? -15.781 -4.43 19.672 1 92.19 283 PHE B O 1
ATOM 5292 N N . GLU B 1 284 ? -16.703 -2.918 21.047 1 88.25 284 GLU B N 1
ATOM 5293 C CA . GLU B 1 284 ? -17.844 -2.686 20.156 1 88.25 284 GLU B CA 1
ATOM 5294 C C . GLU B 1 284 ? -17.547 -1.591 19.141 1 88.25 284 GLU B C 1
ATOM 5296 O O . GLU B 1 284 ? -16.656 -0.759 19.359 1 88.25 284 GLU B O 1
ATOM 5301 N N . ALA B 1 285 ? -18.328 -1.733 18.031 1 83.69 285 ALA B N 1
ATOM 5302 C CA . ALA B 1 285 ? -18.141 -0.718 17 1 83.69 285 ALA B CA 1
ATOM 5303 C C . ALA B 1 285 ? -18.328 0.685 17.562 1 83.69 285 ALA B C 1
ATOM 5305 O O . ALA B 1 285 ? -19.344 0.961 18.219 1 83.69 285 ALA B O 1
ATOM 5306 N N . GLY B 1 286 ? -17.312 1.532 17.375 1 84.81 286 GLY B N 1
ATOM 5307 C CA . GLY B 1 286 ? -17.438 2.92 17.812 1 84.81 286 GLY B CA 1
ATOM 5308 C C . GLY B 1 286 ? -16.844 3.172 19.188 1 84.81 286 GLY B C 1
ATOM 5309 O O . GLY B 1 286 ? -16.672 4.324 19.578 1 84.81 286 GLY B O 1
ATOM 5310 N N . ASP B 1 287 ? -16.453 2.135 19.891 1 92.31 287 ASP B N 1
ATOM 5311 C CA . ASP B 1 287 ? -15.836 2.283 21.203 1 92.31 287 ASP B CA 1
ATOM 5312 C C . ASP B 1 287 ? -14.461 2.943 21.094 1 92.31 287 ASP B C 1
ATOM 5314 O O . ASP B 1 287 ? -13.766 2.777 20.094 1 92.31 287 ASP B O 1
ATOM 5318 N N . THR B 1 288 ? -14.156 3.758 22.078 1 95.06 288 THR B N 1
ATOM 5319 C CA . THR B 1 288 ? -12.797 4.262 22.25 1 95.06 288 THR B CA 1
ATOM 5320 C C . THR B 1 288 ? -12.172 3.729 23.531 1 95.06 288 THR B C 1
ATOM 5322 O O . THR B 1 288 ? -12.891 3.332 24.453 1 95.06 288 THR B O 1
ATOM 5325 N N . HIS B 1 289 ? -10.906 3.621 23.531 1 96.31 289 HIS B N 1
ATOM 5326 C CA . HIS B 1 289 ? -10.227 3.08 24.703 1 96.31 289 HIS B CA 1
ATOM 5327 C C . HIS B 1 289 ? -8.75 3.457 24.703 1 96.31 289 HIS B C 1
ATOM 5329 O O . HIS B 1 289 ? -8.125 3.553 23.641 1 96.31 289 HIS B O 1
ATOM 5335 N N . LEU B 1 290 ? -8.234 3.721 25.891 1 96.38 290 LEU B N 1
ATOM 5336 C CA . LEU B 1 290 ? -6.801 3.904 26.094 1 96.38 290 LEU B CA 1
ATOM 5337 C C . LEU B 1 290 ? -6.328 3.131 27.328 1 96.38 290 LEU B C 1
ATOM 5339 O O . LEU B 1 290 ? -6.934 3.234 28.406 1 96.38 290 LEU B O 1
ATOM 5343 N N . ASP B 1 291 ? -5.309 2.365 27.156 1 94.56 291 ASP B N 1
ATOM 5344 C CA . ASP B 1 291 ? -4.699 1.729 28.328 1 94.56 291 ASP B CA 1
ATOM 5345 C C . ASP B 1 291 ? -3.717 2.674 29.016 1 94.56 291 ASP B C 1
ATOM 5347 O O . ASP B 1 291 ? -3.51 2.586 30.219 1 94.56 291 ASP B O 1
ATOM 5351 N N . VAL B 1 292 ? -2.953 3.447 28.234 1 90.62 292 VAL B N 1
ATOM 5352 C CA . VAL B 1 292 ? -2.035 4.473 28.719 1 90.62 292 VAL B CA 1
ATOM 5353 C C . VAL B 1 292 ? -2.434 5.832 28.156 1 90.62 292 VAL B C 1
ATOM 5355 O O . VAL B 1 292 ? -2.605 5.98 26.953 1 90.62 292 VAL B O 1
ATOM 5358 N N . ASN B 1 293 ? -2.582 6.793 29.062 1 94.75 293 ASN B N 1
ATOM 5359 C CA . ASN B 1 293 ? -2.955 8.156 28.703 1 94.75 293 ASN B CA 1
ATOM 5360 C C . ASN B 1 293 ? -1.738 9.078 28.656 1 94.75 293 ASN B C 1
ATOM 5362 O O . ASN B 1 293 ? -1.113 9.336 29.688 1 94.75 293 ASN B O 1
ATOM 5366 N N . LEU B 1 294 ? -1.449 9.617 27.484 1 96.19 294 LEU B N 1
ATOM 5367 C CA . LEU B 1 294 ? -0.263 10.438 27.266 1 96.19 294 LEU B CA 1
ATOM 5368 C C . LEU B 1 294 ? -0.372 11.758 28.031 1 96.19 294 LEU B C 1
ATOM 5370 O O . LEU B 1 294 ? 0.633 12.289 28.5 1 96.19 294 LEU B O 1
ATOM 5374 N N . GLU B 1 295 ? -1.56 12.336 28.031 1 96.62 295 GLU B N 1
ATOM 5375 C CA . GLU B 1 295 ? -1.751 13.594 28.75 1 96.62 295 GLU B CA 1
ATOM 5376 C C . GLU B 1 295 ? -1.411 13.43 30.234 1 96.62 295 GLU B C 1
ATOM 5378 O O . GLU B 1 295 ? -0.739 14.281 30.812 1 96.62 295 GLU B O 1
ATOM 5383 N N . ASP B 1 296 ? -1.876 12.375 30.781 1 97.25 296 ASP B N 1
ATOM 5384 C CA . ASP B 1 296 ? -1.563 12.086 32.188 1 97.25 296 ASP B CA 1
ATOM 5385 C C . ASP B 1 296 ? -0.076 11.789 32.375 1 97.25 296 ASP B C 1
ATOM 5387 O O . ASP B 1 296 ? 0.54 12.25 33.344 1 97.25 296 ASP B O 1
ATOM 5391 N N . TRP B 1 297 ? 0.456 11.016 31.453 1 97.38 297 TRP B N 1
ATOM 5392 C CA . TRP B 1 297 ? 1.869 10.656 31.484 1 97.38 297 TRP B CA 1
ATOM 5393 C C . TRP B 1 297 ? 2.75 11.898 31.469 1 97.38 297 TRP B C 1
ATOM 5395 O O . TRP B 1 297 ? 3.766 11.961 32.156 1 97.38 297 TRP B O 1
ATOM 5405 N N . ALA B 1 298 ? 2.4 12.938 30.75 1 97.75 298 ALA B N 1
ATOM 5406 C CA . ALA B 1 298 ? 3.246 14.102 30.484 1 97.75 298 ALA B CA 1
ATOM 5407 C C . ALA B 1 298 ? 3.236 15.078 31.656 1 97.75 298 ALA B C 1
ATOM 5409 O O . ALA B 1 298 ? 4.094 15.961 31.734 1 97.75 298 ALA B O 1
ATOM 5410 N N . LYS B 1 299 ? 2.338 14.961 32.562 1 97 299 LYS B N 1
ATOM 5411 C CA . LYS B 1 299 ? 2.102 15.945 33.625 1 97 299 LYS B CA 1
ATOM 5412 C C . LYS B 1 299 ? 3.363 16.188 34.438 1 97 299 LYS B C 1
ATOM 5414 O O . LYS B 1 299 ? 3.621 17.312 34.875 1 97 299 LYS B O 1
ATOM 5419 N N . ASP B 1 300 ? 4.113 15.219 34.625 1 97.25 300 ASP B N 1
ATOM 5420 C CA . ASP B 1 300 ? 5.281 15.367 35.469 1 97.25 300 ASP B CA 1
ATOM 5421 C C . ASP B 1 300 ? 6.578 15.172 34.688 1 97.25 300 ASP B C 1
ATOM 5423 O O . ASP B 1 300 ? 7.602 14.789 35.25 1 97.25 300 ASP B O 1
ATOM 5427 N N . LYS B 1 301 ? 6.523 15.359 33.375 1 98.25 301 LYS B N 1
ATOM 5428 C CA . LYS B 1 301 ? 7.68 15 32.562 1 98.25 301 LYS B CA 1
ATOM 5429 C C . LYS B 1 301 ? 8.445 16.25 32.125 1 98.25 301 LYS B C 1
ATOM 5431 O O . LYS B 1 301 ? 9.555 16.156 31.609 1 98.25 301 LYS B O 1
ATOM 5436 N N . ARG B 1 302 ? 7.965 17.453 32.406 1 97.62 302 ARG B N 1
ATOM 5437 C CA . ARG B 1 302 ? 8.602 18.688 31.953 1 97.62 302 ARG B CA 1
ATOM 5438 C C . ARG B 1 302 ? 10.016 18.797 32.5 1 97.62 302 ARG B C 1
ATOM 5440 O O . ARG B 1 302 ? 10.961 19.094 31.781 1 97.62 302 ARG B O 1
ATOM 5447 N N . GLU B 1 303 ? 10.094 18.594 33.781 1 97.88 303 GLU B N 1
ATOM 5448 C CA . GLU B 1 303 ? 11.406 18.75 34.406 1 97.88 303 GLU B CA 1
ATOM 5449 C C . GLU B 1 303 ? 12.375 17.672 33.938 1 97.88 303 GLU B C 1
ATOM 5451 O O . GLU B 1 303 ? 13.578 17.922 33.844 1 97.88 303 GLU B O 1
ATOM 5456 N N . VAL B 1 304 ? 11.867 16.5 33.719 1 98.31 304 VAL B N 1
ATOM 5457 C CA . VAL B 1 304 ? 12.695 15.438 33.156 1 98.31 304 VAL B CA 1
ATOM 5458 C C . VAL B 1 304 ? 13.227 15.859 31.797 1 98.31 304 VAL B C 1
ATOM 5460 O O . VAL B 1 304 ? 14.414 15.695 31.5 1 98.31 304 VAL B O 1
ATOM 5463 N N . TRP B 1 305 ? 12.383 16.406 30.969 1 98.56 305 TRP B N 1
ATOM 5464 C CA . TRP B 1 305 ? 12.75 16.875 29.625 1 98.56 305 TRP B CA 1
ATOM 5465 C C . TRP B 1 305 ? 13.805 17.969 29.703 1 98.56 305 TRP B C 1
ATOM 5467 O O . TRP B 1 305 ? 14.812 17.922 29 1 98.56 305 TRP B O 1
ATOM 5477 N N . ASN B 1 306 ? 13.602 18.938 30.578 1 98.25 306 ASN B N 1
ATOM 5478 C CA . ASN B 1 306 ? 14.531 20.047 30.75 1 98.25 306 ASN B CA 1
ATOM 5479 C C . ASN B 1 306 ? 15.922 19.547 31.141 1 98.25 306 ASN B C 1
ATOM 5481 O O . ASN B 1 306 ? 16.922 20 30.578 1 98.25 306 ASN B O 1
ATOM 5485 N N . ALA B 1 307 ? 15.906 18.672 32.062 1 98.19 307 ALA B N 1
ATOM 5486 C CA . ALA B 1 307 ? 17.172 18.125 32.5 1 98.19 307 ALA B CA 1
ATOM 5487 C C . ALA B 1 307 ? 17.891 17.359 31.391 1 98.19 307 ALA B C 1
ATOM 5489 O O . ALA B 1 307 ? 19.109 17.422 31.266 1 98.19 307 ALA B O 1
ATOM 5490 N N . LEU B 1 308 ? 17.078 16.609 30.672 1 98.12 308 LEU B N 1
ATOM 5491 C CA . LEU B 1 308 ? 17.625 15.859 29.547 1 98.12 308 LEU B CA 1
ATOM 5492 C C . LEU B 1 308 ? 18.25 16.797 28.516 1 98.12 308 LEU B C 1
ATOM 5494 O O . LEU B 1 308 ? 19.359 16.531 28.016 1 98.12 308 LEU B O 1
ATOM 5498 N N . CYS B 1 309 ? 17.562 17.844 28.172 1 98.19 309 CYS B N 1
ATOM 5499 C CA . CYS B 1 309 ? 18.078 18.828 27.219 1 98.19 309 CYS B CA 1
ATOM 5500 C C . CYS B 1 309 ? 19.406 19.406 27.688 1 98.19 309 CYS B C 1
ATOM 5502 O O . CYS B 1 309 ? 20.328 19.547 26.906 1 98.19 309 CYS B O 1
ATOM 5504 N N . ASP B 1 310 ? 19.469 19.703 28.953 1 97.81 310 ASP B N 1
ATOM 5505 C CA . ASP B 1 310 ? 20.703 20.234 29.516 1 97.81 310 ASP B CA 1
ATOM 5506 C C . ASP B 1 310 ? 21.828 19.188 29.438 1 97.81 310 ASP B C 1
ATOM 5508 O O . ASP B 1 310 ? 22.953 19.5 29.016 1 97.81 310 ASP B O 1
ATOM 5512 N N . LYS B 1 311 ? 21.5 18.094 29.844 1 97.69 311 LYS B N 1
ATOM 5513 C CA . LYS B 1 311 ? 22.469 17 29.891 1 97.69 311 LYS B CA 1
ATOM 5514 C C . LYS B 1 311 ? 23.078 16.75 28.516 1 97.69 311 LYS B C 1
ATOM 5516 O O . LYS B 1 311 ? 24.266 16.438 28.391 1 97.69 311 LYS B O 1
ATOM 5521 N N . LEU B 1 312 ? 22.25 16.891 27.484 1 96.56 312 LEU B N 1
ATOM 5522 C CA . LEU B 1 312 ? 22.688 16.547 26.141 1 96.56 312 LEU B CA 1
ATOM 5523 C C . LEU B 1 312 ? 23.141 17.797 25.391 1 96.56 312 LEU B C 1
ATOM 5525 O O . LEU B 1 312 ? 23.344 17.766 24.172 1 96.56 312 LEU B O 1
ATOM 5529 N N . GLY B 1 313 ? 23.203 18.906 26.078 1 95.31 313 GLY B N 1
ATOM 5530 C CA . GLY B 1 313 ? 23.75 20.125 25.531 1 95.31 313 GLY B CA 1
ATOM 5531 C C . GLY B 1 313 ? 22.828 20.797 24.516 1 95.31 313 GLY B C 1
ATOM 5532 O O . GLY B 1 313 ? 23.297 21.328 23.5 1 95.31 313 GLY B O 1
ATOM 5533 N N . SER B 1 314 ? 21.547 20.719 24.703 1 96.38 314 SER B N 1
ATOM 5534 C CA . SER B 1 314 ? 20.547 21.281 23.797 1 96.38 314 SER B CA 1
ATOM 5535 C C . SER B 1 314 ? 19.516 22.094 24.547 1 96.38 314 SER B C 1
ATOM 5537 O O . SER B 1 314 ? 18.312 21.844 24.422 1 96.38 314 SER B O 1
ATOM 5539 N N . PRO B 1 315 ? 19.922 23.109 25.234 1 95.44 315 PRO B N 1
ATOM 5540 C CA . PRO B 1 315 ? 18.969 23.875 26.031 1 95.44 315 PRO B CA 1
ATOM 5541 C C . PRO B 1 315 ? 17.844 24.484 25.188 1 95.44 315 PRO B C 1
ATOM 5543 O O . PRO B 1 315 ? 16.734 24.656 25.672 1 95.44 315 PRO B O 1
ATOM 5546 N N . GLY B 1 316 ? 18.094 24.734 23.953 1 94.12 316 GLY B N 1
ATOM 5547 C CA . GLY B 1 316 ? 17.094 25.297 23.047 1 94.12 316 GLY B CA 1
ATOM 5548 C C . GLY B 1 316 ? 15.938 24.359 22.781 1 94.12 316 GLY B C 1
ATOM 5549 O O . GLY B 1 316 ? 14.859 24.797 22.391 1 94.12 316 GLY B O 1
ATOM 5550 N N . SER B 1 317 ? 16.109 23.094 23.078 1 97.12 317 SER B N 1
ATOM 5551 C CA . SER B 1 317 ? 15.094 22.078 22.812 1 97.12 317 SER B CA 1
ATOM 5552 C C . SER B 1 317 ? 14.031 22.078 23.906 1 97.12 317 SER B C 1
ATOM 5554 O O . SER B 1 317 ? 12.969 21.484 23.75 1 97.12 317 SER B O 1
ATOM 5556 N N . LYS B 1 318 ? 14.25 22.797 25 1 97.56 318 LYS B N 1
ATOM 5557 C CA . LYS B 1 318 ? 13.359 22.75 26.156 1 97.56 318 LYS B CA 1
ATOM 5558 C C . LYS B 1 318 ? 11.945 23.172 25.781 1 97.56 318 LYS B C 1
ATOM 5560 O O . LYS B 1 318 ? 10.969 22.578 26.25 1 97.56 318 LYS B O 1
ATOM 5565 N N . SER B 1 319 ? 11.875 24.094 24.938 1 95.88 319 SER B N 1
ATOM 5566 C CA . SER B 1 319 ? 10.57 24.656 24.578 1 95.88 319 SER B CA 1
ATOM 5567 C C . SER B 1 319 ? 9.758 23.672 23.75 1 95.88 319 SER B C 1
ATOM 5569 O O . SER B 1 319 ? 8.539 23.828 23.625 1 95.88 319 SER B O 1
ATOM 5571 N N . THR B 1 320 ? 10.398 22.688 23.188 1 97 320 THR B N 1
ATOM 5572 C CA . THR B 1 320 ? 9.711 21.734 22.328 1 97 320 THR B CA 1
ATOM 5573 C C . THR B 1 320 ? 8.688 20.922 23.125 1 97 320 THR B C 1
ATOM 5575 O O . THR B 1 320 ? 7.707 20.422 22.562 1 97 320 THR B O 1
ATOM 5578 N N . PHE B 1 321 ? 8.867 20.781 24.422 1 97.25 321 PHE B N 1
ATOM 5579 C CA . PHE B 1 321 ? 7.922 20.062 25.281 1 97.25 321 PHE B CA 1
ATOM 5580 C C . PHE B 1 321 ? 6.523 20.656 25.141 1 97.25 321 PHE B C 1
ATOM 5582 O O . PHE B 1 321 ? 5.531 19.922 25.172 1 97.25 321 PHE B O 1
ATOM 5589 N N . ASP B 1 322 ? 6.461 21.969 24.922 1 95.06 322 ASP B N 1
ATOM 5590 C CA . ASP B 1 322 ? 5.188 22.672 24.859 1 95.06 322 ASP B CA 1
ATOM 5591 C C . ASP B 1 322 ? 4.48 22.391 23.531 1 95.06 322 ASP B C 1
ATOM 5593 O O . ASP B 1 322 ? 3.287 22.656 23.391 1 95.06 322 ASP B O 1
ATOM 5597 N N . ALA B 1 323 ? 5.184 21.828 22.594 1 94.06 323 ALA B N 1
ATOM 5598 C CA . ALA B 1 323 ? 4.613 21.484 21.297 1 94.06 323 ALA B CA 1
ATOM 5599 C C . ALA B 1 323 ? 4.082 20.062 21.281 1 94.06 323 ALA B C 1
ATOM 5601 O O . ALA B 1 323 ? 3.414 19.641 20.344 1 94.06 323 ALA B O 1
ATOM 5602 N N . GLY B 1 324 ? 4.379 19.328 22.359 1 94.12 324 GLY B N 1
ATOM 5603 C CA . GLY B 1 324 ? 3.795 18 22.469 1 94.12 324 GLY B CA 1
ATOM 5604 C C . GLY B 1 324 ? 2.279 18.016 22.531 1 94.12 324 GLY B C 1
ATOM 5605 O O . GLY B 1 324 ? 1.698 18.688 23.406 1 94.12 324 GLY B O 1
ATOM 5606 N N . THR B 1 325 ? 1.618 17.438 21.547 1 92.56 325 THR B N 1
ATOM 5607 C CA . THR B 1 325 ? 0.161 17.406 21.516 1 92.56 325 THR B CA 1
ATOM 5608 C C . THR B 1 325 ? -0.37 16.156 22.219 1 92.56 325 THR B C 1
ATOM 5610 O O . THR B 1 325 ? -1.041 15.328 21.625 1 92.56 325 THR B O 1
ATOM 5613 N N . TRP B 1 326 ? -0.182 16.141 23.531 1 95.38 326 TRP B N 1
ATOM 5614 C CA . TRP B 1 326 ? -0.403 14.945 24.344 1 95.38 326 TRP B CA 1
ATOM 5615 C C . TRP B 1 326 ? -1.872 14.539 24.312 1 95.38 326 TRP B C 1
ATOM 5617 O O . TRP B 1 326 ? -2.201 13.398 23.969 1 95.38 326 TRP B O 1
ATOM 5627 N N . ALA B 1 327 ? -2.762 15.5 24.625 1 92.56 327 ALA B N 1
ATOM 5628 C CA . ALA B 1 327 ? -4.195 15.211 24.641 1 92.56 327 ALA B CA 1
ATOM 5629 C C . ALA B 1 327 ? -4.703 14.852 23.25 1 92.56 327 ALA B C 1
ATOM 5631 O O . ALA B 1 327 ? -5.555 13.969 23.109 1 92.56 327 ALA B O 1
ATOM 5632 N N . PHE B 1 328 ? -4.227 15.523 22.297 1 90.12 328 PHE B N 1
ATOM 5633 C CA . PHE B 1 328 ? -4.641 15.258 20.938 1 90.12 328 PHE B CA 1
ATOM 5634 C C . PHE B 1 328 ? -4.184 13.875 20.484 1 90.12 328 PHE B C 1
ATOM 5636 O O . PHE B 1 328 ? -4.93 13.156 19.828 1 90.12 328 PHE B O 1
ATOM 5643 N N . GLN B 1 329 ? -2.924 13.547 20.781 1 94.25 329 GLN B N 1
ATOM 5644 C CA . GLN B 1 329 ? -2.416 12.234 20.391 1 94.25 329 GLN B CA 1
ATOM 5645 C C . GLN B 1 329 ? -3.199 11.117 21.078 1 94.25 329 GLN B C 1
ATOM 5647 O O . GLN B 1 329 ? -3.41 10.047 20.5 1 94.25 329 GLN B O 1
ATOM 5652 N N . ASP B 1 330 ? -3.613 11.367 22.391 1 95.81 330 ASP B N 1
ATOM 5653 C CA . ASP B 1 330 ? -4.512 10.438 23.062 1 95.81 330 ASP B CA 1
ATOM 5654 C C . ASP B 1 330 ? -5.793 10.234 22.25 1 95.81 330 ASP B C 1
ATOM 5656 O O . ASP B 1 330 ? -6.273 9.109 22.125 1 95.81 330 ASP B O 1
ATOM 5660 N N . TRP B 1 331 ? -6.258 11.328 21.797 1 91.69 331 TRP B N 1
ATOM 5661 C CA . TRP B 1 331 ? -7.488 11.281 21.016 1 91.69 331 TRP B CA 1
ATOM 5662 C C . TRP B 1 331 ? -7.301 10.43 19.766 1 91.69 331 TRP B C 1
ATOM 5664 O O . TRP B 1 331 ? -8.195 9.688 19.359 1 91.69 331 TRP B O 1
ATOM 5674 N N . VAL B 1 332 ? -6.207 10.469 19.125 1 92.56 332 VAL B N 1
ATOM 5675 C CA . VAL B 1 332 ? -5.906 9.664 17.938 1 92.56 332 VAL B CA 1
ATOM 5676 C C . VAL B 1 332 ? -5.734 8.203 18.328 1 92.56 332 VAL B C 1
ATOM 5678 O O . VAL B 1 332 ? -6.332 7.312 17.719 1 92.56 332 VAL B O 1
ATOM 5681 N N . PHE B 1 333 ? -5.004 7.934 19.406 1 96.06 333 PHE B N 1
ATOM 5682 C CA . PHE B 1 333 ? -4.574 6.598 19.797 1 96.06 333 PHE B CA 1
ATOM 5683 C C . PHE B 1 333 ? -5.715 5.828 20.438 1 96.06 333 PHE B C 1
ATOM 5685 O O . PHE B 1 333 ? -5.629 4.609 20.625 1 96.06 333 PHE B O 1
ATOM 5692 N N . GLN B 1 334 ? -6.824 6.547 20.766 1 96.75 334 GLN B N 1
ATOM 5693 C CA . GLN B 1 334 ? -7.898 5.875 21.484 1 96.75 334 GLN B CA 1
ATOM 5694 C C . GLN B 1 334 ? -8.828 5.133 20.531 1 96.75 334 GLN B C 1
ATOM 5696 O O . GLN B 1 334 ? -9.68 4.355 20.969 1 96.75 334 GLN B O 1
ATOM 5701 N N . ARG B 1 335 ? -8.664 5.426 19.25 1 95.75 335 ARG B N 1
ATOM 5702 C CA . ARG B 1 335 ? -9.516 4.789 18.25 1 95.75 335 ARG B CA 1
ATOM 5703 C C . ARG B 1 335 ? -9.367 3.27 18.297 1 95.75 335 ARG B C 1
ATOM 5705 O O . ARG B 1 335 ? -8.258 2.754 18.438 1 95.75 335 ARG B O 1
ATOM 5712 N N . THR B 1 336 ? -10.531 2.559 18.141 1 96.25 336 THR B N 1
ATOM 5713 C CA . THR B 1 336 ? -10.469 1.103 18.156 1 96.25 336 THR B CA 1
ATOM 5714 C C . THR B 1 336 ? -10.789 0.535 16.766 1 96.25 336 THR B C 1
ATOM 5716 O O . THR B 1 336 ? -11.367 -0.549 16.656 1 96.25 336 THR B O 1
ATOM 5719 N N . TRP B 1 337 ? -10.531 1.295 15.68 1 94.69 337 TRP B N 1
ATOM 5720 C CA . TRP B 1 337 ? -10.727 0.882 14.289 1 94.69 337 TRP B CA 1
ATOM 5721 C C . TRP B 1 337 ? -9.602 1.396 13.406 1 94.69 337 TRP B C 1
ATOM 5723 O O . TRP B 1 337 ? -8.906 2.348 13.766 1 94.69 337 TRP B O 1
ATOM 5733 N N . SER B 1 338 ? -9.391 0.664 12.305 1 95.06 338 SER B N 1
ATOM 5734 C CA . SER B 1 338 ? -8.438 1.088 11.281 1 95.06 338 SER B CA 1
ATOM 5735 C C . SER B 1 338 ? -9.078 2.074 10.312 1 95.06 338 SER B C 1
ATOM 5737 O O . SER B 1 338 ? -10.273 1.993 10.031 1 95.06 338 SER B O 1
ATOM 5739 N N . ALA B 1 339 ? -8.219 3.057 9.852 1 93.88 339 ALA B N 1
ATOM 5740 C CA . ALA B 1 339 ? -8.781 4.066 8.961 1 93.88 339 ALA B CA 1
ATOM 5741 C C . ALA B 1 339 ? -7.789 4.453 7.867 1 93.88 339 ALA B C 1
ATOM 5743 O O . ALA B 1 339 ? -7.555 5.641 7.625 1 93.88 339 ALA B O 1
ATOM 5744 N N . PRO B 1 340 ? -7.219 3.48 7.172 1 97.12 340 PRO B N 1
ATOM 5745 C CA . PRO B 1 340 ? -6.305 3.85 6.086 1 97.12 340 PRO B CA 1
ATOM 5746 C C . PRO B 1 340 ? -7.039 4.336 4.84 1 97.12 340 PRO B C 1
ATOM 5748 O O . PRO B 1 340 ? -8.25 4.145 4.715 1 97.12 340 PRO B O 1
ATOM 5751 N N . LEU B 1 341 ? -6.309 5.012 3.947 1 98 341 LEU B N 1
ATOM 5752 C CA . LEU B 1 341 ? -6.871 5.555 2.715 1 98 341 LEU B CA 1
ATOM 5753 C C . LEU B 1 341 ? -6.324 4.82 1.497 1 98 341 LEU B C 1
ATOM 5755 O O . LEU B 1 341 ? -5.184 4.352 1.508 1 98 341 LEU B O 1
ATOM 5759 N N . SER B 1 342 ? -7.141 4.746 0.45 1 98.12 342 SER B N 1
ATOM 5760 C CA . SER B 1 342 ? -6.719 4.121 -0.801 1 98.12 342 SER B CA 1
ATOM 5761 C C . SER B 1 342 ? -5.945 5.102 -1.675 1 98.12 342 SER B C 1
ATOM 5763 O O . SER B 1 342 ? -6.32 6.273 -1.789 1 98.12 342 SER B O 1
ATOM 5765 N N . MET B 1 343 ? -4.906 4.66 -2.322 1 98.12 343 MET B N 1
ATOM 5766 C CA . MET B 1 343 ? -4.121 5.484 -3.238 1 98.12 343 MET B CA 1
ATOM 5767 C C . MET B 1 343 ? -4.383 5.086 -4.688 1 98.12 343 MET B C 1
ATOM 5769 O O . MET B 1 343 ? -3.736 5.598 -5.602 1 98.12 343 MET B O 1
ATOM 5773 N N . ASN B 1 344 ? -5.309 4.191 -4.902 1 98.44 344 ASN B N 1
ATOM 5774 C CA . ASN B 1 344 ? -5.52 3.627 -6.23 1 98.44 344 ASN B CA 1
ATOM 5775 C C . ASN B 1 344 ? -5.863 4.707 -7.25 1 98.44 344 ASN B C 1
ATOM 5777 O O . ASN B 1 344 ? -5.406 4.66 -8.391 1 98.44 344 ASN B O 1
ATOM 5781 N N . LYS B 1 345 ? -6.676 5.699 -6.852 1 98.62 345 LYS B N 1
ATOM 5782 C CA . LYS B 1 345 ? -7.066 6.734 -7.805 1 98.62 345 LYS B CA 1
ATOM 5783 C C . LYS B 1 345 ? -5.859 7.539 -8.266 1 98.62 345 LYS B C 1
ATOM 5785 O O . LYS B 1 345 ? -5.684 7.773 -9.469 1 98.62 345 LYS B O 1
ATOM 5790 N N . ALA B 1 346 ? -5.043 8 -7.305 1 98.62 346 ALA B N 1
ATOM 5791 C CA . ALA B 1 346 ? -3.846 8.75 -7.672 1 98.62 346 ALA B CA 1
ATOM 5792 C C . ALA B 1 346 ? -2.975 7.949 -8.641 1 98.62 346 ALA B C 1
ATOM 5794 O O . ALA B 1 346 ? -2.447 8.5 -9.609 1 98.62 346 ALA B O 1
ATOM 5795 N N . ARG B 1 347 ? -2.865 6.645 -8.398 1 98.25 347 ARG B N 1
ATOM 5796 C CA . ARG B 1 347 ? -2.064 5.781 -9.258 1 98.25 347 ARG B CA 1
ATOM 5797 C C . ARG B 1 347 ? -2.672 5.684 -10.656 1 98.25 347 ARG B C 1
ATOM 5799 O O . ARG B 1 347 ? -1.953 5.742 -11.656 1 98.25 347 ARG B O 1
ATOM 5806 N N . LYS B 1 348 ? -3.957 5.531 -10.719 1 97.81 348 LYS B N 1
ATOM 5807 C CA . LYS B 1 348 ? -4.652 5.426 -12 1 97.81 348 LYS B CA 1
ATOM 5808 C C . LYS B 1 348 ? -4.492 6.707 -12.812 1 97.81 348 LYS B C 1
ATOM 5810 O O . LYS B 1 348 ? -4.52 6.672 -14.047 1 97.81 348 LYS B O 1
ATOM 5815 N N . PHE B 1 349 ? -4.281 7.84 -12.117 1 98.38 349 PHE B N 1
ATOM 5816 C CA . PHE B 1 349 ? -4.109 9.125 -12.789 1 98.38 349 PHE B CA 1
ATOM 5817 C C . PHE B 1 349 ? -2.641 9.367 -13.117 1 98.38 349 PHE B C 1
ATOM 5819 O O . PHE B 1 349 ? -2.283 10.43 -13.625 1 98.38 349 PHE B O 1
ATOM 5826 N N . GLY B 1 350 ? -1.752 8.445 -12.734 1 97.69 350 GLY B N 1
ATOM 5827 C CA . GLY B 1 350 ? -0.382 8.477 -13.227 1 97.69 350 GLY B CA 1
ATOM 5828 C C . GLY B 1 350 ? 0.612 8.945 -12.18 1 97.69 350 GLY B C 1
ATOM 5829 O O . GLY B 1 350 ? 1.813 9.016 -12.445 1 97.69 350 GLY B O 1
ATOM 5830 N N . TRP B 1 351 ? 0.157 9.312 -10.992 1 98.12 351 TRP B N 1
ATOM 5831 C CA . TRP B 1 351 ? 1.088 9.727 -9.953 1 98.12 351 TRP B CA 1
ATOM 5832 C C . TRP B 1 351 ? 1.772 8.523 -9.312 1 98.12 351 TRP B C 1
ATOM 5834 O O . TRP B 1 351 ? 1.113 7.551 -8.945 1 98.12 351 TRP B O 1
ATOM 5844 N N . THR B 1 352 ? 3.076 8.516 -9.117 1 96.31 352 THR B N 1
ATOM 5845 C CA . THR B 1 352 ? 3.807 7.328 -8.695 1 96.31 352 THR B CA 1
ATOM 5846 C C . THR B 1 352 ? 4.543 7.586 -7.383 1 96.31 352 THR B C 1
ATOM 5848 O O . THR B 1 352 ? 5.395 6.793 -6.977 1 96.31 352 THR B O 1
ATOM 5851 N N . GLY B 1 353 ? 4.25 8.719 -6.723 1 97.06 353 GLY B N 1
ATOM 5852 C CA . GLY B 1 353 ? 4.945 9.016 -5.48 1 97.06 353 GLY B CA 1
ATOM 5853 C C . GLY B 1 353 ? 4.754 7.953 -4.418 1 97.06 353 GLY B C 1
ATOM 5854 O O . GLY B 1 353 ? 3.668 7.379 -4.293 1 97.06 353 GLY B O 1
ATOM 5855 N N . HIS B 1 354 ? 5.855 7.672 -3.74 1 97.44 354 HIS B N 1
ATOM 5856 C CA . HIS B 1 354 ? 5.871 6.695 -2.656 1 97.44 354 HIS B CA 1
ATOM 5857 C C . HIS B 1 354 ? 6.977 7.004 -1.652 1 97.44 354 HIS B C 1
ATOM 5859 O O . HIS B 1 354 ? 8.031 7.523 -2.025 1 97.44 354 HIS B O 1
ATOM 5865 N N . LEU B 1 355 ? 6.699 6.668 -0.432 1 98 355 LEU B N 1
ATOM 5866 C CA . LEU B 1 355 ? 7.719 6.797 0.601 1 98 355 LEU B CA 1
ATOM 5867 C C . LEU B 1 355 ? 7.516 5.762 1.701 1 98 355 LEU B C 1
ATOM 5869 O O . LEU B 1 355 ? 6.383 5.512 2.121 1 98 355 LEU B O 1
ATOM 5873 N N . ASP B 1 356 ? 8.625 5.078 2.137 1 98.19 356 ASP B N 1
ATOM 5874 C CA . ASP B 1 356 ? 8.586 4.184 3.289 1 98.19 356 ASP B CA 1
ATOM 5875 C C . ASP B 1 356 ? 8.195 4.934 4.559 1 98.19 356 ASP B C 1
ATOM 5877 O O . ASP B 1 356 ? 8.891 5.863 4.977 1 98.19 356 ASP B O 1
ATOM 5881 N N . SER B 1 357 ? 7.086 4.508 5.172 1 98.69 357 SER B N 1
ATOM 5882 C CA . SER B 1 357 ? 6.562 5.23 6.328 1 98.69 357 SER B CA 1
ATOM 5883 C C . SER B 1 357 ? 7.57 5.242 7.473 1 98.69 357 SER B C 1
ATOM 5885 O O . SER B 1 357 ? 7.648 6.215 8.227 1 98.69 357 SER B O 1
ATOM 5887 N N . PHE B 1 358 ? 8.375 4.176 7.648 1 98.5 358 PHE B N 1
ATOM 5888 C CA . PHE B 1 358 ? 9.438 4.199 8.641 1 98.5 358 PHE B CA 1
ATOM 5889 C C . PHE B 1 358 ? 10.422 5.328 8.352 1 98.5 358 PHE B C 1
ATOM 5891 O O . PHE B 1 358 ? 10.836 6.051 9.266 1 98.5 358 PHE B O 1
ATOM 5898 N N . ASP B 1 359 ? 10.766 5.496 7.078 1 98.69 359 ASP B N 1
ATOM 5899 C CA . ASP B 1 359 ? 11.68 6.559 6.668 1 98.69 359 ASP B CA 1
ATOM 5900 C C . ASP B 1 359 ? 11.062 7.938 6.906 1 98.69 359 ASP B C 1
ATOM 5902 O O . ASP B 1 359 ? 11.766 8.883 7.262 1 98.69 359 ASP B O 1
ATOM 5906 N N . SER B 1 360 ? 9.75 8.031 6.672 1 98.5 360 SER B N 1
ATOM 5907 C CA . SER B 1 360 ? 9.078 9.297 6.938 1 98.5 360 SER B CA 1
ATOM 5908 C C . SER B 1 360 ? 9.281 9.742 8.383 1 98.5 360 SER B C 1
ATOM 5910 O O . SER B 1 360 ? 9.625 10.891 8.648 1 98.5 360 SER B O 1
ATOM 5912 N N . PHE B 1 361 ? 9.07 8.797 9.344 1 98.62 361 PHE B N 1
ATOM 5913 C CA . PHE B 1 361 ? 9.242 9.094 10.758 1 98.62 361 PHE B CA 1
ATOM 5914 C C . PHE B 1 361 ? 10.695 9.445 11.062 1 98.62 361 PHE B C 1
ATOM 5916 O O . PHE B 1 361 ? 10.977 10.469 11.695 1 98.62 361 PHE B O 1
ATOM 5923 N N . THR B 1 362 ? 11.625 8.656 10.578 1 98.62 362 THR B N 1
ATOM 5924 C CA . THR B 1 362 ? 13.023 8.828 10.961 1 98.62 362 THR B CA 1
ATOM 5925 C C . THR B 1 362 ? 13.625 10.062 10.281 1 98.62 362 THR B C 1
ATOM 5927 O O . THR B 1 362 ? 14.484 10.734 10.852 1 98.62 362 THR B O 1
ATOM 5930 N N . ASP B 1 363 ? 13.117 10.359 9.062 1 98.38 363 ASP B N 1
ATOM 5931 C CA . ASP B 1 363 ? 13.508 11.609 8.43 1 98.38 363 ASP B CA 1
ATOM 5932 C C . ASP B 1 363 ? 13.062 12.812 9.266 1 98.38 363 ASP B C 1
ATOM 5934 O O . ASP B 1 363 ? 13.812 13.773 9.422 1 98.38 363 ASP B O 1
ATOM 5938 N N . ALA B 1 364 ? 11.844 12.742 9.727 1 97.88 364 ALA B N 1
ATOM 5939 C CA . ALA B 1 364 ? 11.359 13.82 10.594 1 97.88 364 ALA B CA 1
ATOM 5940 C C . ALA B 1 364 ? 12.203 13.93 11.859 1 97.88 364 ALA B C 1
ATOM 5942 O O . ALA B 1 364 ? 12.594 15.031 12.25 1 97.88 364 ALA B O 1
ATOM 5943 N N . PHE B 1 365 ? 12.531 12.773 12.492 1 98.19 365 PHE B N 1
ATOM 5944 C CA . PHE B 1 365 ? 13.367 12.766 13.68 1 98.19 365 PHE B CA 1
ATOM 5945 C C . PHE B 1 365 ? 14.719 13.414 13.406 1 98.19 365 PHE B C 1
ATOM 5947 O O . PHE B 1 365 ? 15.195 14.234 14.195 1 98.19 365 PHE B O 1
ATOM 5954 N N . THR B 1 366 ? 15.25 13.07 12.305 1 98.25 366 THR B N 1
ATOM 5955 C CA . THR B 1 366 ? 16.547 13.625 11.914 1 98.25 366 THR B CA 1
ATOM 5956 C C . THR B 1 366 ? 16.453 15.141 11.75 1 98.25 366 THR B C 1
ATOM 5958 O O . THR B 1 366 ? 17.328 15.867 12.211 1 98.25 366 THR B O 1
ATOM 5961 N N . LYS B 1 367 ? 15.414 15.578 11.141 1 96.62 367 LYS B N 1
ATOM 5962 C CA . LYS B 1 367 ? 15.234 17.016 10.914 1 96.62 367 LYS B CA 1
ATOM 5963 C C . LYS B 1 367 ? 15.008 17.75 12.227 1 96.62 367 LYS B C 1
ATOM 5965 O O . LYS B 1 367 ? 15.484 18.875 12.406 1 96.62 367 LYS B O 1
ATOM 5970 N N . PHE B 1 368 ? 14.234 17.125 13.141 1 97.19 368 PHE B N 1
ATOM 5971 C CA . PHE B 1 368 ? 14.047 17.734 14.453 1 97.19 368 PHE B CA 1
ATOM 5972 C C . PHE B 1 368 ? 15.391 17.953 15.148 1 97.19 368 PHE B C 1
ATOM 5974 O O . PHE B 1 368 ? 15.609 18.984 15.773 1 97.19 368 PHE B O 1
ATOM 5981 N N . LYS B 1 369 ? 16.281 17.031 15.047 1 97.19 369 LYS B N 1
ATOM 5982 C CA . LYS B 1 369 ? 17.625 17.141 15.633 1 97.19 369 LYS B CA 1
ATOM 5983 C C . LYS B 1 369 ? 18.422 18.266 14.969 1 97.19 369 LYS B C 1
ATOM 5985 O O . LYS B 1 369 ? 19.031 19.078 15.648 1 97.19 369 LYS B O 1
ATOM 5990 N N . GLU B 1 370 ? 18.328 18.297 13.695 1 96 370 GLU B N 1
ATOM 5991 C CA . GLU B 1 370 ? 19.062 19.297 12.93 1 96 370 GLU B CA 1
ATOM 5992 C C . GLU B 1 370 ? 18.594 20.703 13.289 1 96 370 GLU B C 1
ATOM 5994 O O . GLU B 1 370 ? 19.391 21.641 13.305 1 96 370 GLU B O 1
ATOM 5999 N N . LEU B 1 371 ? 17.344 20.812 13.562 1 93.44 371 LEU B N 1
ATOM 6000 C CA . LEU B 1 371 ? 16.75 22.125 13.844 1 93.44 371 LEU B CA 1
ATOM 6001 C C . LEU B 1 371 ? 16.875 22.469 15.32 1 93.44 371 LEU B C 1
ATOM 6003 O O . LEU B 1 371 ? 16.422 23.531 15.758 1 93.44 371 LEU B O 1
ATOM 6007 N N . GLY B 1 372 ? 17.438 21.547 16.078 1 95.69 372 GLY B N 1
ATOM 6008 C CA . GLY B 1 372 ? 17.625 21.781 17.5 1 95.69 372 GLY B CA 1
ATOM 6009 C C . GLY B 1 372 ? 16.344 21.656 18.297 1 95.69 372 GLY B C 1
ATOM 6010 O O . GLY B 1 372 ? 16.234 22.219 19.391 1 95.69 372 GLY B O 1
ATOM 6011 N N . GLN B 1 373 ? 15.367 21.016 17.703 1 96.38 373 GLN B N 1
ATOM 6012 C CA . GLN B 1 373 ? 14.086 20.859 18.375 1 96.38 373 GLN B CA 1
ATOM 6013 C C . GLN B 1 373 ? 14.117 19.703 19.359 1 96.38 373 GLN B C 1
ATOM 6015 O O . GLN B 1 373 ? 13.359 19.672 20.344 1 96.38 373 GLN B O 1
ATOM 6020 N N . ILE B 1 374 ? 14.883 18.75 19.094 1 97.62 374 ILE B N 1
ATOM 6021 C CA . ILE B 1 374 ? 15.164 17.672 20.016 1 97.62 374 ILE B CA 1
ATOM 6022 C C . ILE B 1 374 ? 16.672 17.422 20.094 1 97.62 374 ILE B C 1
ATOM 6024 O O . ILE B 1 374 ? 17.406 17.812 19.188 1 97.62 374 ILE B O 1
ATOM 6028 N N . PRO B 1 375 ? 17.094 16.922 21.266 1 96.56 375 PRO B N 1
ATOM 6029 C CA . PRO B 1 375 ? 18.531 16.672 21.375 1 96.56 375 PRO B CA 1
ATOM 6030 C C . PRO B 1 375 ? 18.984 15.461 20.547 1 96.56 375 PRO B C 1
ATOM 6032 O O . PRO B 1 375 ? 18.172 14.594 20.219 1 96.56 375 PRO B O 1
#

Radius of gyration: 28.3 Å; Cα contacts (8 Å, |Δi|>4): 1495; chains: 2; bounding box: 63×80×70 Å

InterPro domains:
  IPR036291 NAD(P)-binding domain superfamily [SSF51735] (3-365)
  IPR055222 PRISE-like, Rossmann-fold domain [PF22917] (5-315)
  IPR055222 PRISE-like, Rossmann-fold domain [cd08948] (4-313)